Protein AF-A0A375YTA5-F1 (afdb_monomer_lite)

InterPro domains:
  IPR006847 Translation initiation factor IF-2, N-terminal [PF04760] (3-41)

Structure (mmCIF, N/CA/C/O backbone):
data_AF-A0A375YTA5-F1
#
_entry.id   AF-A0A375YTA5-F1
#
loop_
_atom_site.group_PDB
_atom_site.id
_atom_site.type_symbol
_atom_site.label_atom_id
_atom_site.label_alt_id
_atom_site.label_comp_id
_atom_site.label_asym_id
_atom_site.label_entity_id
_atom_site.label_seq_id
_atom_site.pdbx_PDB_ins_code
_atom_site.Cartn_x
_atom_site.Cartn_y
_atom_site.Cartn_z
_atom_site.occupancy
_atom_site.B_iso_or_equiv
_atom_site.auth_seq_id
_atom_site.auth_comp_id
_atom_site.auth_asym_id
_atom_site.auth_atom_id
_atom_site.pdbx_PDB_model_num
ATOM 1 N N . MET A 1 1 ? -21.051 -46.036 -6.158 1.00 34.81 1 MET A N 1
ATOM 2 C CA . MET A 1 1 ? -21.839 -44.782 -6.188 1.00 34.81 1 MET A CA 1
ATOM 3 C C . MET A 1 1 ? -21.633 -44.086 -7.532 1.00 34.81 1 MET A C 1
ATOM 5 O O . MET A 1 1 ? -20.610 -43.448 -7.743 1.00 34.81 1 MET A O 1
ATOM 9 N N . THR A 1 2 ? -22.549 -44.285 -8.482 1.00 43.66 2 THR A N 1
ATOM 10 C CA . THR A 1 2 ? -22.487 -43.739 -9.850 1.00 43.66 2 THR A CA 1
ATOM 11 C C . THR A 1 2 ? -22.675 -42.222 -9.836 1.00 43.66 2 THR A C 1
ATOM 13 O O . THR A 1 2 ? -23.801 -41.725 -9.793 1.00 43.66 2 THR A O 1
ATOM 16 N N . GLY A 1 3 ? -21.563 -41.485 -9.837 1.00 51.25 3 GLY A N 1
ATOM 17 C CA . GLY A 1 3 ? -21.560 -40.029 -9.939 1.00 51.25 3 GLY A CA 1
ATOM 18 C C . GLY A 1 3 ? -22.275 -39.576 -11.211 1.00 51.25 3 GLY A C 1
ATOM 19 O O . GLY A 1 3 ? -21.999 -40.068 -12.304 1.00 51.25 3 GLY A O 1
ATOM 20 N N . LYS A 1 4 ? -23.236 -38.664 -11.060 1.00 69.31 4 LYS A N 1
ATOM 21 C CA . LYS A 1 4 ? -24.007 -38.102 -12.173 1.00 69.31 4 LYS A CA 1
ATOM 22 C C . LYS A 1 4 ? -23.037 -37.432 -13.165 1.00 69.31 4 LYS A C 1
ATOM 24 O O . LYS A 1 4 ? -22.251 -36.574 -12.763 1.00 69.31 4 LYS A O 1
ATOM 29 N N . ALA A 1 5 ? -23.067 -37.839 -14.436 1.00 76.44 5 ALA A N 1
ATOM 30 C CA . ALA A 1 5 ? -22.121 -37.366 -15.448 1.00 76.44 5 ALA A CA 1
ATOM 31 C C . ALA A 1 5 ? -22.365 -35.886 -15.782 1.00 76.44 5 ALA A C 1
ATOM 33 O O . ALA A 1 5 ? -23.505 -35.467 -15.986 1.00 76.44 5 ALA A O 1
ATOM 34 N N . ARG A 1 6 ? -21.296 -35.085 -15.844 1.00 87.81 6 ARG A N 1
ATOM 35 C CA . ARG A 1 6 ? -21.361 -33.675 -16.268 1.00 87.81 6 ARG A CA 1
ATOM 36 C C . ARG A 1 6 ? -21.095 -33.544 -17.767 1.00 87.81 6 ARG A C 1
ATOM 38 O O . ARG A 1 6 ? -20.345 -34.341 -18.328 1.00 87.81 6 ARG A O 1
ATOM 45 N N . VAL A 1 7 ? -21.643 -32.505 -18.399 1.00 85.69 7 VAL A N 1
ATOM 46 C CA . VAL A 1 7 ? -21.541 -32.279 -19.857 1.00 85.69 7 VAL A CA 1
ATOM 47 C C . VAL A 1 7 ? -20.092 -32.307 -20.370 1.00 85.69 7 VAL A C 1
ATOM 49 O O . VAL A 1 7 ? -19.807 -33.003 -21.338 1.00 85.69 7 VAL A O 1
ATOM 52 N N . HIS A 1 8 ? -19.148 -31.633 -19.704 1.00 86.62 8 HIS A N 1
ATOM 53 C CA . HIS A 1 8 ? -17.735 -31.640 -20.120 1.00 86.62 8 HIS A CA 1
ATOM 54 C C . HIS A 1 8 ? -17.051 -33.012 -19.990 1.00 86.62 8 HIS A C 1
ATOM 56 O O . HIS A 1 8 ? -16.143 -33.325 -20.758 1.00 86.62 8 HIS A O 1
ATOM 62 N N . GLN A 1 9 ? -17.470 -33.836 -19.025 1.00 86.62 9 GLN A N 1
ATOM 63 C CA . GLN A 1 9 ? -16.948 -35.197 -18.873 1.00 86.62 9 GLN A CA 1
ATOM 64 C C . GLN A 1 9 ? -17.484 -36.093 -19.990 1.00 86.62 9 GLN A C 1
ATOM 66 O O . GLN A 1 9 ? -16.717 -36.845 -20.583 1.00 86.62 9 GLN A O 1
ATOM 71 N N . LEU A 1 10 ? -18.768 -35.943 -20.327 1.00 84.12 10 LEU A N 1
ATOM 72 C CA . LEU A 1 10 ? -19.407 -36.664 -21.424 1.00 84.12 10 LEU A CA 1
ATOM 73 C C . LEU A 1 10 ? -18.820 -36.262 -22.789 1.00 84.12 10 LEU A C 1
ATOM 75 O O . LEU A 1 10 ? -18.582 -37.118 -23.631 1.00 84.12 10 LEU A O 1
ATOM 79 N N . ALA A 1 11 ? -18.499 -34.981 -22.981 1.00 86.25 11 ALA A N 1
ATOM 80 C CA . ALA A 1 11 ? -17.831 -34.474 -24.182 1.00 86.25 11 ALA A CA 1
ATOM 81 C C . ALA A 1 11 ? -16.452 -35.114 -24.381 1.00 86.25 11 ALA A C 1
ATOM 83 O O . ALA A 1 11 ? -16.137 -35.622 -25.457 1.00 86.25 11 ALA A O 1
ATOM 84 N N . LYS A 1 12 ? -15.666 -35.187 -23.300 1.00 84.62 12 LYS A N 1
ATOM 85 C CA . LYS A 1 12 ? -14.358 -35.847 -23.301 1.00 84.62 12 LYS A CA 1
ATOM 86 C C . LYS A 1 12 ? -14.461 -37.351 -23.573 1.00 84.62 12 LYS A C 1
ATOM 88 O O . LYS A 1 12 ? -13.615 -37.888 -24.278 1.00 84.62 12 LYS A O 1
ATOM 93 N N . GLU A 1 13 ? -15.480 -38.017 -23.030 1.00 83.50 13 GLU A N 1
ATOM 94 C CA . GLU A 1 13 ? -15.738 -39.447 -23.253 1.00 83.50 13 GLU A CA 1
ATOM 95 C C . GLU A 1 13 ? -16.088 -39.747 -24.721 1.00 83.50 13 GLU A C 1
ATOM 97 O O . GLU A 1 13 ? -15.640 -40.747 -25.278 1.00 83.50 13 GLU A O 1
ATOM 102 N N . LEU A 1 14 ? -16.850 -38.857 -25.361 1.00 83.44 14 LEU A N 1
ATOM 103 C CA . LEU A 1 14 ? -17.353 -39.031 -26.725 1.00 83.44 14 LEU A CA 1
ATOM 104 C C . LEU A 1 14 ? -16.447 -38.427 -27.810 1.00 83.44 14 LEU A C 1
ATOM 106 O O . LEU A 1 14 ? -16.711 -38.623 -28.993 1.00 83.44 14 LEU A O 1
ATOM 110 N N . GLY A 1 15 ? -15.368 -37.733 -27.429 1.00 80.06 15 GLY A N 1
ATOM 111 C CA . GLY A 1 15 ? -14.418 -37.124 -28.367 1.00 80.06 15 GLY A CA 1
ATOM 112 C C . GLY A 1 15 ? -14.973 -35.911 -29.121 1.00 80.06 15 GLY A C 1
ATOM 113 O O . GLY A 1 15 ? -14.474 -35.587 -30.195 1.00 80.06 15 GLY A O 1
ATOM 114 N N . VAL A 1 16 ? -15.994 -35.256 -28.567 1.00 85.81 16 VAL A N 1
ATOM 115 C CA . VAL A 1 16 ? -16.668 -34.079 -29.141 1.00 85.81 16 VAL A CA 1
ATOM 116 C C . VAL A 1 16 ? -16.523 -32.876 -28.215 1.00 85.81 16 VAL A C 1
ATOM 118 O O . VAL A 1 16 ? -16.129 -33.002 -27.053 1.00 85.81 16 VAL A O 1
ATOM 121 N N . THR A 1 17 ? -16.817 -31.679 -28.710 1.00 85.62 17 THR A N 1
ATOM 122 C CA . THR A 1 17 ? -16.710 -30.464 -27.899 1.00 85.62 17 THR A CA 1
ATOM 123 C C . THR A 1 17 ? -17.903 -30.318 -26.948 1.00 85.62 17 THR A C 1
ATOM 125 O O . THR A 1 17 ? -19.033 -30.694 -27.258 1.00 85.62 17 THR A O 1
ATOM 128 N N . SER A 1 18 ? -17.691 -29.693 -25.782 1.00 86.50 18 SER A N 1
ATOM 129 C CA . SER A 1 18 ? -18.787 -29.384 -24.845 1.00 86.50 18 SER A CA 1
ATOM 130 C C . SER A 1 18 ? -19.877 -28.511 -25.480 1.00 86.50 18 SER A C 1
ATOM 132 O O . SER A 1 18 ? -21.028 -28.581 -25.063 1.00 86.50 18 SER A O 1
ATOM 134 N N . LYS A 1 19 ? -19.523 -27.699 -26.488 1.00 85.75 19 LYS A N 1
ATOM 135 C CA . LYS A 1 19 ? -20.454 -26.837 -27.229 1.00 85.75 19 LYS A CA 1
ATOM 136 C C . LYS A 1 19 ? -21.427 -27.659 -28.079 1.00 85.75 19 LYS A C 1
ATOM 138 O O . LYS A 1 19 ? -22.616 -27.368 -28.065 1.00 85.75 19 LYS A O 1
ATOM 143 N N . GLU A 1 20 ? -20.942 -28.701 -28.752 1.00 83.88 20 GLU A N 1
ATOM 144 C CA . GLU A 1 20 ? -21.780 -29.603 -29.556 1.00 83.88 20 GLU A CA 1
ATOM 145 C C . GLU A 1 20 ? -22.760 -30.395 -28.686 1.00 83.88 20 GLU A C 1
ATOM 147 O O . GLU A 1 20 ? -23.928 -30.528 -29.041 1.00 83.88 20 GLU A O 1
ATOM 152 N N . ILE A 1 21 ? -22.326 -30.866 -27.510 1.00 85.38 21 ILE A N 1
ATOM 153 C CA . ILE A 1 21 ? -23.229 -31.556 -26.576 1.00 85.38 21 ILE A CA 1
ATOM 154 C C . ILE A 1 21 ? -24.278 -30.602 -25.992 1.00 85.38 21 ILE A C 1
ATOM 156 O O . ILE A 1 21 ? -25.434 -30.994 -25.863 1.00 85.38 21 ILE A O 1
ATOM 160 N N . LEU A 1 22 ? -23.909 -29.361 -25.653 1.00 85.88 22 LEU A N 1
ATOM 161 C CA . LEU A 1 22 ? -24.870 -28.365 -25.163 1.00 85.88 22 LEU A CA 1
ATOM 162 C C . LEU A 1 22 ? -25.914 -28.004 -26.222 1.00 85.88 22 LEU A C 1
ATOM 164 O O . LEU A 1 22 ? -27.091 -27.931 -25.889 1.00 85.88 22 LEU A O 1
ATOM 168 N N . ALA A 1 23 ? -25.496 -27.823 -27.478 1.00 85.50 23 ALA A N 1
ATOM 169 C CA . ALA A 1 23 ? -26.413 -27.563 -28.584 1.00 85.50 23 ALA A CA 1
ATOM 170 C C . ALA A 1 23 ? -27.417 -28.715 -28.751 1.00 85.50 23 ALA A C 1
ATOM 172 O O . ALA A 1 23 ? -28.620 -28.484 -28.741 1.00 85.50 23 ALA A O 1
ATOM 173 N N . ARG A 1 24 ? -26.929 -29.964 -28.765 1.00 83.25 24 ARG A N 1
ATOM 174 C CA . ARG A 1 24 ? -27.769 -31.166 -28.882 1.00 83.25 24 ARG A CA 1
ATOM 175 C C . ARG A 1 24 ? -28.765 -31.317 -27.727 1.00 83.25 24 ARG A C 1
ATOM 177 O O . ARG A 1 24 ? -29.921 -31.645 -27.945 1.00 83.25 24 ARG A O 1
ATOM 184 N N . LEU A 1 25 ? -28.321 -31.074 -26.492 1.00 86.06 25 LEU A N 1
ATOM 185 C CA . LEU A 1 25 ? -29.192 -31.148 -25.315 1.00 86.06 25 LEU A CA 1
ATOM 186 C C . LEU A 1 25 ? -30.245 -30.030 -25.304 1.00 86.06 25 LEU A C 1
ATOM 188 O O . LEU A 1 25 ? -31.363 -30.261 -24.856 1.00 86.06 25 LEU A O 1
ATOM 192 N N . SER A 1 26 ? -29.901 -28.849 -25.825 1.00 83.38 26 SER A N 1
ATOM 193 C CA . SER A 1 26 ? -30.843 -27.741 -25.998 1.00 83.38 26 SER A CA 1
ATOM 194 C C . SER A 1 26 ? -31.881 -28.032 -27.087 1.00 83.38 26 SER A C 1
ATOM 196 O O . SER A 1 26 ? -33.039 -27.672 -26.909 1.00 83.38 26 SER A O 1
ATOM 198 N N . GLU A 1 27 ? -31.490 -28.690 -28.185 1.00 82.94 27 GLU A N 1
ATOM 199 C CA . GLU A 1 27 ? -32.404 -29.168 -29.239 1.00 82.94 27 GLU A CA 1
ATOM 200 C C . GLU A 1 27 ? -33.380 -30.233 -28.712 1.00 82.94 27 GLU A C 1
ATOM 202 O O . GLU A 1 27 ? -34.552 -30.233 -29.074 1.00 82.94 27 GLU A O 1
ATOM 207 N N . GLU A 1 28 ? -32.920 -31.117 -27.821 1.00 79.06 28 GLU A N 1
ATOM 208 C CA . GLU A 1 28 ? -33.742 -32.162 -27.189 1.00 79.06 28 GLU A CA 1
ATOM 209 C C . GLU A 1 28 ? -34.618 -31.640 -26.027 1.00 79.06 28 GLU A C 1
ATOM 211 O O . GLU A 1 28 ? -35.333 -32.421 -25.398 1.00 79.06 28 GLU A O 1
ATOM 216 N N . GLY A 1 29 ? -34.575 -30.335 -25.727 1.00 79.69 29 GLY A N 1
ATOM 217 C CA . GLY A 1 29 ? -35.365 -29.710 -24.660 1.00 79.69 29 GLY A CA 1
ATOM 218 C C . GLY A 1 29 ? -34.901 -30.050 -23.237 1.00 79.69 29 GLY A C 1
ATOM 219 O O . GLY A 1 29 ? -35.645 -29.841 -22.278 1.00 79.69 29 GLY A O 1
ATOM 220 N N . GLU A 1 30 ? -33.681 -30.569 -23.064 1.00 81.69 30 GLU A N 1
ATOM 221 C CA . GLU A 1 30 ? -33.127 -30.876 -21.744 1.00 81.69 30 GLU A CA 1
ATOM 222 C C . GLU A 1 30 ? -32.497 -29.616 -21.110 1.00 81.69 30 GLU A C 1
ATOM 224 O O . GLU A 1 30 ? -31.664 -28.946 -21.728 1.00 81.69 30 GLU A O 1
ATOM 229 N N . PRO A 1 31 ? -32.833 -29.271 -19.851 1.00 73.62 31 PRO A N 1
ATOM 230 C CA . PRO A 1 31 ? -32.406 -28.017 -19.235 1.00 73.62 31 PRO A CA 1
ATOM 231 C C . PRO A 1 31 ? -30.933 -28.068 -18.791 1.00 73.62 31 PRO A C 1
ATOM 233 O O . PRO A 1 31 ? -30.616 -28.449 -17.662 1.00 73.62 31 PRO A O 1
ATOM 236 N N . VAL A 1 32 ? -30.012 -27.639 -19.658 1.00 76.88 32 VAL A N 1
ATOM 237 C CA . VAL A 1 32 ? -28.578 -27.481 -19.345 1.00 76.88 32 VAL A CA 1
ATOM 238 C C . VAL A 1 32 ? -28.073 -26.089 -19.719 1.00 76.88 32 VAL A C 1
ATOM 240 O O . VAL A 1 32 ? -28.201 -25.643 -20.851 1.00 76.88 32 VAL A O 1
ATOM 243 N N . LYS A 1 33 ? -27.460 -25.394 -18.751 1.00 78.19 33 LYS A N 1
ATOM 244 C CA . LYS A 1 33 ? -27.020 -23.992 -18.899 1.00 78.19 33 LYS A CA 1
ATOM 245 C C . LYS A 1 33 ? -25.530 -23.850 -19.220 1.00 78.19 33 LYS A C 1
ATOM 247 O O . LYS A 1 33 ? -25.086 -22.793 -19.654 1.00 78.19 33 LYS A O 1
ATOM 252 N N . SER A 1 34 ? -24.727 -24.882 -18.949 1.00 85.19 34 SER A N 1
ATOM 253 C CA . SER A 1 34 ? -23.265 -24.798 -19.049 1.00 85.19 34 SER A CA 1
ATOM 254 C C . SER A 1 34 ? -22.586 -26.169 -19.090 1.00 85.19 34 SER A C 1
ATOM 256 O O . SER A 1 34 ? -23.161 -27.187 -18.702 1.00 85.19 34 SER A O 1
ATOM 258 N N . ALA A 1 35 ? -21.304 -26.196 -19.465 1.00 78.38 35 ALA A N 1
ATOM 259 C CA . ALA A 1 35 ? -20.498 -27.418 -19.520 1.00 78.38 35 ALA A CA 1
ATOM 260 C C . ALA A 1 35 ? -20.306 -28.109 -18.148 1.00 78.38 35 ALA A C 1
ATOM 262 O O . ALA A 1 35 ? -19.905 -29.275 -18.084 1.00 78.38 35 ALA A O 1
ATOM 263 N N . SER A 1 36 ? -20.593 -27.419 -17.037 1.00 82.88 36 SER A N 1
ATOM 264 C CA . SER A 1 36 ? -20.572 -27.983 -15.682 1.00 82.88 36 SER A CA 1
ATOM 265 C C . SER A 1 36 ? -21.909 -28.596 -15.248 1.00 82.88 36 SER A C 1
ATOM 267 O O . SER A 1 36 ? -21.938 -29.242 -14.197 1.00 82.88 36 SER A O 1
ATOM 269 N N . SER A 1 37 ? -22.973 -28.439 -16.048 1.00 85.12 37 SER A N 1
ATOM 270 C CA . SER A 1 37 ? -24.312 -28.961 -15.756 1.00 85.12 37 SER A CA 1
ATOM 271 C C . SER A 1 37 ? -24.318 -30.491 -15.690 1.00 85.12 37 SER A C 1
ATOM 273 O O . SER A 1 37 ? -23.589 -31.172 -16.421 1.00 85.12 37 SER A O 1
ATOM 275 N N . ILE A 1 38 ? -25.128 -31.028 -14.778 1.00 85.06 38 ILE A N 1
ATOM 276 C CA . ILE A 1 38 ? -25.278 -32.466 -14.555 1.00 85.06 38 ILE A CA 1
ATOM 277 C C . ILE A 1 38 ? -26.336 -33.012 -15.514 1.00 85.06 38 ILE A C 1
ATOM 279 O O . ILE A 1 38 ? -27.447 -32.497 -15.566 1.00 85.06 38 ILE A O 1
ATOM 283 N N . VAL A 1 39 ? -26.005 -34.087 -16.226 1.00 84.31 39 VAL A N 1
ATOM 284 C CA . VAL A 1 39 ? -26.910 -34.758 -17.162 1.00 84.31 39 VAL A CA 1
ATOM 285 C C . VAL A 1 39 ? -27.555 -35.959 -16.473 1.00 84.31 39 VAL A C 1
ATOM 287 O O . VAL A 1 39 ? -26.880 -36.761 -15.818 1.00 84.31 39 VAL A O 1
ATOM 290 N N . LYS A 1 40 ? -28.879 -36.104 -16.615 1.00 82.62 40 LYS A N 1
ATOM 291 C CA . LYS A 1 40 ? -29.614 -37.267 -16.099 1.00 82.62 40 LYS A CA 1
ATOM 292 C C . LYS A 1 40 ? -29.078 -38.550 -16.749 1.00 82.62 40 LYS A C 1
ATOM 294 O O . LYS A 1 40 ? -28.807 -38.591 -17.948 1.00 82.62 40 LYS A O 1
ATOM 299 N N . ALA A 1 41 ? -28.971 -39.628 -15.973 1.00 81.00 41 ALA A N 1
ATOM 300 C CA . ALA A 1 41 ? -28.459 -40.919 -16.441 1.00 81.00 41 ALA A CA 1
ATOM 301 C C . ALA A 1 41 ? -29.089 -41.448 -17.758 1.00 81.00 41 ALA A C 1
ATOM 303 O O . ALA A 1 41 ? -28.319 -41.886 -18.617 1.00 81.00 41 ALA A O 1
ATOM 304 N N . PRO A 1 42 ? -30.423 -41.395 -17.988 1.00 81.19 42 PRO A N 1
ATOM 305 C CA . PRO A 1 42 ? -31.013 -41.854 -19.253 1.00 81.19 42 PRO A CA 1
ATOM 306 C C . PRO A 1 42 ? -30.607 -40.998 -20.461 1.00 81.19 42 PRO A C 1
ATOM 308 O O . PRO A 1 42 ? -30.436 -41.526 -21.556 1.00 81.19 42 PRO A O 1
ATOM 311 N N . VAL A 1 43 ? -30.400 -39.694 -20.271 1.00 82.62 43 VAL A N 1
ATOM 312 C CA . VAL A 1 43 ? -29.967 -38.764 -21.328 1.00 82.62 43 VAL A CA 1
ATOM 313 C C . VAL A 1 43 ? -28.498 -39.007 -21.678 1.00 82.62 43 VAL A C 1
ATOM 315 O O . VAL A 1 43 ? -28.141 -39.139 -22.844 1.00 82.62 43 VAL A O 1
ATOM 318 N N . ALA A 1 44 ? -27.643 -39.186 -20.665 1.00 83.19 44 ALA A N 1
ATOM 319 C CA . ALA A 1 44 ? -26.238 -39.531 -20.876 1.00 83.19 44 ALA A CA 1
ATOM 320 C C . ALA A 1 44 ? -26.073 -40.882 -21.599 1.00 83.19 44 ALA A C 1
ATOM 322 O O . ALA A 1 44 ? -25.198 -41.021 -22.452 1.00 83.19 44 ALA A O 1
ATOM 323 N N . ARG A 1 45 ? -26.925 -41.877 -21.299 1.00 83.69 45 ARG A N 1
ATOM 324 C CA . ARG A 1 45 ? -26.959 -43.161 -22.026 1.00 83.69 45 ARG A CA 1
ATOM 325 C C . ARG A 1 45 ? -27.364 -42.983 -23.493 1.00 83.69 45 ARG A C 1
ATOM 327 O O . ARG A 1 45 ? -26.709 -43.559 -24.356 1.00 83.69 45 ARG A O 1
ATOM 334 N N . ARG A 1 46 ? -28.380 -42.158 -23.778 1.00 82.94 46 ARG A N 1
ATOM 335 C CA . ARG A 1 46 ? -28.808 -41.838 -25.152 1.00 82.94 46 ARG A CA 1
ATOM 336 C C . ARG A 1 46 ? -27.698 -41.160 -25.955 1.00 82.94 46 ARG A C 1
ATOM 338 O O . ARG A 1 46 ? -27.373 -41.627 -27.042 1.00 82.94 46 ARG A O 1
ATOM 345 N N . LEU A 1 47 ? -27.040 -40.147 -25.388 1.00 83.06 47 LEU A N 1
ATOM 346 C CA . LEU A 1 47 ? -25.905 -39.483 -26.037 1.00 83.06 47 LEU A CA 1
ATOM 347 C C . LEU A 1 47 ? -24.759 -40.461 -26.327 1.00 83.06 47 LEU A C 1
ATOM 349 O O . LEU A 1 47 ? -24.232 -40.475 -27.436 1.00 83.06 47 LEU A O 1
ATOM 353 N N . ARG A 1 48 ? -24.413 -41.348 -25.385 1.00 86.56 48 ARG A N 1
ATOM 354 C CA . ARG A 1 48 ? -23.404 -42.390 -25.639 1.00 86.56 48 ARG A CA 1
ATOM 355 C C . ARG A 1 48 ? -23.782 -43.309 -26.797 1.00 86.56 48 ARG A C 1
ATOM 357 O O . ARG A 1 48 ? -22.921 -43.601 -27.617 1.00 86.56 48 ARG A O 1
ATOM 364 N N . ALA A 1 49 ? -25.044 -43.722 -26.899 1.00 79.56 49 ALA A N 1
ATOM 365 C CA . ALA A 1 49 ? -25.512 -44.577 -27.989 1.00 79.56 49 ALA A CA 1
ATOM 366 C C . ALA A 1 49 ? -25.446 -43.872 -29.359 1.00 79.56 49 ALA A C 1
ATOM 368 O O . ALA A 1 49 ? -24.943 -44.443 -30.326 1.00 79.56 49 ALA A O 1
ATOM 369 N N . VAL A 1 50 ? -25.877 -42.608 -29.433 1.00 78.25 50 VAL A N 1
ATOM 370 C CA . VAL A 1 50 ? -25.866 -41.813 -30.676 1.00 78.25 50 VAL A CA 1
ATOM 371 C C . VAL A 1 50 ? -24.442 -41.593 -31.192 1.00 78.25 50 VAL A C 1
ATOM 373 O O . VAL A 1 50 ? -24.183 -41.741 -32.386 1.00 78.25 50 VAL A O 1
ATOM 376 N N . TYR A 1 51 ? -23.502 -41.269 -30.302 1.00 76.88 51 TYR A N 1
ATOM 377 C CA . TYR A 1 51 ? -22.113 -41.007 -30.684 1.00 76.88 51 TYR A CA 1
ATOM 378 C C . TYR A 1 51 ? -21.269 -42.285 -30.832 1.00 76.88 51 TYR A C 1
ATOM 380 O O . TYR A 1 51 ? -20.286 -42.274 -31.573 1.00 76.88 51 TYR A O 1
ATOM 388 N N . ALA A 1 52 ? -21.673 -43.411 -30.231 1.00 66.19 52 ALA A N 1
ATOM 389 C CA . ALA A 1 52 ? -21.065 -44.717 -30.498 1.00 66.19 52 ALA A CA 1
ATOM 390 C C . ALA A 1 52 ? -21.309 -45.184 -31.946 1.00 66.19 52 ALA A C 1
ATOM 392 O O . ALA A 1 52 ? -20.399 -45.736 -32.566 1.00 66.19 52 ALA A O 1
ATOM 393 N N . ASN A 1 53 ? -22.479 -44.875 -32.518 1.00 55.22 53 ASN A N 1
ATOM 394 C CA . ASN A 1 53 ? -22.826 -45.196 -33.910 1.00 55.22 53 ASN A CA 1
ATOM 395 C C . ASN A 1 53 ? -22.196 -44.256 -34.957 1.00 55.22 53 ASN A C 1
ATOM 397 O O . ASN A 1 53 ? -22.358 -44.479 -36.153 1.00 55.22 53 ASN A O 1
ATOM 401 N N . LYS A 1 54 ? -21.449 -43.225 -34.536 1.00 51.31 54 LYS A N 1
ATOM 402 C CA . LYS A 1 54 ? -20.791 -42.247 -35.423 1.00 51.31 54 LYS A CA 1
ATOM 403 C C . LYS A 1 54 ? -19.276 -42.426 -35.566 1.00 51.31 54 LYS A C 1
ATOM 405 O O . LYS A 1 54 ? -18.618 -41.528 -36.078 1.00 51.31 54 LYS A O 1
ATOM 410 N N . ARG A 1 55 ? -18.690 -43.560 -35.160 1.00 37.69 55 ARG A N 1
ATOM 411 C CA . ARG A 1 55 ? -17.275 -43.856 -35.460 1.00 37.69 55 ARG A CA 1
ATOM 412 C C . ARG A 1 55 ? -17.133 -44.421 -36.883 1.00 37.69 55 ARG A C 1
ATOM 414 O O . ARG A 1 55 ? -17.521 -45.571 -37.086 1.00 37.69 55 ARG A O 1
ATOM 421 N N . PRO A 1 56 ? -16.517 -43.716 -37.854 1.00 34.91 56 PRO A N 1
ATOM 422 C CA . PRO A 1 56 ? -16.054 -44.380 -39.059 1.00 34.91 56 PRO A CA 1
ATOM 423 C C . PRO A 1 56 ? -14.842 -45.256 -38.716 1.00 34.91 56 PRO A C 1
ATOM 425 O O . PRO A 1 56 ? -13.863 -44.811 -38.113 1.00 34.91 56 PRO A O 1
ATOM 428 N N . ARG A 1 57 ? -14.924 -46.529 -39.107 1.00 36.53 57 ARG A N 1
ATOM 429 C CA . ARG A 1 57 ? -13.811 -47.482 -39.152 1.00 36.53 57 ARG A CA 1
ATOM 430 C C . ARG A 1 57 ? -12.991 -47.239 -40.429 1.00 36.53 57 ARG A C 1
ATOM 432 O O . ARG A 1 57 ? -13.476 -47.618 -41.483 1.00 36.53 57 ARG A O 1
ATOM 439 N N . HIS A 1 58 ? -11.767 -46.700 -40.353 1.00 30.66 58 HIS A N 1
ATOM 440 C CA . HIS A 1 58 ? -10.632 -47.055 -41.244 1.00 30.66 58 HIS A CA 1
ATOM 441 C C . HIS A 1 58 ? -9.346 -46.314 -40.811 1.00 30.66 58 HIS A C 1
ATOM 443 O O . HIS A 1 58 ? -9.340 -45.094 -40.722 1.00 30.66 58 HIS A O 1
ATOM 449 N N . ARG A 1 59 ? -8.365 -47.021 -40.233 1.00 30.84 59 ARG A N 1
ATOM 450 C CA . ARG A 1 59 ? -7.127 -47.625 -40.794 1.00 30.84 59 ARG A CA 1
ATOM 451 C C . ARG A 1 59 ? -5.910 -46.698 -40.938 1.00 30.84 59 ARG A C 1
ATOM 453 O O . ARG A 1 59 ? -5.886 -45.713 -41.660 1.00 30.84 59 ARG A O 1
ATOM 460 N N . GLN A 1 60 ? -4.869 -47.180 -40.270 1.00 31.47 60 GLN A N 1
ATOM 461 C CA . GLN A 1 60 ? -3.439 -47.015 -40.496 1.00 31.47 60 GLN A CA 1
ATOM 462 C C . GLN A 1 60 ? -2.965 -47.261 -41.952 1.00 31.47 60 GLN A C 1
ATOM 464 O O . GLN A 1 60 ? -3.454 -48.180 -42.603 1.00 31.47 60 GLN A O 1
ATOM 469 N N . ARG A 1 61 ? -1.875 -46.541 -42.297 1.00 30.42 61 ARG A N 1
ATOM 470 C CA . ARG A 1 61 ? -0.772 -46.791 -43.273 1.00 30.42 61 ARG A CA 1
ATOM 471 C C . ARG A 1 61 ? -0.931 -46.393 -44.755 1.00 30.42 61 ARG A C 1
ATOM 473 O O . ARG A 1 61 ? -1.744 -46.970 -45.455 1.00 30.42 61 ARG A O 1
ATOM 480 N N . HIS A 1 62 ? -0.048 -45.475 -45.191 1.00 28.50 62 HIS A N 1
ATOM 481 C CA . HIS A 1 62 ? 0.871 -45.470 -46.367 1.00 28.50 62 HIS A CA 1
ATOM 482 C C . HIS A 1 62 ? 1.501 -44.051 -46.428 1.00 28.50 62 HIS A C 1
ATOM 484 O O . HIS A 1 62 ? 0.767 -43.078 -46.537 1.00 28.50 62 HIS A O 1
ATOM 490 N N . VAL A 1 63 ? 2.739 -43.782 -45.985 1.00 32.25 63 VAL A N 1
ATOM 491 C CA . VAL A 1 63 ? 4.076 -43.952 -46.614 1.00 32.25 63 VAL A CA 1
ATOM 492 C C . VAL A 1 63 ? 4.132 -43.675 -48.123 1.00 32.25 63 VAL A C 1
ATOM 494 O O . VAL A 1 63 ? 3.529 -44.405 -48.897 1.00 32.25 63 VAL A O 1
ATOM 497 N N . ASP A 1 64 ? 4.927 -42.645 -48.446 1.00 34.28 64 ASP A N 1
ATOM 498 C CA . ASP A 1 64 ? 5.561 -42.249 -49.712 1.00 34.28 64 ASP A CA 1
ATOM 499 C C . ASP A 1 64 ? 4.715 -42.131 -50.986 1.00 34.28 64 ASP A C 1
ATOM 501 O O . ASP A 1 64 ? 4.335 -43.123 -51.592 1.00 34.28 64 ASP A O 1
ATOM 505 N N . GLN A 1 65 ? 4.559 -40.887 -51.462 1.00 32.78 65 GLN A N 1
ATOM 506 C CA . GLN A 1 65 ? 5.096 -40.400 -52.748 1.00 32.78 65 GLN A CA 1
ATOM 507 C C . GLN A 1 65 ? 4.501 -39.019 -53.076 1.00 32.78 65 GLN A C 1
ATOM 509 O O . GLN A 1 65 ? 3.407 -38.912 -53.612 1.00 32.78 65 GLN A O 1
ATOM 514 N N . ASN A 1 66 ? 5.220 -37.948 -52.726 1.00 28.77 66 ASN A N 1
ATOM 515 C CA . ASN A 1 66 ? 5.469 -36.811 -53.626 1.00 28.77 66 ASN A CA 1
ATOM 516 C C . ASN A 1 66 ? 6.331 -35.757 -52.924 1.00 28.77 66 ASN A C 1
ATOM 518 O O . ASN A 1 66 ? 5.871 -34.759 -52.375 1.00 28.77 66 ASN A O 1
ATOM 522 N N . ARG A 1 67 ? 7.641 -36.005 -52.967 1.00 30.25 67 ARG A N 1
ATOM 523 C CA . ARG A 1 67 ? 8.664 -34.965 -52.941 1.00 30.25 67 ARG A CA 1
ATOM 524 C C . ARG A 1 67 ? 9.309 -34.958 -54.318 1.00 30.25 67 ARG A C 1
ATOM 526 O O . ARG A 1 67 ? 10.086 -35.862 -54.605 1.00 30.25 67 ARG A O 1
ATOM 533 N N . ARG A 1 68 ? 9.023 -33.933 -55.120 1.00 29.61 68 ARG A N 1
ATOM 534 C CA . ARG A 1 68 ? 9.954 -33.302 -56.072 1.00 29.61 68 ARG A CA 1
ATOM 535 C C . ARG A 1 68 ? 9.321 -32.007 -56.594 1.00 29.61 68 ARG A C 1
ATOM 537 O O . ARG A 1 68 ? 8.137 -32.001 -56.894 1.00 29.61 68 ARG A O 1
ATOM 544 N N . ALA A 1 69 ? 10.160 -30.968 -56.682 1.00 28.92 69 ALA A N 1
ATOM 545 C CA . ALA A 1 69 ? 9.890 -29.564 -57.032 1.00 28.92 69 ALA A CA 1
ATOM 546 C C . ALA A 1 69 ? 9.189 -28.762 -55.908 1.00 28.92 69 ALA A C 1
ATOM 548 O O . ALA A 1 69 ? 8.104 -29.117 -55.482 1.00 28.92 69 ALA A O 1
ATOM 549 N N . LEU A 1 70 ? 9.734 -27.703 -55.302 1.00 31.91 70 LEU A N 1
ATOM 550 C CA . LEU A 1 70 ? 10.875 -26.827 -55.579 1.00 31.91 70 LEU A CA 1
ATOM 551 C C . LEU A 1 70 ? 11.490 -26.373 -54.240 1.00 31.91 70 LEU A C 1
ATOM 553 O O . LEU A 1 70 ? 10.801 -26.272 -53.226 1.00 31.91 70 LEU A O 1
ATOM 557 N N . GLY A 1 71 ? 12.805 -26.160 -54.232 1.00 28.16 71 GLY A N 1
ATOM 558 C CA . GLY A 1 71 ? 13.579 -25.839 -53.036 1.00 28.16 71 GLY A CA 1
ATOM 559 C C . GLY A 1 71 ? 13.503 -24.376 -52.593 1.00 28.16 71 GLY A C 1
ATOM 560 O O . GLY A 1 71 ? 13.198 -23.483 -53.372 1.00 28.16 71 GLY A O 1
ATOM 561 N N . THR A 1 72 ? 13.836 -24.147 -51.325 1.00 30.39 72 THR A N 1
ATOM 562 C CA . THR A 1 72 ? 14.886 -23.218 -50.859 1.00 30.39 72 THR A CA 1
ATOM 563 C C . THR A 1 72 ? 15.019 -23.394 -49.338 1.00 30.39 72 THR A C 1
ATOM 565 O O . THR A 1 72 ? 14.041 -23.615 -48.625 1.00 30.39 72 THR A O 1
ATOM 568 N N . GLY A 1 73 ? 16.259 -23.455 -48.848 1.00 29.80 73 GLY A N 1
ATOM 569 C CA . GLY A 1 73 ? 16.599 -23.972 -47.523 1.00 29.80 73 GLY A CA 1
ATOM 570 C C . GLY A 1 73 ? 16.121 -23.114 -46.350 1.00 29.80 73 GLY A C 1
ATOM 571 O O . GLY A 1 73 ? 16.236 -21.893 -46.348 1.00 29.80 73 GLY A O 1
ATOM 572 N N . HIS A 1 74 ? 15.654 -23.789 -45.302 1.00 28.39 74 HIS A N 1
ATOM 573 C CA . HIS A 1 74 ? 15.733 -23.313 -43.922 1.00 28.39 74 HIS A CA 1
ATOM 574 C C . HIS A 1 74 ? 16.580 -24.328 -43.139 1.00 28.39 74 HIS A C 1
ATOM 576 O O . HIS A 1 74 ? 16.333 -25.535 -43.270 1.00 28.39 74 HIS A O 1
ATOM 582 N N . PRO A 1 75 ? 17.578 -23.896 -42.347 1.00 31.19 75 PRO A N 1
ATOM 583 C CA . PRO A 1 75 ? 18.400 -24.816 -41.576 1.00 31.19 75 PRO A CA 1
ATOM 584 C C . PRO A 1 75 ? 17.559 -25.541 -40.514 1.00 31.19 75 PRO A C 1
ATOM 586 O O . PRO A 1 75 ? 16.606 -25.009 -39.940 1.00 31.19 75 PRO A O 1
ATOM 589 N N . ARG A 1 76 ? 17.902 -26.816 -40.316 1.00 28.44 76 ARG A N 1
ATOM 590 C CA . ARG A 1 76 ? 17.206 -27.807 -39.490 1.00 28.44 76 ARG A CA 1
ATOM 591 C C . ARG A 1 76 ? 17.101 -27.377 -38.020 1.00 28.44 76 ARG A C 1
ATOM 593 O O . ARG A 1 76 ? 18.095 -27.078 -37.374 1.00 28.44 76 ARG A O 1
ATOM 600 N N . ARG A 1 77 ? 15.898 -27.518 -37.451 1.00 34.47 77 ARG A N 1
ATOM 601 C CA . ARG A 1 77 ? 15.625 -27.584 -36.002 1.00 34.47 77 ARG A CA 1
ATOM 602 C C . ARG A 1 77 ? 16.186 -28.878 -35.379 1.00 34.47 77 ARG A C 1
ATOM 604 O O . ARG A 1 77 ? 15.406 -29.762 -35.024 1.00 34.47 77 ARG A O 1
ATOM 611 N N . LYS A 1 78 ? 17.508 -29.021 -35.261 1.00 31.38 78 LYS A N 1
ATOM 612 C CA . LYS A 1 78 ? 18.110 -30.115 -34.471 1.00 31.38 78 LYS A CA 1
ATOM 613 C C . LYS A 1 78 ? 19.073 -29.691 -33.356 1.00 31.38 78 LYS A C 1
ATOM 615 O O . LYS A 1 78 ? 19.376 -30.538 -32.531 1.00 31.38 78 LYS A O 1
ATOM 620 N N . ASP A 1 79 ? 19.382 -28.405 -33.193 1.00 35.34 79 ASP A N 1
ATOM 621 C CA . ASP A 1 79 ? 20.417 -27.985 -32.225 1.00 35.34 79 ASP A CA 1
ATOM 622 C C . ASP A 1 79 ? 19.888 -27.381 -30.904 1.00 35.34 79 ASP A C 1
ATOM 624 O O . ASP A 1 79 ? 20.593 -26.634 -30.233 1.00 35.34 79 ASP A O 1
ATOM 628 N N . VAL A 1 80 ? 18.650 -27.684 -30.483 1.00 38.19 80 VAL A N 1
ATOM 629 C CA . VAL A 1 80 ? 18.112 -27.198 -29.181 1.00 38.19 80 VAL A CA 1
ATOM 630 C C . VAL A 1 80 ? 17.536 -28.322 -28.300 1.00 38.19 80 VAL A C 1
ATOM 632 O O . VAL A 1 80 ? 16.897 -28.055 -27.290 1.00 38.19 80 VAL A O 1
ATOM 635 N N . ALA A 1 81 ? 17.769 -29.596 -28.631 1.00 38.16 81 ALA A N 1
ATOM 636 C CA . ALA A 1 81 ? 17.188 -30.719 -27.881 1.00 38.16 81 ALA A CA 1
ATOM 637 C C . ALA A 1 81 ? 18.046 -31.261 -26.713 1.00 38.16 81 ALA A C 1
ATOM 639 O O . ALA A 1 81 ? 17.559 -32.114 -25.976 1.00 38.16 81 ALA A O 1
ATOM 640 N N . ASP A 1 82 ? 19.258 -30.745 -26.470 1.00 41.50 82 ASP A N 1
ATOM 641 C CA . ASP A 1 82 ? 20.213 -31.418 -25.562 1.00 41.50 82 ASP A CA 1
ATOM 642 C C . ASP A 1 82 ? 20.460 -30.748 -24.195 1.00 41.50 82 ASP A C 1
ATOM 644 O O . ASP A 1 82 ? 21.306 -31.210 -23.437 1.00 41.50 82 ASP A O 1
ATOM 648 N N . LYS A 1 83 ? 19.719 -29.702 -23.797 1.00 49.41 83 LYS A N 1
ATOM 649 C CA . LYS A 1 83 ? 20.010 -28.975 -22.533 1.00 49.41 83 LYS A CA 1
ATOM 650 C C . LYS A 1 83 ? 19.240 -29.425 -21.280 1.00 49.41 83 LYS A C 1
ATOM 652 O O . LYS A 1 83 ? 19.374 -28.796 -20.238 1.00 49.41 83 LYS A O 1
ATOM 657 N N . GLU A 1 84 ? 18.458 -30.507 -21.332 1.00 57.81 84 GLU A N 1
ATOM 658 C CA . GLU A 1 84 ? 17.777 -31.051 -20.134 1.00 57.81 84 GLU A CA 1
ATOM 659 C C . GLU A 1 84 ? 18.409 -32.334 -19.563 1.00 57.81 84 GLU A C 1
ATOM 661 O O . GLU A 1 84 ? 17.991 -32.794 -18.497 1.00 57.81 84 GLU A O 1
ATOM 666 N N . HIS A 1 85 ? 19.421 -32.905 -20.224 1.00 70.31 85 HIS A N 1
ATOM 667 C CA . HIS A 1 85 ? 20.052 -34.153 -19.794 1.00 70.31 85 HIS A CA 1
ATOM 668 C C . HIS A 1 85 ? 21.353 -33.878 -19.029 1.00 70.31 85 HIS A C 1
ATOM 670 O O . HIS A 1 85 ? 22.323 -33.376 -19.587 1.00 70.31 85 HIS A O 1
ATOM 676 N N . LEU A 1 86 ? 21.372 -34.233 -17.741 1.00 81.75 86 LEU A N 1
ATOM 677 C CA . LEU A 1 86 ? 22.589 -34.233 -16.928 1.00 81.75 86 LEU A CA 1
ATOM 678 C C . LEU A 1 86 ? 23.399 -35.500 -17.219 1.00 81.75 86 LEU A C 1
ATOM 680 O O . LEU A 1 86 ? 22.852 -36.605 -17.204 1.00 81.75 86 LEU A O 1
ATOM 684 N N . THR A 1 87 ? 24.703 -35.359 -17.440 1.00 85.81 87 THR A N 1
ATOM 685 C CA . THR A 1 87 ? 25.604 -36.510 -17.584 1.00 85.81 87 THR A CA 1
ATOM 686 C C . THR A 1 87 ? 25.825 -37.201 -16.234 1.00 85.81 87 THR A C 1
ATOM 688 O O . THR A 1 87 ? 25.657 -36.602 -15.169 1.00 85.81 87 THR A O 1
ATOM 691 N N . GLY A 1 88 ? 26.243 -38.472 -16.249 1.00 78.88 88 GLY A N 1
ATOM 692 C CA . GLY A 1 88 ? 26.484 -39.236 -15.018 1.00 78.88 88 GLY A CA 1
ATOM 693 C C . GLY A 1 88 ? 27.492 -38.570 -14.070 1.00 78.88 88 GLY A C 1
ATOM 694 O O . GLY A 1 88 ? 27.277 -38.544 -12.861 1.00 78.88 88 GLY A O 1
ATOM 695 N N . SER A 1 89 ? 28.544 -37.946 -14.607 1.00 81.44 89 SER A N 1
ATOM 696 C CA . SER A 1 89 ? 29.539 -37.215 -13.811 1.00 81.44 89 SER A CA 1
ATOM 697 C C . SER A 1 89 ? 28.982 -35.923 -13.200 1.00 81.44 89 SER A C 1
ATOM 699 O O . SER A 1 89 ? 29.291 -35.605 -12.051 1.00 81.44 89 SER A O 1
ATOM 701 N N . GLN A 1 90 ? 28.114 -35.205 -13.923 1.00 87.81 90 GLN A N 1
ATOM 702 C CA . GLN A 1 90 ? 27.418 -34.021 -13.405 1.00 87.81 90 GLN A CA 1
ATOM 703 C C . GLN A 1 90 ? 26.471 -34.396 -12.263 1.00 87.81 90 GLN A C 1
ATOM 705 O O . GLN A 1 90 ? 26.459 -33.728 -11.231 1.00 87.81 90 GLN A O 1
ATOM 710 N N . VAL A 1 91 ? 25.728 -35.498 -12.411 1.00 88.06 91 VAL A N 1
ATOM 711 C CA . VAL A 1 91 ? 24.845 -36.022 -11.360 1.00 88.06 91 VAL A CA 1
ATOM 712 C C . VAL A 1 91 ? 25.632 -36.350 -10.093 1.00 88.06 91 VAL A C 1
ATOM 714 O O . VAL A 1 91 ? 25.241 -35.910 -9.016 1.00 88.06 91 VAL A O 1
ATOM 717 N N . VAL A 1 92 ? 26.764 -37.052 -10.201 1.00 87.50 92 VAL A N 1
ATOM 718 C CA . VAL A 1 92 ? 27.601 -37.388 -9.034 1.00 87.50 92 VAL A CA 1
ATOM 719 C C . VAL A 1 92 ? 28.067 -36.129 -8.299 1.00 87.50 92 VAL A C 1
ATOM 721 O O . VAL A 1 92 ? 27.991 -36.074 -7.071 1.00 87.50 92 VAL A O 1
ATOM 724 N N . ARG A 1 93 ? 28.486 -35.089 -9.032 1.00 89.38 93 ARG A N 1
ATOM 725 C CA . ARG A 1 93 ? 28.921 -33.820 -8.434 1.00 89.38 93 ARG A CA 1
ATOM 726 C C . ARG A 1 93 ? 27.775 -33.090 -7.722 1.00 89.38 93 ARG A C 1
ATOM 728 O O . ARG A 1 93 ? 27.946 -32.661 -6.587 1.00 89.38 93 ARG A O 1
ATOM 735 N N . ILE A 1 94 ? 26.597 -33.020 -8.348 1.00 91.12 94 ILE A N 1
ATOM 736 C CA . ILE A 1 94 ? 25.391 -32.418 -7.751 1.00 91.12 94 ILE A CA 1
ATOM 737 C C . ILE A 1 94 ? 25.015 -33.131 -6.449 1.00 91.12 94 ILE A C 1
ATOM 739 O O . ILE A 1 94 ? 24.702 -32.481 -5.454 1.00 91.12 94 ILE A O 1
ATOM 743 N N . LEU A 1 95 ? 25.032 -34.466 -6.449 1.00 92.69 95 LEU A N 1
ATOM 744 C CA . LEU A 1 95 ? 24.649 -35.259 -5.283 1.00 92.69 95 LEU A CA 1
ATOM 745 C C . LEU A 1 95 ? 25.654 -35.124 -4.136 1.00 92.69 95 LEU A C 1
ATOM 747 O O . LEU A 1 95 ? 25.232 -35.062 -2.982 1.00 92.69 95 LEU A O 1
ATOM 751 N N . LYS A 1 96 ? 26.954 -35.025 -4.437 1.00 90.62 96 LYS A N 1
ATOM 752 C CA . LYS A 1 96 ? 27.995 -34.773 -3.434 1.00 90.62 96 LYS A CA 1
ATOM 753 C C . LYS A 1 96 ? 27.768 -33.435 -2.724 1.00 90.62 96 LYS A C 1
ATOM 755 O O . LYS A 1 96 ? 27.555 -33.430 -1.514 1.00 90.62 96 LYS A O 1
ATOM 760 N N . ASP A 1 97 ? 27.708 -32.340 -3.481 1.00 89.94 97 ASP A N 1
ATOM 761 C CA . ASP A 1 97 ? 27.495 -30.996 -2.930 1.00 89.94 97 ASP A CA 1
ATOM 762 C C . ASP A 1 97 ? 26.155 -30.902 -2.181 1.00 89.94 97 ASP A C 1
ATOM 764 O O . ASP A 1 97 ? 26.054 -30.255 -1.142 1.00 89.94 97 ASP A O 1
ATOM 768 N N . TYR A 1 98 ? 25.113 -31.585 -2.671 1.00 92.56 98 TYR A N 1
ATOM 769 C CA . TYR A 1 98 ? 23.822 -31.625 -1.988 1.00 92.56 98 TYR A CA 1
ATOM 770 C C . TYR A 1 98 ? 23.893 -32.351 -0.638 1.00 92.56 98 TYR A C 1
ATOM 772 O O . TYR A 1 98 ? 23.260 -31.907 0.317 1.00 92.56 98 TYR A O 1
ATOM 780 N N . ARG A 1 99 ? 24.640 -33.458 -0.526 1.00 88.06 99 ARG A N 1
ATOM 781 C CA . ARG A 1 99 ? 24.830 -34.177 0.748 1.00 88.06 99 ARG A CA 1
ATOM 782 C C . ARG A 1 99 ? 25.614 -33.338 1.757 1.00 88.06 99 ARG A C 1
ATOM 784 O O . ARG A 1 99 ? 25.233 -33.317 2.923 1.00 88.06 99 ARG A O 1
ATOM 791 N N . GLU A 1 100 ? 26.634 -32.615 1.303 1.00 85.06 100 GLU A N 1
ATOM 792 C CA . GLU A 1 100 ? 27.405 -31.674 2.127 1.00 85.06 100 GLU A CA 1
ATOM 793 C C . GLU A 1 100 ? 26.532 -30.506 2.608 1.00 85.06 100 GLU A C 1
ATOM 795 O O . GLU A 1 100 ? 26.470 -30.229 3.803 1.00 85.06 100 GLU A O 1
ATOM 800 N N . ALA A 1 101 ? 25.760 -29.890 1.708 1.00 87.31 101 ALA A N 1
ATOM 801 C CA . ALA A 1 101 ? 24.816 -28.831 2.059 1.00 87.31 101 ALA A CA 1
ATOM 802 C C . ALA A 1 101 ? 23.708 -29.315 3.006 1.00 87.31 101 ALA A C 1
ATOM 804 O O . ALA A 1 101 ? 23.265 -28.569 3.875 1.00 87.31 101 ALA A O 1
ATOM 805 N N . TYR A 1 102 ? 23.266 -30.567 2.869 1.00 84.56 102 TYR A N 1
ATOM 806 C CA . TYR A 1 102 ? 22.287 -31.171 3.773 1.00 84.56 102 TYR A CA 1
ATOM 807 C C . TYR A 1 102 ? 22.858 -31.439 5.175 1.00 84.56 102 TYR A C 1
ATOM 809 O O . TYR A 1 102 ? 22.095 -31.528 6.135 1.00 84.56 102 TYR A O 1
ATOM 817 N N . ALA A 1 103 ? 24.180 -31.574 5.288 1.00 79.56 103 ALA A N 1
ATOM 818 C CA . ALA A 1 103 ? 24.898 -31.790 6.539 1.00 79.56 103 ALA A CA 1
ATOM 819 C C . ALA A 1 103 ? 25.383 -30.484 7.201 1.00 79.56 103 ALA A C 1
ATOM 821 O O . ALA A 1 103 ? 26.115 -30.557 8.183 1.00 79.56 103 ALA A O 1
ATOM 822 N N . SER A 1 104 ? 25.013 -29.307 6.677 1.00 78.94 104 SER A N 1
ATOM 823 C CA . SER A 1 104 ? 25.416 -28.012 7.236 1.00 78.94 104 SER A CA 1
ATOM 824 C C . SER A 1 104 ? 24.430 -27.481 8.287 1.00 78.94 104 SER A C 1
ATOM 826 O O . SER A 1 104 ? 23.236 -27.800 8.275 1.00 78.94 104 SER A O 1
ATOM 828 N N . GLU A 1 105 ? 24.916 -26.612 9.184 1.00 67.00 105 GLU A N 1
ATOM 829 C CA . GLU A 1 105 ? 24.098 -26.026 10.259 1.00 67.00 105 GLU A CA 1
ATOM 830 C C . GLU A 1 105 ? 22.890 -25.231 9.708 1.00 67.00 105 GLU A C 1
ATOM 832 O O . GLU A 1 105 ? 21.782 -25.362 10.234 1.00 67.00 105 GLU A O 1
ATOM 837 N N . ASN A 1 106 ? 23.067 -24.522 8.581 1.00 77.56 106 ASN A N 1
ATOM 838 C CA . ASN A 1 106 ? 22.026 -23.787 7.845 1.00 77.56 106 ASN A CA 1
ATOM 839 C C . ASN A 1 106 ? 21.628 -24.503 6.541 1.00 77.56 106 ASN A C 1
ATOM 841 O O . ASN A 1 106 ? 21.624 -23.918 5.455 1.00 77.56 106 ASN A O 1
ATOM 845 N N . HIS A 1 107 ? 21.275 -25.787 6.646 1.00 76.38 107 HIS A N 1
ATOM 846 C CA . HIS A 1 107 ? 20.971 -26.633 5.487 1.00 76.38 107 HIS A CA 1
ATOM 847 C C . HIS A 1 107 ? 19.936 -26.043 4.513 1.00 76.38 107 HIS A C 1
ATOM 849 O O . HIS A 1 107 ? 20.049 -26.269 3.315 1.00 76.38 107 HIS A O 1
ATOM 855 N N . SER A 1 108 ? 18.944 -25.269 4.969 1.00 73.81 108 SER A N 1
ATOM 856 C CA . SER A 1 108 ? 17.960 -24.627 4.079 1.00 73.81 108 SER A CA 1
ATOM 857 C C . SER A 1 108 ? 18.606 -23.681 3.059 1.00 73.81 108 SER A C 1
ATOM 859 O O . SER A 1 108 ? 18.285 -23.753 1.870 1.00 73.81 108 SER A O 1
ATOM 861 N N . ASP A 1 109 ? 19.537 -22.841 3.511 1.00 77.06 109 ASP A N 1
ATOM 862 C CA . ASP A 1 109 ? 20.198 -21.837 2.676 1.00 77.06 109 ASP A CA 1
ATOM 863 C C . ASP A 1 109 ? 21.293 -22.479 1.827 1.00 77.06 109 ASP A C 1
ATOM 865 O O . ASP A 1 109 ? 21.301 -22.307 0.608 1.00 77.06 109 ASP A O 1
ATOM 869 N N . ALA A 1 110 ? 22.105 -23.359 2.423 1.00 81.88 110 ALA A N 1
ATOM 870 C CA . ALA A 1 110 ? 23.125 -24.118 1.700 1.00 81.88 110 ALA A CA 1
ATOM 871 C C . ALA A 1 110 ? 22.519 -24.981 0.574 1.00 81.88 110 ALA A C 1
ATOM 873 O O . ALA A 1 110 ? 23.061 -25.077 -0.526 1.00 81.88 110 ALA A O 1
ATOM 874 N N . ILE A 1 111 ? 21.349 -25.592 0.801 1.00 88.75 111 ILE A N 1
ATOM 875 C CA . ILE A 1 111 ? 20.633 -26.344 -0.238 1.00 88.75 111 ILE A CA 1
ATOM 876 C C . ILE A 1 111 ? 20.144 -25.410 -1.352 1.00 88.75 111 ILE A C 1
ATOM 878 O O . ILE A 1 111 ? 20.204 -25.780 -2.528 1.00 88.75 111 ILE A O 1
ATOM 882 N N . ASN A 1 112 ? 19.637 -24.221 -1.014 1.00 87.06 112 ASN A N 1
ATOM 883 C CA . ASN A 1 112 ? 19.213 -23.234 -2.008 1.00 87.06 112 ASN A CA 1
ATOM 884 C C . ASN A 1 112 ? 20.388 -22.764 -2.875 1.00 87.06 112 ASN A C 1
ATOM 886 O O . ASN A 1 112 ? 20.226 -22.681 -4.094 1.00 87.06 112 ASN A O 1
ATOM 890 N N . GLU A 1 113 ? 21.562 -22.551 -2.283 1.00 89.25 113 GLU A N 1
ATOM 891 C CA . GLU A 1 113 ? 22.795 -22.225 -3.004 1.00 89.25 113 GLU A CA 1
ATOM 892 C C . GLU A 1 113 ? 23.220 -23.344 -3.960 1.00 89.25 113 GLU A C 1
ATOM 894 O O . GLU A 1 113 ? 23.543 -23.068 -5.114 1.00 89.25 113 GLU A O 1
ATOM 899 N N . VAL A 1 114 ? 23.136 -24.614 -3.543 1.00 89.75 114 VAL A N 1
ATOM 900 C CA . VAL A 1 114 ? 23.414 -25.763 -4.426 1.00 89.75 114 VAL A CA 1
ATOM 901 C C . VAL A 1 114 ? 22.456 -25.798 -5.622 1.00 89.75 114 VAL A C 1
ATOM 903 O O . VAL A 1 114 ? 22.894 -26.044 -6.747 1.00 89.75 114 VAL A O 1
ATOM 906 N N . TYR A 1 115 ? 21.161 -25.519 -5.422 1.00 90.94 115 TYR A N 1
ATOM 907 C CA . TYR A 1 115 ? 20.214 -25.425 -6.541 1.00 90.94 115 TYR A CA 1
ATOM 908 C C . TYR A 1 115 ? 20.592 -24.290 -7.498 1.00 90.94 115 TYR A C 1
ATOM 910 O O . TYR A 1 115 ? 20.766 -24.551 -8.685 1.00 90.94 115 TYR A O 1
ATOM 918 N N . LEU A 1 116 ? 20.798 -23.073 -6.990 1.00 87.62 116 LEU A N 1
ATOM 919 C CA . LEU A 1 116 ? 21.153 -21.910 -7.811 1.00 87.62 116 LEU A CA 1
ATOM 920 C C . LEU A 1 116 ? 22.463 -22.123 -8.584 1.00 87.62 116 LEU A C 1
ATOM 922 O O . LEU A 1 116 ? 22.539 -21.827 -9.777 1.00 87.62 116 LEU A O 1
ATOM 926 N N . LYS A 1 117 ? 23.478 -22.702 -7.930 1.00 89.62 117 LYS A N 1
ATOM 927 C CA . LYS A 1 117 ? 24.773 -23.042 -8.531 1.00 89.62 117 LYS A CA 1
ATOM 928 C C . LYS A 1 117 ? 24.601 -23.939 -9.756 1.00 89.62 117 LYS A C 1
ATOM 930 O O . LYS A 1 117 ? 25.161 -23.638 -10.807 1.00 89.62 117 LYS A O 1
ATOM 935 N N . TYR A 1 118 ? 23.825 -25.018 -9.650 1.00 88.31 118 TYR A N 1
ATOM 936 C CA . TYR A 1 118 ? 23.701 -26.005 -10.728 1.00 88.31 118 TYR A CA 1
ATOM 937 C C . TYR A 1 118 ? 22.631 -25.682 -11.775 1.00 88.31 118 TYR A C 1
ATOM 939 O O . TYR A 1 118 ? 22.766 -26.122 -12.918 1.00 88.31 118 TYR A O 1
ATOM 947 N N . GLU A 1 119 ? 21.627 -24.867 -11.436 1.00 87.56 119 GLU A N 1
ATOM 948 C CA . GLU A 1 119 ? 20.732 -24.256 -12.427 1.00 87.56 119 GLU A CA 1
ATOM 949 C C . GLU A 1 119 ? 21.526 -23.358 -13.384 1.00 87.56 119 GLU A C 1
ATOM 951 O O . GLU A 1 119 ? 21.377 -23.466 -14.601 1.00 87.56 119 GLU A O 1
ATOM 956 N N . ASN A 1 120 ? 22.441 -22.549 -12.842 1.00 83.00 120 ASN A N 1
ATOM 957 C CA . ASN A 1 120 ? 23.283 -21.654 -13.633 1.00 83.00 120 ASN A CA 1
ATOM 958 C C . ASN A 1 120 ? 24.404 -22.399 -14.373 1.00 83.00 120 ASN A C 1
ATOM 960 O O . ASN A 1 120 ? 24.651 -22.125 -15.545 1.00 83.00 120 ASN A O 1
ATOM 964 N N . LEU A 1 121 ? 25.070 -23.354 -13.715 1.00 84.25 121 LEU A N 1
ATOM 965 C CA . LEU A 1 121 ? 26.235 -24.043 -14.281 1.00 84.25 121 LEU A CA 1
ATOM 966 C C . LEU A 1 121 ? 25.874 -25.000 -15.426 1.00 84.25 121 LEU A C 1
ATOM 968 O O . LEU A 1 121 ? 26.643 -25.127 -16.376 1.00 84.25 121 LEU A O 1
ATOM 972 N N . TYR A 1 122 ? 24.729 -25.685 -15.338 1.00 83.62 122 TYR A N 1
ATOM 973 C CA . TYR A 1 122 ? 24.314 -26.679 -16.338 1.00 83.62 122 TYR A CA 1
ATOM 974 C C . TYR A 1 122 ? 23.099 -26.251 -17.167 1.00 83.62 122 TYR A C 1
ATOM 976 O O . TYR A 1 122 ? 22.710 -26.972 -18.081 1.00 83.62 122 TYR A O 1
ATOM 984 N N . GLY A 1 123 ? 22.500 -25.088 -16.885 1.00 78.94 123 GLY A N 1
ATOM 985 C CA . GLY A 1 123 ? 21.342 -24.583 -17.629 1.00 78.94 123 GLY A CA 1
ATOM 986 C C . GLY A 1 123 ? 20.093 -25.460 -17.495 1.00 78.94 123 GLY A C 1
ATOM 987 O O . GLY A 1 123 ? 19.226 -25.428 -18.368 1.00 78.94 123 GLY A O 1
ATOM 988 N N . VAL A 1 124 ? 20.009 -26.260 -16.428 1.00 83.12 124 VAL A N 1
ATOM 989 C CA . VAL A 1 124 ? 18.903 -27.190 -16.167 1.00 83.12 124 VAL A CA 1
ATOM 990 C C . VAL A 1 124 ? 17.892 -26.582 -15.204 1.00 83.12 124 VAL A C 1
ATOM 992 O O . VAL A 1 124 ? 18.236 -25.811 -14.314 1.00 83.12 124 VAL A O 1
ATOM 995 N N . SER A 1 125 ? 16.622 -26.965 -15.336 1.00 83.44 125 SER A N 1
ATOM 996 C CA . SER A 1 125 ? 15.581 -26.483 -14.424 1.00 83.44 125 SER A CA 1
ATOM 997 C C . SER A 1 125 ? 15.741 -27.042 -13.003 1.00 83.44 125 SER A C 1
ATOM 999 O O . SER A 1 125 ? 16.129 -28.204 -12.816 1.00 83.44 125 SER A O 1
ATOM 1001 N N . ARG A 1 126 ? 15.290 -26.288 -11.986 1.00 86.88 126 ARG A N 1
ATOM 1002 C CA . ARG A 1 126 ? 15.142 -26.800 -10.611 1.00 86.88 126 ARG A CA 1
ATOM 1003 C C . ARG A 1 126 ? 14.380 -28.109 -10.528 1.00 86.88 126 ARG A C 1
ATOM 1005 O O . ARG A 1 126 ? 14.635 -28.930 -9.651 1.00 86.88 126 ARG A O 1
ATOM 1012 N N . THR A 1 127 ? 13.410 -28.295 -11.415 1.00 83.44 127 THR A N 1
ATOM 1013 C CA . THR A 1 127 ? 12.588 -29.502 -11.483 1.00 83.44 127 THR A CA 1
ATOM 1014 C C . THR A 1 127 ? 13.431 -30.717 -11.867 1.00 83.44 127 THR A C 1
ATOM 1016 O O . THR A 1 127 ? 13.259 -31.784 -11.279 1.00 83.44 127 THR A O 1
ATOM 1019 N N . THR A 1 128 ? 14.379 -30.556 -12.791 1.00 84.31 128 THR A N 1
ATOM 1020 C CA . THR A 1 128 ? 15.335 -31.599 -13.189 1.00 84.31 128 THR A CA 1
ATOM 1021 C C . THR A 1 128 ? 16.270 -31.956 -12.032 1.00 84.31 128 THR A C 1
ATOM 1023 O O . THR A 1 128 ? 16.383 -33.131 -11.679 1.00 84.31 128 THR A O 1
ATOM 1026 N N . LEU A 1 129 ? 16.840 -30.956 -11.350 1.00 88.31 129 LEU A N 1
ATOM 1027 C CA . LEU A 1 129 ? 17.692 -31.172 -10.170 1.00 88.31 129 LEU A CA 1
ATOM 1028 C C . LEU A 1 129 ? 16.933 -31.865 -9.028 1.00 88.31 129 LEU A C 1
ATOM 1030 O O . LEU A 1 129 ? 17.424 -32.832 -8.448 1.00 88.31 129 LEU A O 1
ATOM 1034 N N . ARG A 1 130 ? 15.692 -31.440 -8.750 1.00 90.75 130 ARG A N 1
ATOM 1035 C CA . ARG A 1 130 ? 14.820 -32.066 -7.740 1.00 90.75 130 ARG A CA 1
ATOM 1036 C C . ARG A 1 130 ? 14.517 -33.528 -8.050 1.00 90.75 130 ARG A C 1
ATOM 1038 O O . ARG A 1 130 ? 14.422 -34.325 -7.120 1.00 90.75 130 ARG A O 1
ATOM 1045 N N . LYS A 1 131 ? 14.356 -33.898 -9.326 1.00 86.00 131 LYS A N 1
ATOM 1046 C CA . LYS A 1 131 ? 14.146 -35.299 -9.725 1.00 86.00 131 LYS A CA 1
ATOM 1047 C C . LYS A 1 131 ? 15.377 -36.147 -9.409 1.00 86.00 131 LYS A C 1
ATOM 1049 O O . LYS A 1 131 ? 15.226 -37.184 -8.768 1.00 86.00 131 LYS A O 1
ATOM 1054 N N . VAL A 1 132 ? 16.568 -35.686 -9.796 1.00 88.06 132 VAL A N 1
ATOM 1055 C CA . VAL A 1 132 ? 17.841 -36.388 -9.554 1.00 88.06 132 VAL A CA 1
ATOM 1056 C C . VAL A 1 132 ? 18.110 -36.545 -8.055 1.00 88.06 132 VAL A C 1
ATOM 1058 O O . VAL A 1 132 ? 18.274 -37.663 -7.568 1.00 88.06 132 VAL A O 1
ATOM 1061 N N . ILE A 1 133 ? 18.038 -35.447 -7.301 1.00 91.44 133 ILE A N 1
ATOM 1062 C CA . ILE A 1 133 ? 18.220 -35.442 -5.842 1.00 91.44 133 ILE A CA 1
ATOM 1063 C C . ILE A 1 133 ? 17.138 -36.282 -5.146 1.00 91.44 133 ILE A C 1
ATOM 1065 O O . ILE A 1 133 ? 17.406 -36.996 -4.184 1.00 91.44 133 ILE A O 1
ATOM 1069 N N . GLY A 1 134 ? 15.898 -36.240 -5.637 1.00 86.94 134 GLY A N 1
ATOM 1070 C CA . GLY A 1 134 ? 14.797 -37.032 -5.095 1.00 86.94 134 GLY A CA 1
ATOM 1071 C C . GLY A 1 134 ? 14.987 -38.540 -5.275 1.00 86.94 134 GLY A C 1
ATOM 1072 O O . GLY A 1 134 ? 14.564 -39.308 -4.413 1.00 86.94 134 GLY A O 1
ATOM 1073 N N . VAL A 1 135 ? 15.622 -38.978 -6.367 1.00 87.12 135 VAL A N 1
ATOM 1074 C CA . VAL A 1 135 ? 16.005 -40.387 -6.561 1.00 87.12 135 VAL A CA 1
ATOM 1075 C C . VAL A 1 135 ? 17.097 -40.785 -5.570 1.00 87.12 135 VAL A C 1
ATOM 1077 O O . VAL A 1 135 ? 16.961 -41.825 -4.927 1.00 87.12 135 VAL A O 1
ATOM 1080 N N . ASP A 1 136 ? 18.117 -39.945 -5.385 1.00 89.88 136 ASP A N 1
ATOM 1081 C CA . ASP A 1 136 ? 19.208 -40.195 -4.436 1.00 89.88 136 ASP A CA 1
ATOM 1082 C C . ASP A 1 136 ? 18.712 -40.300 -2.990 1.00 89.88 136 ASP A C 1
ATOM 1084 O O . ASP A 1 136 ? 18.975 -41.284 -2.306 1.00 89.88 136 ASP A O 1
ATOM 1088 N N . ARG A 1 137 ? 17.870 -39.355 -2.555 1.00 87.94 137 ARG A N 1
ATOM 1089 C CA . ARG A 1 137 ? 17.271 -39.357 -1.211 1.00 87.94 137 ARG A CA 1
ATOM 1090 C C . ARG A 1 137 ? 16.417 -40.586 -0.921 1.00 87.94 137 ARG A C 1
ATOM 1092 O O . ARG A 1 137 ? 16.317 -40.988 0.233 1.00 87.94 137 ARG A O 1
ATOM 1099 N N . ARG A 1 138 ? 15.780 -41.166 -1.944 1.00 86.56 138 ARG A N 1
ATOM 1100 C CA . ARG A 1 138 ? 15.020 -42.417 -1.800 1.00 86.56 138 ARG A CA 1
ATOM 1101 C C . ARG A 1 138 ? 15.941 -43.629 -1.703 1.00 86.56 138 ARG A C 1
ATOM 1103 O O . ARG A 1 138 ? 15.671 -44.508 -0.895 1.00 86.56 138 ARG A O 1
ATOM 1110 N N . ARG A 1 139 ? 17.018 -43.666 -2.494 1.00 84.88 139 ARG A N 1
ATOM 1111 C CA . ARG A 1 139 ? 18.011 -44.754 -2.471 1.00 84.88 139 ARG A CA 1
ATOM 1112 C C . ARG A 1 139 ? 18.849 -44.757 -1.189 1.00 84.88 139 ARG A C 1
ATOM 1114 O O . ARG A 1 139 ? 19.154 -45.824 -0.679 1.00 84.88 139 ARG A O 1
ATOM 1121 N N . HIS A 1 140 ? 19.141 -43.578 -0.645 1.00 85.75 140 HIS A N 1
ATOM 1122 C CA . HIS A 1 140 ? 19.981 -43.365 0.538 1.00 85.75 140 HIS A CA 1
ATOM 1123 C C . HIS A 1 140 ? 19.183 -42.852 1.747 1.00 85.75 140 HIS A C 1
ATOM 1125 O O . HIS A 1 140 ? 19.667 -42.055 2.550 1.00 85.75 140 HIS A O 1
ATOM 1131 N N . ALA A 1 141 ? 17.922 -43.274 1.887 1.00 80.94 141 ALA A N 1
ATOM 1132 C CA . ALA A 1 141 ? 17.023 -42.756 2.920 1.00 80.94 141 ALA A CA 1
ATOM 1133 C C . ALA A 1 141 ? 17.561 -42.952 4.354 1.00 80.94 141 ALA A C 1
ATOM 1135 O O . ALA A 1 141 ? 17.348 -42.091 5.210 1.00 80.94 141 ALA A O 1
ATOM 1136 N N . ALA A 1 142 ? 18.284 -44.051 4.603 1.00 79.69 142 ALA A N 1
ATOM 1137 C CA . ALA A 1 142 ? 18.926 -44.335 5.886 1.00 79.69 142 ALA A CA 1
ATOM 1138 C C . ALA A 1 142 ? 20.046 -43.329 6.215 1.00 79.69 142 ALA A C 1
ATOM 1140 O O . ALA A 1 142 ? 20.084 -42.812 7.333 1.00 79.69 142 ALA A O 1
ATOM 1141 N N . ASP A 1 143 ? 20.877 -42.974 5.232 1.00 79.62 143 ASP A N 1
ATOM 1142 C CA . ASP A 1 143 ? 21.997 -42.035 5.386 1.00 79.62 143 ASP A CA 1
ATOM 1143 C C . ASP A 1 143 ? 21.484 -40.628 5.729 1.00 79.62 143 ASP A C 1
ATOM 1145 O O . ASP A 1 143 ? 21.914 -39.999 6.698 1.00 79.62 143 ASP A O 1
ATOM 1149 N N . TYR A 1 144 ? 20.461 -40.161 5.003 1.00 82.25 144 TYR A N 1
ATOM 1150 C CA . TYR A 1 144 ? 19.811 -38.877 5.281 1.00 82.25 144 TYR A CA 1
ATOM 1151 C C . TYR A 1 144 ? 19.079 -38.860 6.633 1.00 82.25 144 TYR A C 1
ATOM 1153 O O . TYR A 1 144 ? 19.026 -37.823 7.301 1.00 82.25 144 TYR A O 1
ATOM 1161 N N . ALA A 1 145 ? 18.523 -39.994 7.072 1.00 80.56 145 ALA A N 1
ATOM 1162 C CA . ALA A 1 145 ? 17.916 -40.113 8.396 1.00 80.56 145 ALA A CA 1
ATOM 1163 C C . ALA A 1 145 ? 18.967 -40.091 9.521 1.00 80.56 145 ALA A C 1
ATOM 1165 O O . ALA A 1 145 ? 18.718 -39.482 10.566 1.00 80.56 145 ALA A O 1
ATOM 1166 N N . ALA A 1 146 ? 20.137 -40.703 9.312 1.00 81.94 146 ALA A N 1
ATOM 1167 C CA . ALA A 1 146 ? 21.256 -40.682 10.251 1.00 81.94 146 ALA A CA 1
ATOM 1168 C C . ALA A 1 146 ? 21.830 -39.265 10.418 1.00 81.94 146 ALA A C 1
ATOM 1170 O O . ALA A 1 146 ? 21.936 -38.786 11.549 1.00 81.94 146 ALA A O 1
ATOM 1171 N N . LEU A 1 147 ? 22.069 -38.548 9.312 1.00 75.19 147 LEU A N 1
ATOM 1172 C CA . LEU A 1 147 ? 22.510 -37.144 9.317 1.00 75.19 147 LEU A CA 1
ATOM 1173 C C . LEU A 1 147 ? 21.543 -36.236 10.094 1.00 75.19 147 LEU A C 1
ATOM 1175 O O . LEU A 1 147 ? 21.961 -35.403 10.903 1.00 75.19 147 LEU A O 1
ATOM 1179 N N . ARG A 1 148 ? 20.232 -36.455 9.925 1.00 72.75 148 ARG A N 1
ATOM 1180 C CA . ARG A 1 148 ? 19.181 -35.704 10.628 1.00 72.75 148 ARG A CA 1
ATOM 1181 C C . ARG A 1 148 ? 19.121 -36.016 12.128 1.00 72.75 148 ARG A C 1
ATOM 1183 O O . ARG A 1 148 ? 18.778 -35.139 12.921 1.00 72.75 148 ARG A O 1
ATOM 1190 N N . LYS A 1 149 ? 19.436 -37.252 12.535 1.00 77.31 149 LYS A N 1
ATOM 1191 C CA . LYS A 1 149 ? 19.530 -37.646 13.953 1.00 77.31 149 LYS A CA 1
ATOM 1192 C C . LYS A 1 149 ? 20.777 -37.062 14.624 1.00 77.31 149 LYS A C 1
ATOM 1194 O O . LYS A 1 149 ? 20.669 -36.624 15.768 1.00 77.31 149 LYS A O 1
ATOM 1199 N N . LEU A 1 150 ? 21.912 -37.015 13.922 1.00 71.25 150 LEU A N 1
ATOM 1200 C CA . LEU A 1 150 ? 23.164 -36.436 14.422 1.00 71.25 150 LEU A CA 1
ATOM 1201 C C . LEU A 1 150 ? 22.994 -34.943 14.751 1.00 71.25 150 LEU A C 1
ATOM 1203 O O . LEU A 1 150 ? 23.263 -34.527 15.873 1.00 71.25 150 LEU A O 1
ATOM 1207 N N . HIS A 1 151 ? 22.376 -34.181 13.845 1.00 66.75 151 HIS A N 1
ATOM 1208 C CA . HIS A 1 151 ? 22.096 -32.755 14.048 1.00 66.75 151 HIS A CA 1
ATOM 1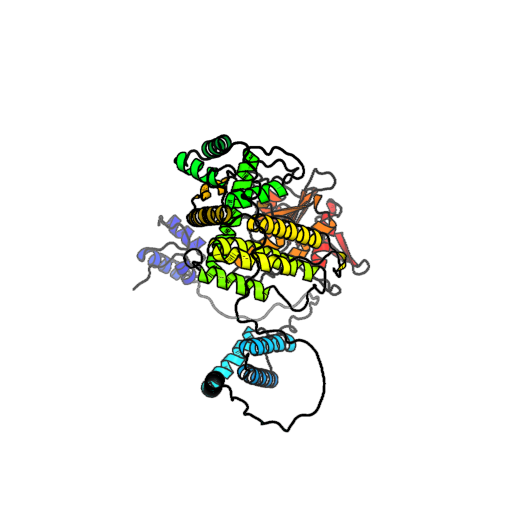209 C C . HIS A 1 151 ? 21.119 -32.484 15.198 1.00 66.75 151 HIS A C 1
ATOM 1211 O O . HIS A 1 151 ? 21.306 -31.548 15.973 1.00 66.75 151 HIS A O 1
ATOM 1217 N N . ARG A 1 152 ? 20.078 -33.316 15.358 1.00 70.94 152 ARG A N 1
ATOM 1218 C CA . ARG A 1 152 ? 19.163 -33.200 16.509 1.00 70.94 152 ARG A CA 1
ATOM 1219 C C . ARG A 1 152 ? 19.894 -33.428 17.834 1.00 70.94 152 ARG A C 1
ATOM 1221 O O . ARG A 1 152 ? 19.613 -32.715 18.794 1.00 70.94 152 ARG A O 1
ATOM 1228 N N . LYS A 1 153 ? 20.844 -34.372 17.872 1.00 72.19 153 LYS A N 1
ATOM 1229 C CA . LYS A 1 153 ? 21.706 -34.604 19.039 1.00 72.19 153 LYS A CA 1
ATOM 1230 C C . LYS A 1 153 ? 22.667 -33.439 19.287 1.00 72.19 153 LYS A C 1
ATOM 1232 O O . LYS A 1 153 ? 22.788 -33.020 20.431 1.00 72.19 153 LYS A O 1
ATOM 1237 N N . GLU A 1 154 ? 23.294 -32.873 18.258 1.00 65.06 154 GLU A N 1
ATOM 1238 C CA . GLU A 1 154 ? 24.204 -31.724 18.400 1.00 65.06 154 GLU A CA 1
ATOM 1239 C C . GLU A 1 154 ? 23.484 -30.446 18.848 1.00 65.06 154 GLU A C 1
ATOM 1241 O O . GLU A 1 154 ? 23.978 -29.727 19.717 1.00 65.06 154 GLU A O 1
ATOM 1246 N N . GLN A 1 155 ? 22.278 -30.187 18.335 1.00 64.25 155 GLN A N 1
ATOM 1247 C CA . GLN A 1 155 ? 21.452 -29.059 18.774 1.00 64.25 155 GLN A CA 1
ATOM 1248 C C . GLN A 1 155 ? 20.948 -29.234 20.214 1.00 64.25 155 GLN A C 1
ATOM 1250 O O . GLN A 1 155 ? 20.897 -28.262 20.969 1.00 64.25 155 GLN A O 1
ATOM 1255 N N . GLN A 1 156 ? 20.618 -30.462 20.630 1.00 66.19 156 GLN A N 1
ATOM 1256 C CA . GLN A 1 156 ? 20.290 -30.757 22.029 1.00 66.19 156 GLN A CA 1
ATOM 1257 C C . GLN A 1 156 ? 21.522 -30.658 22.943 1.00 66.19 156 GLN A C 1
ATOM 1259 O O . GLN A 1 156 ? 21.415 -30.093 24.028 1.00 66.19 156 GLN A O 1
ATOM 1264 N N . ALA A 1 157 ? 22.700 -31.096 22.491 1.00 63.50 157 ALA A N 1
ATOM 1265 C CA . ALA A 1 157 ? 23.952 -30.981 23.237 1.00 63.50 157 ALA A CA 1
ATOM 1266 C C . ALA A 1 157 ? 24.416 -29.520 23.394 1.00 63.50 157 ALA A C 1
ATOM 1268 O O . ALA A 1 157 ? 24.872 -29.141 24.472 1.00 63.50 157 ALA A O 1
ATOM 1269 N N . LYS A 1 158 ? 24.244 -28.665 22.371 1.00 60.09 158 LYS A N 1
ATOM 1270 C CA . LYS A 1 158 ? 24.495 -27.211 22.474 1.00 60.09 158 LYS A CA 1
ATOM 1271 C C . LYS A 1 158 ? 23.531 -26.525 23.454 1.00 60.09 158 LYS A C 1
ATOM 1273 O O . LYS A 1 158 ? 23.933 -25.579 24.119 1.00 60.09 158 LYS A O 1
ATOM 1278 N N . ARG A 1 159 ? 22.294 -27.021 23.594 1.00 58.16 159 ARG A N 1
ATOM 1279 C CA . ARG A 1 159 ? 21.300 -26.512 24.562 1.00 58.16 159 ARG A CA 1
ATOM 1280 C C . ARG A 1 159 ? 21.534 -26.971 26.007 1.00 58.16 159 ARG A C 1
ATOM 1282 O O . ARG A 1 159 ? 21.005 -26.341 26.913 1.00 58.16 159 ARG A O 1
ATOM 1289 N N . GLN A 1 160 ? 22.297 -28.044 26.221 1.00 52.66 160 GLN A N 1
ATO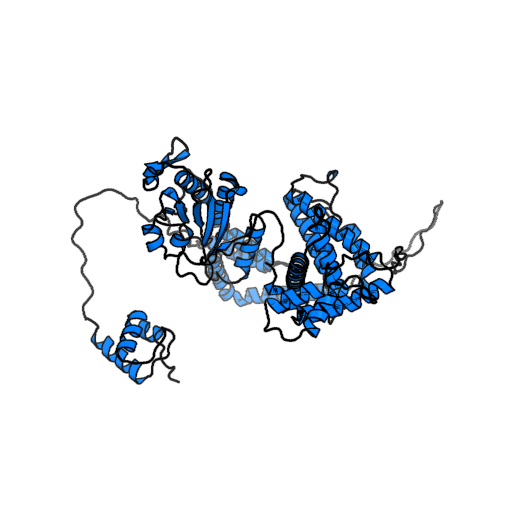M 1290 C CA . GLN A 1 160 ? 22.520 -28.649 27.544 1.00 52.66 160 GLN A CA 1
ATOM 1291 C C . GLN A 1 160 ? 23.930 -28.430 28.116 1.00 52.66 160 GLN A C 1
ATOM 1293 O O . GLN A 1 160 ? 24.217 -28.925 29.201 1.00 52.66 160 GLN A O 1
ATOM 1298 N N . ARG A 1 161 ? 24.827 -27.695 27.440 1.00 39.97 161 ARG A N 1
ATOM 1299 C CA . ARG A 1 161 ? 26.143 -27.351 28.009 1.00 39.97 161 ARG A CA 1
ATOM 1300 C C . ARG A 1 161 ? 25.991 -26.289 29.115 1.00 39.97 161 ARG A C 1
ATOM 1302 O O . ARG A 1 161 ? 25.594 -25.170 28.792 1.00 39.97 161 ARG A O 1
ATOM 1309 N N . PRO A 1 162 ? 26.349 -26.575 30.383 1.00 42.28 162 PRO A N 1
ATOM 1310 C CA . PRO A 1 162 ? 26.409 -25.558 31.429 1.00 42.28 162 PRO A CA 1
ATOM 1311 C C . PRO A 1 162 ? 27.586 -24.610 31.166 1.00 42.28 162 PRO A C 1
ATOM 1313 O O . PRO A 1 162 ? 28.666 -25.056 30.765 1.00 42.28 162 PRO A O 1
ATOM 1316 N N . GLN A 1 163 ? 27.396 -23.311 31.409 1.00 40.56 163 GLN A N 1
ATOM 1317 C CA . GLN A 1 163 ? 28.481 -22.326 31.408 1.00 40.56 163 GLN A CA 1
ATOM 1318 C C . GLN A 1 163 ? 29.546 -22.744 32.431 1.00 40.56 163 GLN A C 1
ATOM 1320 O O . GLN A 1 163 ? 29.315 -22.703 33.639 1.00 40.56 163 GLN A O 1
ATOM 1325 N N . LYS A 1 164 ? 30.725 -23.158 31.953 1.00 36.84 164 LYS A N 1
ATOM 1326 C CA . LYS A 1 164 ? 31.894 -23.359 32.812 1.00 36.84 164 LYS A CA 1
ATOM 1327 C C . LYS A 1 164 ? 32.343 -21.999 33.345 1.00 36.84 164 LYS A C 1
ATOM 1329 O O . LYS A 1 164 ? 32.925 -21.210 32.606 1.00 36.84 164 LYS A O 1
ATOM 1334 N N . GLN A 1 165 ? 32.093 -21.765 34.630 1.00 40.06 165 GLN A N 1
ATOM 1335 C CA . GLN A 1 165 ? 32.766 -20.744 35.425 1.00 40.06 165 GLN A CA 1
ATOM 1336 C C . GLN A 1 165 ? 34.282 -20.964 35.312 1.00 40.06 165 GLN A C 1
ATOM 1338 O O . GLN A 1 165 ? 34.778 -22.054 35.601 1.00 40.06 165 GLN A O 1
ATOM 1343 N N . HIS A 1 166 ? 35.018 -19.963 34.831 1.00 34.50 166 HIS A N 1
ATOM 1344 C CA . HIS A 1 166 ? 36.473 -19.953 34.941 1.00 34.50 166 HIS A CA 1
ATOM 1345 C C . HIS A 1 166 ? 36.851 -19.533 36.359 1.00 34.50 166 HIS A C 1
ATOM 1347 O O . HIS A 1 166 ? 36.416 -18.496 36.854 1.00 34.50 166 HIS A O 1
ATOM 1353 N N . GLY A 1 167 ? 37.594 -20.425 37.012 1.00 32.12 167 GLY A N 1
ATOM 1354 C CA . GLY A 1 167 ? 38.001 -20.335 38.401 1.00 32.12 167 GLY A CA 1
ATOM 1355 C C . GLY A 1 167 ? 39.065 -19.274 38.662 1.00 32.12 167 GLY A C 1
ATOM 1356 O O . GLY A 1 167 ? 39.836 -18.879 37.791 1.00 32.12 167 GLY A O 1
ATOM 1357 N N . ALA A 1 168 ? 39.056 -18.852 39.920 1.00 29.80 168 ALA A N 1
ATOM 1358 C CA . ALA A 1 168 ? 39.923 -17.890 40.568 1.00 29.80 168 ALA A CA 1
ATOM 1359 C C . ALA A 1 168 ? 41.430 -18.149 40.385 1.00 29.80 168 ALA A C 1
ATOM 1361 O O . ALA A 1 168 ? 41.915 -19.251 40.637 1.00 29.80 168 ALA A O 1
ATOM 1362 N N . LEU A 1 169 ? 42.177 -17.076 40.113 1.00 30.41 169 LEU A N 1
ATOM 1363 C CA . LEU A 1 169 ? 43.550 -16.917 40.594 1.00 30.41 169 LEU A CA 1
ATOM 1364 C C . LEU A 1 169 ? 43.572 -15.813 41.662 1.00 30.41 169 LEU A C 1
ATOM 1366 O O . LEU A 1 169 ? 43.060 -14.715 41.445 1.00 30.41 169 LEU A O 1
ATOM 1370 N N . LYS A 1 170 ? 44.139 -16.136 42.831 1.00 30.70 170 LYS A N 1
ATOM 1371 C CA . LYS A 1 170 ? 44.429 -15.204 43.936 1.00 30.70 170 LYS A CA 1
ATOM 1372 C C . LYS A 1 170 ? 45.679 -14.349 43.616 1.00 30.70 170 LYS A C 1
ATOM 1374 O O . LYS A 1 170 ? 46.521 -14.808 42.846 1.00 30.70 170 LYS A O 1
ATOM 1379 N N . PRO A 1 171 ? 45.817 -13.144 44.204 1.00 32.59 171 PRO A N 1
ATOM 1380 C CA . PRO A 1 171 ? 46.789 -12.127 43.783 1.00 32.59 171 PRO A CA 1
ATOM 1381 C C . PRO A 1 171 ? 48.097 -12.152 44.599 1.00 32.59 171 PRO A C 1
ATOM 1383 O O . PRO A 1 171 ? 48.077 -12.636 45.733 1.00 32.59 171 PRO A O 1
ATOM 1386 N N . PRO A 1 172 ? 49.202 -11.557 44.100 1.00 29.39 172 PRO A N 1
ATOM 1387 C CA . PRO A 1 172 ? 50.285 -11.071 44.940 1.00 29.39 172 PRO A CA 1
ATOM 1388 C C . PRO A 1 172 ? 50.222 -9.551 45.157 1.00 29.39 172 PRO A C 1
ATOM 1390 O O . PRO A 1 172 ? 49.622 -8.791 44.395 1.00 29.39 172 PRO A O 1
ATOM 1393 N N . ASP A 1 173 ? 50.855 -9.161 46.256 1.00 28.61 173 ASP A N 1
ATOM 1394 C CA . ASP A 1 173 ? 50.725 -7.914 46.990 1.00 28.61 173 ASP A CA 1
ATOM 1395 C C . ASP A 1 173 ? 51.154 -6.617 46.288 1.00 28.61 173 ASP A C 1
ATOM 1397 O O . ASP A 1 173 ? 52.175 -6.512 45.611 1.00 28.61 173 ASP A O 1
ATOM 1401 N N . ALA A 1 174 ? 50.348 -5.599 46.593 1.00 33.66 174 ALA A N 1
ATOM 1402 C CA . ALA A 1 174 ? 50.682 -4.213 46.900 1.00 33.66 174 ALA A CA 1
ATOM 1403 C C . ALA A 1 174 ? 52.102 -3.706 46.581 1.00 33.66 174 ALA A C 1
ATOM 1405 O O . ALA A 1 174 ? 53.058 -3.994 47.300 1.00 33.66 174 ALA A O 1
ATOM 1406 N N . ARG A 1 175 ? 52.171 -2.714 45.679 1.00 28.41 175 ARG A N 1
ATOM 1407 C CA . ARG A 1 175 ? 52.801 -1.414 45.980 1.00 28.41 175 ARG A CA 1
ATOM 1408 C C . ARG A 1 175 ? 52.421 -0.321 44.969 1.00 28.41 175 ARG A C 1
ATOM 1410 O O . ARG A 1 175 ? 52.731 -0.400 43.792 1.00 28.41 175 ARG A O 1
ATOM 1417 N N . ALA A 1 176 ? 51.872 0.750 45.545 1.00 29.58 176 ALA A N 1
ATOM 1418 C CA . ALA A 1 176 ? 52.088 2.154 45.195 1.00 29.58 176 ALA A CA 1
ATOM 1419 C C . ALA A 1 176 ? 51.324 2.804 44.013 1.00 29.58 176 ALA A C 1
ATOM 1421 O O . ALA A 1 176 ? 51.716 2.685 42.861 1.00 29.58 176 ALA A O 1
ATOM 1422 N N . ARG A 1 177 ? 50.435 3.737 44.423 1.00 29.09 177 ARG A N 1
ATOM 1423 C CA . ARG A 1 177 ? 50.159 5.079 43.841 1.00 29.09 177 ARG A CA 1
ATOM 1424 C C . ARG A 1 177 ? 49.220 5.098 42.621 1.00 29.09 177 ARG A C 1
ATOM 1426 O O . ARG A 1 177 ? 49.392 4.323 41.706 1.00 29.09 177 ARG A O 1
ATOM 1433 N N . LYS A 1 178 ? 48.252 6.004 42.467 1.00 30.44 178 LYS A N 1
ATOM 1434 C CA . LYS A 1 178 ? 47.658 7.104 43.252 1.00 30.44 178 LYS A CA 1
ATOM 1435 C C . LYS A 1 178 ? 46.503 7.626 42.358 1.00 30.44 178 LYS A C 1
ATOM 1437 O O . LYS A 1 178 ? 46.728 7.776 41.169 1.00 30.44 178 LYS A O 1
ATOM 1442 N N . PHE A 1 179 ? 45.340 7.928 42.945 1.00 30.91 179 PHE A N 1
ATOM 1443 C CA . PHE A 1 179 ? 44.246 8.784 42.429 1.00 30.91 179 PHE A CA 1
ATOM 1444 C C . PHE A 1 179 ? 43.619 8.501 41.044 1.00 30.91 179 PHE A C 1
ATOM 1446 O O . PHE A 1 179 ? 44.188 8.852 40.021 1.00 30.91 179 PHE A O 1
ATOM 1453 N N . ALA A 1 180 ? 42.354 8.058 41.027 1.00 30.28 180 ALA A N 1
ATOM 1454 C CA . ALA A 1 180 ? 41.207 8.901 40.641 1.00 30.28 180 ALA A CA 1
ATOM 1455 C C . ALA A 1 180 ? 39.873 8.118 40.708 1.00 30.28 180 ALA A C 1
ATOM 1457 O O . ALA A 1 180 ? 39.802 6.948 40.355 1.00 30.28 180 ALA A O 1
ATOM 1458 N N . ALA A 1 181 ? 38.857 8.806 41.230 1.00 31.50 181 ALA A N 1
ATOM 1459 C CA . ALA A 1 181 ? 37.428 8.507 41.383 1.00 31.50 181 ALA A CA 1
ATOM 1460 C C . ALA A 1 181 ? 36.812 7.222 40.768 1.00 31.50 181 ALA A C 1
ATOM 1462 O O . ALA A 1 181 ? 36.860 6.961 39.570 1.00 31.50 181 ALA A O 1
ATOM 1463 N N . LYS A 1 182 ? 36.087 6.506 41.635 1.00 29.06 182 LYS A N 1
ATOM 1464 C CA . LYS A 1 182 ? 35.173 5.380 41.382 1.00 29.06 182 LYS A CA 1
ATOM 1465 C C . LYS A 1 182 ? 33.875 5.866 40.697 1.00 29.06 182 LYS A C 1
ATOM 1467 O O . LYS A 1 182 ? 33.260 6.778 41.249 1.00 29.06 182 LYS A O 1
ATOM 1472 N N . PRO A 1 183 ? 33.372 5.253 39.607 1.00 29.38 183 PRO A N 1
ATOM 1473 C CA . PRO A 1 183 ? 31.943 5.284 39.317 1.00 29.38 183 PRO A CA 1
ATOM 1474 C C . PRO A 1 183 ? 31.233 4.199 40.153 1.00 29.38 183 PRO A C 1
ATOM 1476 O O . PRO A 1 183 ? 31.750 3.082 40.265 1.00 29.38 183 PRO A O 1
ATOM 1479 N N . PRO A 1 184 ? 30.089 4.505 40.790 1.00 31.53 184 PRO A N 1
ATOM 1480 C CA . PRO A 1 184 ? 29.306 3.517 41.516 1.00 31.53 184 PRO A CA 1
ATOM 1481 C C . PRO A 1 184 ? 28.493 2.642 40.555 1.00 31.53 184 PRO A C 1
ATOM 1483 O O . PRO A 1 184 ? 28.191 3.035 39.428 1.00 31.53 184 PRO A O 1
ATOM 1486 N N . ASP A 1 185 ? 28.143 1.457 41.054 1.00 30.89 185 ASP A N 1
ATOM 1487 C CA . ASP A 1 185 ? 27.136 0.543 40.521 1.00 30.89 185 ASP A CA 1
ATOM 1488 C C . ASP A 1 185 ? 25.927 1.267 39.920 1.00 30.89 185 ASP A C 1
ATOM 1490 O O . ASP A 1 185 ? 25.299 2.094 40.582 1.00 30.89 185 ASP A O 1
ATOM 1494 N N . ILE A 1 186 ? 25.526 0.869 38.710 1.00 30.81 186 ILE A N 1
ATOM 1495 C CA . ILE A 1 186 ? 24.168 1.115 38.220 1.00 30.81 186 ILE A CA 1
ATOM 1496 C C . ILE A 1 186 ? 23.535 -0.229 37.876 1.00 30.81 186 ILE A C 1
ATOM 1498 O O . ILE A 1 186 ? 23.626 -0.758 36.770 1.00 30.81 186 ILE A O 1
ATOM 1502 N N . SER A 1 187 ? 22.905 -0.767 38.917 1.00 28.83 187 SER A N 1
ATOM 1503 C CA . SER A 1 187 ? 21.660 -1.524 38.888 1.00 28.83 187 SER A CA 1
ATOM 1504 C C . SER A 1 187 ? 20.825 -1.299 37.624 1.00 28.83 187 SER A C 1
ATOM 1506 O O . SER A 1 187 ? 20.514 -0.170 37.249 1.00 28.83 187 SER A O 1
ATOM 1508 N N . MET A 1 188 ? 20.359 -2.410 37.055 1.00 39.34 188 MET A N 1
ATOM 1509 C CA . MET A 1 188 ? 19.177 -2.488 36.199 1.00 39.34 188 MET A CA 1
ATOM 1510 C C . MET A 1 188 ? 18.061 -1.570 36.717 1.00 39.34 188 MET A C 1
ATOM 1512 O O . MET A 1 188 ? 17.544 -1.756 37.816 1.00 39.34 188 MET A O 1
ATOM 1516 N N . GLY A 1 189 ? 17.730 -0.562 35.918 1.00 31.16 189 GLY A N 1
ATOM 1517 C CA . GLY A 1 189 ? 16.791 0.496 36.267 1.00 31.16 189 GLY A CA 1
ATOM 1518 C C . GLY A 1 189 ? 17.129 1.749 35.477 1.00 31.16 189 GLY A C 1
ATOM 1519 O O . GLY A 1 189 ? 17.609 2.728 36.039 1.00 31.16 189 GLY A O 1
ATOM 1520 N N . ALA A 1 190 ? 16.923 1.721 34.158 1.00 31.67 190 ALA A N 1
ATOM 1521 C CA . ALA A 1 190 ? 16.951 2.940 33.362 1.00 31.67 190 ALA A CA 1
ATOM 1522 C C . ALA A 1 190 ? 15.721 3.783 33.733 1.00 31.67 190 ALA A C 1
ATOM 1524 O O . ALA A 1 190 ? 14.706 3.768 33.046 1.00 31.67 190 ALA A O 1
ATOM 1525 N N . SER A 1 191 ? 15.816 4.496 34.855 1.00 36.38 191 SER A N 1
ATOM 1526 C CA . SER A 1 191 ? 15.024 5.687 35.115 1.00 36.38 191 SER A CA 1
ATOM 1527 C C . SER A 1 191 ? 15.505 6.748 34.127 1.00 36.38 191 SER A C 1
ATOM 1529 O O . SER A 1 191 ? 16.408 7.540 34.402 1.00 36.38 191 SER A O 1
ATOM 1531 N N . THR A 1 192 ? 14.971 6.707 32.907 1.00 40.03 192 THR A N 1
ATOM 1532 C CA . THR A 1 192 ? 14.931 7.892 32.057 1.00 40.03 192 THR A CA 1
ATOM 1533 C C . THR A 1 192 ? 14.142 8.926 32.837 1.00 40.03 192 THR A C 1
ATOM 1535 O O . THR A 1 192 ? 12.963 8.710 33.111 1.00 40.03 192 THR A O 1
ATOM 1538 N N . ARG A 1 193 ? 14.788 10.031 33.236 1.00 42.50 193 ARG A N 1
ATOM 1539 C CA . ARG A 1 193 ? 14.057 11.210 33.715 1.00 42.50 193 ARG A CA 1
ATOM 1540 C C . ARG A 1 193 ? 12.896 11.450 32.738 1.00 42.50 193 ARG A C 1
ATOM 1542 O O . ARG A 1 193 ? 13.188 11.554 31.542 1.00 42.50 193 ARG A O 1
ATOM 1549 N N . PRO A 1 194 ? 11.637 11.491 33.208 1.00 57.53 194 PRO A N 1
ATOM 1550 C CA . PRO A 1 194 ? 10.501 11.702 32.326 1.00 57.53 194 PRO A CA 1
ATOM 1551 C C . PRO A 1 194 ? 10.736 12.990 31.541 1.00 57.53 194 PRO A C 1
ATOM 1553 O O . PRO A 1 194 ? 11.156 14.008 32.104 1.00 57.53 194 PRO A O 1
ATOM 1556 N N . ARG A 1 195 ? 10.571 12.920 30.218 1.00 70.88 195 ARG A N 1
ATOM 1557 C CA . ARG A 1 195 ? 10.699 14.101 29.361 1.00 70.88 195 ARG A CA 1
ATOM 1558 C C . ARG A 1 195 ? 9.616 15.098 29.763 1.00 70.88 195 ARG A C 1
ATOM 1560 O O . ARG A 1 195 ? 8.514 14.698 30.122 1.00 70.88 195 ARG A O 1
ATOM 1567 N N . ASN A 1 196 ? 9.926 16.394 29.709 1.00 77.50 196 ASN A N 1
ATOM 1568 C CA . ASN A 1 196 ? 8.937 17.424 30.022 1.00 77.50 196 ASN A CA 1
ATOM 1569 C C . ASN A 1 196 ? 7.748 17.297 29.061 1.00 77.50 196 ASN A C 1
ATOM 1571 O O . ASN A 1 196 ? 7.904 17.500 27.855 1.00 77.50 196 ASN A O 1
ATOM 1575 N N . ARG A 1 197 ? 6.580 16.966 29.615 1.00 85.94 197 ARG A N 1
ATOM 1576 C CA . ARG A 1 197 ? 5.311 16.879 28.893 1.00 85.94 197 ARG A CA 1
ATOM 1577 C C . ARG A 1 197 ? 4.601 18.236 28.918 1.00 85.94 197 ARG A C 1
ATOM 1579 O O . ARG A 1 197 ? 4.779 19.038 29.834 1.00 85.94 197 ARG A O 1
ATOM 1586 N N . ARG A 1 198 ? 3.838 18.515 27.870 1.00 89.25 198 ARG A N 1
ATOM 1587 C CA . ARG A 1 198 ? 3.017 19.709 27.663 1.00 89.25 198 ARG A CA 1
ATOM 1588 C C . ARG A 1 198 ? 1.574 19.365 27.993 1.00 89.25 198 ARG A C 1
ATOM 1590 O O . ARG A 1 198 ? 1.138 18.251 27.736 1.00 89.25 198 ARG A O 1
ATOM 1597 N N . THR A 1 199 ? 0.830 20.324 28.517 1.00 86.12 199 THR A N 1
ATOM 1598 C CA . THR A 1 199 ? -0.597 20.145 28.780 1.00 86.12 199 THR A CA 1
ATOM 1599 C C . THR A 1 199 ? -1.395 20.076 27.476 1.00 86.12 199 THR A C 1
ATOM 1601 O O . THR A 1 199 ? -1.235 20.921 26.594 1.00 86.12 199 THR A O 1
ATOM 1604 N N . GLY A 1 200 ? -2.279 19.086 27.373 1.00 85.44 200 GLY A N 1
ATOM 1605 C CA . GLY A 1 200 ? -3.189 18.885 26.248 1.00 85.44 200 GLY A CA 1
ATOM 1606 C C . GLY A 1 200 ? -2.593 18.113 25.067 1.00 85.44 200 GLY A C 1
ATOM 1607 O O . GLY A 1 200 ? -1.377 17.977 24.903 1.00 85.44 200 GLY A O 1
ATOM 1608 N N . LEU A 1 201 ? -3.483 17.617 24.201 1.00 87.56 201 LEU A N 1
ATOM 1609 C CA . LEU A 1 201 ? -3.124 17.042 22.902 1.00 87.56 201 LEU A CA 1
ATOM 1610 C C . LEU A 1 201 ? -2.707 18.137 21.901 1.00 87.56 201 LEU A C 1
ATOM 1612 O O . LEU A 1 201 ? -3.159 19.280 22.015 1.00 87.56 201 LEU A O 1
ATOM 1616 N N . PRO A 1 202 ? -1.889 17.816 20.876 1.00 84.81 202 PRO A N 1
ATOM 1617 C CA . PRO A 1 202 ? -1.583 18.752 19.796 1.00 84.81 202 PRO A CA 1
ATOM 1618 C C . PRO A 1 202 ? -2.855 19.305 19.152 1.00 84.81 202 PRO A C 1
ATOM 1620 O O . PRO A 1 202 ? -3.828 18.566 19.008 1.00 84.81 202 PRO A O 1
ATOM 1623 N N . ALA A 1 203 ? -2.833 20.558 18.692 1.00 78.94 203 ALA A N 1
ATOM 1624 C CA . ALA A 1 203 ? -3.976 21.150 17.999 1.00 78.94 203 ALA A CA 1
ATOM 1625 C C . ALA A 1 203 ? -4.441 20.252 16.836 1.00 78.94 203 ALA A C 1
ATOM 1627 O O . ALA A 1 203 ? -3.659 19.908 15.938 1.00 78.94 203 ALA A O 1
ATOM 1628 N N . GLY A 1 204 ? -5.709 19.842 16.894 1.00 73.12 204 GLY A N 1
ATOM 1629 C CA . GLY A 1 204 ? -6.362 19.104 15.822 1.00 73.12 204 GLY A CA 1
ATOM 1630 C C . GLY A 1 204 ? -6.778 20.026 14.677 1.00 73.12 204 GLY A C 1
ATOM 1631 O O . GLY A 1 204 ? -6.668 21.247 14.768 1.00 73.12 204 GLY A O 1
ATOM 1632 N N . VAL A 1 205 ? -7.265 19.433 13.590 1.00 74.06 205 VAL A N 1
ATOM 1633 C CA . VAL A 1 205 ? -7.876 20.174 12.481 1.00 74.06 205 VAL A CA 1
ATOM 1634 C C . VAL A 1 205 ? -9.362 19.873 12.513 1.00 74.06 205 VAL A C 1
ATOM 1636 O O . VAL A 1 205 ? -9.741 18.705 12.428 1.00 74.06 205 VAL A O 1
ATOM 1639 N N . ALA A 1 206 ? -10.182 20.904 12.720 1.00 71.69 206 ALA A N 1
ATOM 1640 C CA . ALA A 1 206 ? -11.628 20.745 12.754 1.00 71.69 206 ALA A CA 1
ATOM 1641 C C . ALA A 1 206 ? -12.138 20.363 11.366 1.00 71.69 206 ALA A C 1
ATOM 1643 O O . ALA A 1 206 ? -11.636 20.869 10.366 1.00 71.69 206 ALA A O 1
ATOM 1644 N N . VAL A 1 207 ? -13.112 19.461 11.335 1.00 72.31 207 VAL A N 1
ATOM 1645 C CA . VAL A 1 207 ? -13.937 19.199 10.153 1.00 72.31 207 VAL A CA 1
ATOM 1646 C C . VAL A 1 207 ? -14.790 20.441 9.901 1.00 72.31 207 VAL A C 1
ATOM 1648 O O . VAL A 1 207 ? -15.243 21.049 10.871 1.00 72.31 207 VAL A O 1
ATOM 1651 N N . THR A 1 208 ? -14.979 20.820 8.637 1.00 71.56 208 THR A N 1
ATOM 1652 C CA . THR A 1 208 ? -15.682 22.049 8.250 1.00 71.56 208 THR A CA 1
ATOM 1653 C C . THR A 1 208 ? -17.117 22.043 8.785 1.00 71.56 208 THR A C 1
ATOM 1655 O O . THR A 1 208 ? -17.459 22.914 9.582 1.00 71.56 208 THR A O 1
ATOM 1658 N N . ASP A 1 209 ? -17.910 21.022 8.442 1.00 80.00 209 ASP A N 1
ATOM 1659 C CA . ASP A 1 209 ? -19.231 20.771 9.025 1.00 80.00 209 ASP A CA 1
ATOM 1660 C C . ASP A 1 209 ? -19.564 19.263 9.017 1.00 80.00 209 ASP A C 1
ATOM 1662 O O . ASP A 1 209 ? -19.763 18.634 7.978 1.00 80.00 209 ASP A O 1
ATOM 1666 N N . LEU A 1 210 ? -19.619 18.651 10.205 1.00 82.25 210 LEU A N 1
ATOM 1667 C CA . LEU A 1 210 ? -19.923 17.222 10.361 1.00 82.25 210 LEU A CA 1
ATOM 1668 C C . LEU A 1 210 ? -21.379 16.873 10.033 1.00 82.25 210 LEU A C 1
ATOM 1670 O O . LEU A 1 210 ? -21.646 15.741 9.624 1.00 82.25 210 LEU A O 1
ATOM 1674 N N . GLU A 1 211 ? -22.314 17.802 10.239 1.00 81.44 211 GLU A N 1
ATOM 1675 C CA . GLU A 1 211 ? -23.727 17.583 9.928 1.00 81.44 211 GLU A CA 1
ATOM 1676 C C . GLU A 1 211 ? -23.945 17.627 8.416 1.00 81.44 211 GLU A C 1
ATOM 1678 O O . GLU A 1 211 ? -24.572 16.719 7.866 1.00 81.44 211 GLU A O 1
ATOM 1683 N N . ALA A 1 212 ? -23.317 18.586 7.729 1.00 80.62 212 ALA A N 1
ATOM 1684 C CA . ALA A 1 212 ? -23.331 18.651 6.270 1.00 80.62 212 ALA A CA 1
ATOM 1685 C C . ALA A 1 212 ? -22.729 17.385 5.631 1.00 80.62 212 ALA A C 1
ATOM 1687 O O . ALA A 1 212 ? -23.321 16.808 4.715 1.00 80.62 212 ALA A O 1
ATOM 1688 N N . VAL A 1 213 ? -21.604 16.879 6.157 1.00 81.88 213 VAL A N 1
ATOM 1689 C CA . VAL A 1 213 ? -21.011 15.603 5.710 1.00 81.88 213 VAL A CA 1
ATOM 1690 C C . VAL A 1 213 ? -21.983 14.432 5.899 1.00 81.88 213 VAL A C 1
ATOM 1692 O O . VAL A 1 213 ? -22.129 13.595 5.003 1.00 81.88 213 VAL A O 1
ATOM 1695 N N . ALA A 1 214 ? -22.676 14.364 7.040 1.00 83.88 214 ALA A N 1
ATOM 1696 C CA . ALA A 1 214 ? -23.664 13.319 7.301 1.00 83.88 214 ALA A CA 1
ATOM 1697 C C . ALA A 1 214 ? -24.833 13.373 6.304 1.00 83.88 214 ALA A C 1
ATOM 1699 O O . ALA A 1 214 ? -25.286 12.332 5.817 1.00 83.88 214 ALA A O 1
ATOM 1700 N N . ASP A 1 215 ? -25.303 14.572 5.965 1.00 80.69 215 ASP A N 1
ATOM 1701 C CA . ASP A 1 215 ? -26.383 14.760 5.001 1.00 80.69 215 ASP A CA 1
ATOM 1702 C C . ASP A 1 215 ? -25.958 14.410 3.567 1.00 80.69 215 ASP A C 1
ATOM 1704 O O . ASP A 1 215 ? -26.728 13.764 2.847 1.00 80.69 215 ASP A O 1
ATOM 1708 N N . ILE A 1 216 ? -24.713 14.708 3.173 1.00 80.19 216 ILE A N 1
ATOM 1709 C CA . ILE A 1 216 ? -24.147 14.265 1.888 1.00 80.19 216 ILE A CA 1
ATOM 1710 C C . ILE A 1 216 ? -24.168 12.735 1.792 1.00 80.19 216 ILE A C 1
ATOM 1712 O O . ILE A 1 216 ? -24.645 12.192 0.790 1.00 80.19 216 ILE A O 1
ATOM 1716 N N . ILE A 1 217 ? -23.714 12.029 2.833 1.00 80.56 217 ILE A N 1
ATOM 1717 C CA . ILE A 1 217 ? -23.707 10.557 2.865 1.00 80.56 217 ILE A CA 1
ATOM 1718 C C . ILE A 1 217 ? -25.126 10.006 2.700 1.00 80.56 217 ILE A C 1
ATOM 1720 O O . ILE A 1 217 ? -25.366 9.153 1.844 1.00 80.56 217 ILE A O 1
ATOM 1724 N N . ARG A 1 218 ? -26.081 10.541 3.467 1.00 76.94 218 ARG A N 1
ATOM 1725 C CA . ARG A 1 218 ? -27.487 10.112 3.436 1.00 76.94 218 ARG A CA 1
ATOM 1726 C C . ARG A 1 218 ? -28.154 10.363 2.087 1.00 76.94 218 ARG A C 1
ATOM 1728 O O . ARG A 1 218 ? -28.962 9.549 1.650 1.00 76.94 218 ARG A O 1
ATOM 1735 N N . SER A 1 219 ? -27.829 11.475 1.428 1.00 74.06 219 SER A N 1
ATOM 1736 C CA . SER A 1 219 ? -28.386 11.805 0.111 1.00 74.06 219 SER A CA 1
ATOM 1737 C C . SER A 1 219 ? -27.942 10.823 -0.981 1.00 74.06 219 SER A C 1
ATOM 1739 O O . SER A 1 219 ? -28.724 10.503 -1.875 1.00 74.06 219 SER A O 1
ATOM 1741 N N . LYS A 1 220 ? -26.702 10.321 -0.897 1.00 71.69 220 LYS A N 1
ATOM 1742 C CA . LYS A 1 220 ? -26.103 9.418 -1.892 1.00 71.69 220 LYS A CA 1
ATOM 1743 C C . LYS A 1 220 ? -26.371 7.940 -1.602 1.00 71.69 220 LYS A C 1
ATOM 1745 O O . LYS A 1 220 ? -26.405 7.151 -2.543 1.00 71.69 220 LYS A O 1
ATOM 1750 N N . ASP A 1 221 ? -26.581 7.567 -0.341 1.00 66.50 221 ASP A N 1
ATOM 1751 C CA . ASP A 1 221 ? -26.941 6.204 0.063 1.00 66.50 221 ASP A CA 1
ATOM 1752 C C . ASP A 1 221 ? -28.127 6.199 1.050 1.00 66.50 221 ASP A C 1
ATOM 1754 O O . ASP A 1 221 ? -27.955 5.987 2.254 1.00 66.50 221 ASP A O 1
ATOM 1758 N N . PRO A 1 222 ? -29.363 6.406 0.555 1.00 61.19 222 PRO A N 1
ATOM 1759 C CA . PRO A 1 222 ? -30.563 6.434 1.393 1.00 61.19 222 PRO A CA 1
ATOM 1760 C C . PRO A 1 222 ? -30.913 5.070 2.012 1.00 61.19 222 PRO A C 1
ATOM 1762 O O . PRO A 1 222 ? -31.837 4.988 2.820 1.00 61.19 222 PRO A O 1
ATOM 1765 N N . SER A 1 223 ? -30.201 3.995 1.645 1.00 59.25 223 SER A N 1
ATOM 1766 C CA . SER A 1 223 ? -30.384 2.661 2.224 1.00 59.25 223 SER A CA 1
ATOM 1767 C C . SER A 1 223 ? -29.703 2.495 3.589 1.00 59.25 223 SER A C 1
ATOM 1769 O O . SER A 1 223 ? -30.048 1.580 4.337 1.00 59.25 223 SER A O 1
ATOM 1771 N N . GLN A 1 224 ? -28.787 3.400 3.956 1.00 61.75 224 GLN A N 1
ATOM 1772 C CA . GLN A 1 224 ? -28.211 3.454 5.298 1.00 61.75 224 GLN A CA 1
ATOM 1773 C C . GLN A 1 224 ? -29.157 4.170 6.262 1.00 61.75 224 GLN A C 1
ATOM 1775 O O . GLN A 1 224 ? -29.196 5.394 6.364 1.00 61.75 224 GLN A O 1
ATOM 1780 N N . SER A 1 225 ? -29.943 3.379 6.981 1.00 52.62 225 SER A N 1
ATOM 1781 C CA . SER A 1 225 ? -31.060 3.852 7.801 1.00 52.62 225 SER A CA 1
ATOM 1782 C C . SER A 1 225 ? -30.703 4.286 9.232 1.00 52.62 225 SER A C 1
ATOM 1784 O O . SER A 1 225 ? -31.597 4.701 9.962 1.00 52.62 225 SER A O 1
ATOM 1786 N N . ASP A 1 226 ? -29.435 4.231 9.654 1.00 74.12 226 ASP A N 1
ATOM 1787 C CA . ASP A 1 226 ? -29.029 4.573 11.029 1.00 74.12 226 ASP A CA 1
ATOM 1788 C C . ASP A 1 226 ? -28.288 5.923 11.093 1.00 74.12 226 ASP A C 1
ATOM 1790 O O . ASP A 1 226 ? -27.056 5.999 11.088 1.00 74.12 226 ASP A O 1
ATOM 1794 N N . LYS A 1 227 ? -29.069 7.015 11.116 1.00 73.75 227 LYS A N 1
ATOM 1795 C CA . LYS A 1 227 ? -28.558 8.397 11.209 1.00 73.75 227 LYS A CA 1
ATOM 1796 C C . LYS A 1 227 ? -27.677 8.583 12.445 1.00 73.75 227 LYS A C 1
ATOM 1798 O O . LYS A 1 227 ? -26.626 9.212 12.357 1.00 73.75 227 LYS A O 1
ATOM 1803 N N . GLU A 1 228 ? -28.092 8.030 13.580 1.00 80.88 228 GLU A N 1
ATOM 1804 C CA . GLU A 1 228 ? -27.377 8.172 14.847 1.00 80.88 228 GLU A CA 1
ATOM 1805 C C . GLU A 1 228 ? -26.025 7.455 14.802 1.00 80.88 228 GLU A C 1
ATOM 1807 O O . GLU A 1 228 ? -25.019 8.025 15.231 1.00 80.88 228 GLU A O 1
ATOM 1812 N N . ALA A 1 229 ? -25.956 6.260 14.204 1.00 82.31 229 ALA A N 1
ATOM 1813 C CA . ALA A 1 229 ? -24.691 5.551 14.030 1.00 82.31 229 ALA A CA 1
ATOM 1814 C C . ALA A 1 229 ? -23.722 6.271 13.082 1.00 82.31 229 ALA A C 1
ATOM 1816 O O . ALA A 1 229 ? -22.528 6.343 13.390 1.00 82.31 229 ALA A O 1
ATOM 1817 N N . ILE A 1 230 ? -24.207 6.828 11.963 1.00 84.56 230 ILE A N 1
ATOM 1818 C CA . ILE A 1 230 ? -23.370 7.606 11.032 1.00 84.56 230 ILE A CA 1
ATOM 1819 C C . ILE A 1 230 ? -22.809 8.833 11.747 1.00 84.56 230 ILE A C 1
ATOM 1821 O O . ILE A 1 230 ? -21.594 9.033 11.755 1.00 84.56 230 ILE A O 1
ATOM 1825 N N . THR A 1 231 ? -23.662 9.624 12.404 1.00 85.38 231 THR A N 1
ATOM 1826 C CA . THR A 1 231 ? -23.226 10.817 13.138 1.00 85.38 231 THR A CA 1
ATOM 1827 C C . THR A 1 231 ? -22.245 10.455 14.254 1.00 85.38 231 THR A C 1
ATOM 1829 O O . THR A 1 231 ? -21.214 11.110 14.393 1.00 85.38 231 THR A O 1
ATOM 1832 N N . ALA A 1 232 ? -22.490 9.379 15.008 1.00 86.81 232 ALA A N 1
ATOM 1833 C CA . ALA A 1 232 ? -21.572 8.915 16.048 1.00 86.81 232 ALA A CA 1
ATOM 1834 C C . ALA A 1 232 ? -20.189 8.530 15.490 1.00 86.81 232 ALA A C 1
ATOM 1836 O O . ALA A 1 232 ? -19.171 8.852 16.113 1.00 86.81 232 ALA A O 1
ATOM 1837 N N . CYS A 1 233 ? -20.145 7.887 14.316 1.00 88.88 233 CYS A N 1
ATOM 1838 C CA . CYS A 1 233 ? -18.901 7.565 13.617 1.00 88.88 233 CYS A CA 1
ATOM 1839 C C . CYS A 1 233 ? -18.201 8.827 13.106 1.00 88.88 233 CYS A C 1
ATOM 1841 O O . CYS A 1 233 ? -17.013 8.993 13.333 1.00 88.88 233 CYS A O 1
ATOM 1843 N N . LEU A 1 234 ? -18.912 9.758 12.469 1.00 89.31 234 LEU A N 1
ATOM 1844 C CA . LEU A 1 234 ? -18.307 11.000 11.974 1.00 89.31 234 LEU A CA 1
ATOM 1845 C C . LEU A 1 234 ? -17.733 11.851 13.114 1.00 89.31 234 LEU A C 1
ATOM 1847 O O . LEU A 1 234 ? -16.652 12.426 12.986 1.00 89.31 234 LEU A O 1
ATOM 1851 N N . GLN A 1 235 ? -18.387 11.857 14.276 1.00 88.62 235 GLN A N 1
ATOM 1852 C CA . GLN A 1 235 ? -17.884 12.551 15.458 1.00 88.62 235 GLN A CA 1
ATOM 1853 C C . GLN A 1 235 ? -16.519 12.021 15.939 1.00 88.62 235 GLN A C 1
ATOM 1855 O O . GLN A 1 235 ? -15.849 12.741 16.675 1.00 88.62 235 GLN A O 1
ATOM 1860 N N . THR A 1 236 ? -16.052 10.826 15.538 1.00 90.19 236 THR A N 1
ATOM 1861 C CA . THR A 1 236 ? -14.686 10.364 15.874 1.00 90.19 236 THR A CA 1
ATOM 1862 C C . THR A 1 236 ? -13.593 11.183 15.193 1.00 90.19 236 THR A C 1
ATOM 1864 O O . THR A 1 236 ? -12.448 11.135 15.628 1.00 90.19 236 THR A O 1
ATOM 1867 N N . PHE A 1 237 ? -13.923 11.940 14.143 1.00 88.56 237 PHE A N 1
ATOM 1868 C CA . PHE A 1 237 ? -13.000 12.850 13.458 1.00 88.56 237 PHE A CA 1
ATOM 1869 C C . PHE A 1 237 ? -12.979 14.257 14.065 1.00 88.56 237 PHE A C 1
ATOM 1871 O O . PHE A 1 237 ? -12.150 15.076 13.675 1.00 88.56 237 PHE A O 1
ATOM 1878 N N . ASN A 1 238 ? -13.858 14.544 15.030 1.00 83.94 238 ASN A N 1
ATOM 1879 C CA . ASN A 1 238 ? -13.960 15.857 15.648 1.00 83.94 238 ASN A CA 1
ATOM 1880 C C . ASN A 1 238 ? -12.839 16.085 16.685 1.00 83.94 238 ASN A C 1
ATOM 1882 O O . ASN A 1 238 ? -12.805 15.383 17.702 1.00 83.94 238 ASN A O 1
ATOM 1886 N N . PRO A 1 239 ? -11.946 17.076 16.494 1.00 75.06 239 PRO A N 1
ATOM 1887 C CA . PRO A 1 239 ? -10.867 17.339 17.439 1.00 75.06 239 PRO A CA 1
ATOM 1888 C C . PRO A 1 239 ? -11.310 18.047 18.728 1.00 75.06 239 PRO A C 1
ATOM 1890 O O . PRO A 1 239 ? -10.533 18.068 19.678 1.00 75.06 239 PRO A O 1
ATOM 1893 N N . THR A 1 240 ? -12.513 18.638 18.781 1.00 71.06 240 THR A N 1
ATOM 1894 C CA . THR A 1 240 ? -12.992 19.450 19.922 1.00 71.06 240 THR A CA 1
ATOM 1895 C C . THR A 1 240 ? -13.840 18.668 20.927 1.00 71.06 240 THR A C 1
ATOM 1897 O O . THR A 1 240 ? -14.505 19.254 21.781 1.00 71.06 240 THR A O 1
ATOM 1900 N N . ARG A 1 241 ? -13.825 17.332 20.860 1.00 68.12 241 ARG A N 1
ATOM 1901 C CA . ARG A 1 241 ? -14.502 16.482 21.845 1.00 68.12 241 ARG A CA 1
ATOM 1902 C C . ARG A 1 241 ? -13.998 16.777 23.261 1.00 68.12 241 ARG A C 1
ATOM 1904 O O . ARG A 1 241 ? -12.800 16.908 23.484 1.00 68.12 241 ARG A O 1
ATOM 1911 N N . ILE A 1 242 ? -14.921 16.797 24.225 1.00 59.19 242 ILE A N 1
ATOM 1912 C CA . ILE A 1 242 ? -14.635 17.064 25.649 1.00 59.19 242 ILE A CA 1
ATOM 1913 C C . ILE A 1 242 ? -13.585 16.086 26.207 1.00 59.19 242 ILE A C 1
ATOM 1915 O O . ILE A 1 242 ? -12.732 16.477 26.993 1.00 59.19 242 ILE A O 1
ATOM 1919 N N . ALA A 1 243 ? -13.607 14.827 25.758 1.00 61.59 243 ALA A N 1
ATOM 1920 C CA . ALA A 1 243 ? -12.640 13.796 26.141 1.00 61.59 243 ALA A CA 1
ATOM 1921 C C . ALA A 1 243 ? -11.313 13.844 25.344 1.00 61.59 243 ALA A C 1
ATOM 1923 O O . ALA A 1 243 ? -10.471 12.962 25.501 1.00 61.59 243 ALA A O 1
ATOM 1924 N N . GLY A 1 244 ? -11.125 14.840 24.473 1.00 76.38 244 GLY A N 1
ATOM 1925 C CA . GLY A 1 244 ? -10.064 14.867 23.468 1.00 76.38 244 GLY A CA 1
ATOM 1926 C C . GLY A 1 244 ? -10.392 14.020 22.233 1.00 76.38 244 GLY A C 1
ATOM 1927 O O . GLY A 1 244 ? -11.499 13.498 22.079 1.00 76.38 244 GLY A O 1
ATOM 1928 N N . TYR A 1 245 ? -9.423 13.899 21.328 1.00 88.62 245 TYR A N 1
ATOM 1929 C CA . TYR A 1 245 ? -9.567 13.169 20.068 1.00 88.62 245 TYR A CA 1
ATOM 1930 C C . TYR A 1 245 ? -8.776 11.857 20.064 1.00 88.62 245 TYR A C 1
ATOM 1932 O O . TYR A 1 245 ? -7.808 11.712 20.805 1.00 88.62 245 TYR A O 1
ATOM 1940 N N . GLY A 1 246 ? -9.187 10.901 19.227 1.00 92.56 246 GLY A N 1
ATOM 1941 C CA . GLY A 1 246 ? -8.518 9.609 19.062 1.00 92.56 246 GLY A CA 1
ATOM 1942 C C . GLY A 1 246 ? -7.608 9.527 17.836 1.00 92.56 246 GLY A C 1
ATOM 1943 O O . GLY A 1 246 ? -7.311 10.516 17.156 1.00 92.56 246 GLY A O 1
ATOM 1944 N N . TYR A 1 247 ? -7.164 8.311 17.536 1.00 94.75 247 TYR A N 1
ATOM 1945 C CA . TYR A 1 247 ? -6.261 8.008 16.436 1.00 94.75 247 TYR A CA 1
ATOM 1946 C C . TYR A 1 247 ? -6.811 8.456 15.082 1.00 94.75 247 TYR A C 1
ATOM 1948 O O . TYR A 1 247 ? -6.064 9.040 14.297 1.00 94.75 247 TYR A O 1
ATOM 1956 N N . LEU A 1 248 ? -8.099 8.243 14.798 1.00 93.25 248 LEU A N 1
ATOM 1957 C CA . LEU A 1 248 ? -8.664 8.574 13.485 1.00 93.25 248 LEU A CA 1
ATOM 1958 C C . LEU A 1 248 ? -8.689 10.086 13.227 1.00 93.25 248 LEU A C 1
ATOM 1960 O O . LEU A 1 248 ? -8.250 10.525 12.163 1.00 93.25 248 LEU A O 1
ATOM 1964 N N . ALA A 1 249 ? -9.094 10.891 14.213 1.00 91.75 249 ALA A N 1
ATOM 1965 C CA . ALA A 1 249 ? -8.994 12.351 14.150 1.00 91.75 249 ALA A CA 1
ATOM 1966 C C . ALA A 1 249 ? -7.539 12.828 14.012 1.00 91.75 249 ALA A C 1
ATOM 1968 O O . ALA A 1 249 ? -7.248 13.728 13.221 1.00 91.75 249 ALA A O 1
ATOM 1969 N N . TRP A 1 250 ? -6.600 12.198 14.728 1.00 92.25 250 TRP A N 1
ATOM 1970 C CA . TRP A 1 250 ? -5.174 12.515 14.616 1.00 92.25 250 TRP A CA 1
ATOM 1971 C C . TRP A 1 250 ? -4.627 12.233 13.206 1.00 92.25 250 TRP A C 1
ATOM 1973 O O . TRP A 1 250 ? -3.906 13.057 12.633 1.00 92.25 250 TRP A O 1
ATOM 1983 N N . ARG A 1 251 ? -5.014 11.101 12.600 1.00 91.69 251 ARG A N 1
ATOM 1984 C CA . ARG A 1 251 ? -4.657 10.734 11.217 1.00 91.69 251 ARG A CA 1
ATOM 1985 C C . ARG A 1 251 ? -5.315 11.638 10.180 1.00 91.69 251 ARG A C 1
ATOM 1987 O O . ARG A 1 251 ? -4.653 12.034 9.217 1.00 91.69 251 ARG A O 1
ATOM 1994 N N . TYR A 1 252 ? -6.572 12.000 10.390 1.00 89.25 252 TYR A N 1
ATOM 1995 C CA . TYR A 1 252 ? -7.289 12.971 9.572 1.00 89.25 252 TYR A CA 1
ATOM 1996 C C . TYR A 1 252 ? -6.598 14.339 9.589 1.00 89.25 252 TYR A C 1
ATOM 1998 O O . TYR A 1 252 ? -6.237 14.853 8.531 1.00 89.25 252 TYR A O 1
ATOM 2006 N N . ALA A 1 253 ? -6.268 14.868 10.769 1.00 85.94 253 ALA A N 1
ATOM 2007 C CA . ALA A 1 253 ? -5.549 16.132 10.908 1.00 85.94 253 ALA A CA 1
ATOM 2008 C C . ALA A 1 253 ? -4.157 16.103 10.251 1.00 85.94 253 ALA A C 1
ATOM 2010 O O . ALA A 1 253 ? -3.694 17.113 9.718 1.00 85.94 253 ALA A O 1
ATOM 2011 N N . ALA A 1 254 ? -3.460 14.963 10.291 1.00 82.25 254 ALA A N 1
ATOM 2012 C CA . ALA A 1 254 ? -2.182 14.794 9.597 1.00 82.25 254 ALA A CA 1
ATOM 2013 C C . ALA A 1 254 ? -2.349 14.784 8.065 1.00 82.25 254 ALA A C 1
ATOM 2015 O O . ALA A 1 254 ? -1.564 15.411 7.358 1.00 82.25 254 ALA A O 1
ATOM 2016 N N . THR A 1 255 ? -3.385 14.113 7.557 1.00 81.38 255 THR A N 1
ATOM 2017 C CA . THR A 1 255 ? -3.662 13.996 6.114 1.00 81.38 255 THR A CA 1
ATOM 2018 C C . THR A 1 255 ? -4.132 15.330 5.532 1.00 81.38 255 THR A C 1
ATOM 2020 O O . THR A 1 255 ? -3.595 15.781 4.522 1.00 81.38 255 THR A O 1
ATOM 2023 N N . ARG A 1 256 ? -5.035 16.028 6.232 1.00 76.88 256 ARG A N 1
ATOM 2024 C CA . ARG A 1 256 ? -5.539 17.350 5.837 1.00 76.88 256 ARG A CA 1
ATOM 2025 C C . ARG A 1 256 ? -4.431 18.409 5.788 1.00 76.88 256 ARG A C 1
ATOM 2027 O O . ARG A 1 256 ? -4.369 19.181 4.837 1.00 76.88 256 ARG A O 1
ATOM 2034 N N . ARG A 1 257 ? -3.492 18.399 6.747 1.00 74.75 257 ARG A N 1
ATOM 2035 C CA . ARG A 1 257 ? -2.311 19.291 6.734 1.00 74.75 257 ARG A CA 1
ATOM 2036 C C . ARG A 1 257 ? -1.361 19.033 5.561 1.00 74.75 257 ARG A C 1
ATOM 2038 O O . ARG A 1 257 ? -0.751 19.976 5.073 1.00 74.75 257 ARG A O 1
ATOM 2045 N N . GLY A 1 258 ? -1.231 17.781 5.121 1.00 65.00 258 GLY A N 1
ATOM 2046 C CA . GLY A 1 258 ? -0.381 17.418 3.982 1.00 65.00 258 GLY A CA 1
ATOM 2047 C C . GLY A 1 258 ? -0.954 17.827 2.620 1.00 65.00 258 GLY A C 1
ATOM 2048 O O . GLY A 1 258 ? -0.182 18.078 1.700 1.00 65.00 258 GLY A O 1
ATOM 2049 N N . LEU A 1 259 ? -2.284 17.908 2.499 1.00 59.81 259 LEU A N 1
ATOM 2050 C CA . LEU A 1 259 ? -2.993 18.310 1.276 1.00 59.81 259 LEU A CA 1
ATOM 2051 C C . LEU A 1 259 ? -3.112 19.840 1.132 1.00 59.81 259 LEU A C 1
ATOM 2053 O O . LEU A 1 259 ? -2.958 20.362 0.032 1.00 59.81 259 LEU A O 1
ATOM 2057 N N . ASN A 1 260 ? -3.324 20.567 2.236 1.00 53.25 260 ASN A N 1
ATOM 2058 C CA . ASN A 1 260 ? -3.698 21.989 2.219 1.00 53.25 260 ASN A CA 1
ATOM 2059 C C . ASN A 1 260 ? -2.555 22.974 2.527 1.00 53.25 260 ASN A C 1
ATOM 2061 O O . ASN A 1 260 ? -2.774 24.005 3.160 1.00 53.25 260 ASN A O 1
ATOM 2065 N N . SER A 1 261 ? -1.344 22.751 2.009 1.00 47.56 261 SER A N 1
ATOM 2066 C CA . SER A 1 261 ? -0.337 23.828 1.969 1.00 47.56 261 SER A CA 1
ATOM 2067 C C . SER A 1 261 ? -0.714 24.977 1.011 1.00 47.56 261 SER A C 1
ATOM 2069 O O . SER A 1 261 ? 0.023 25.959 0.942 1.00 47.56 261 SER A O 1
ATOM 2071 N N . GLN A 1 262 ? -1.850 24.885 0.294 1.00 40.69 262 GLN A N 1
ATOM 2072 C CA . GLN A 1 262 ? -2.284 25.887 -0.687 1.00 40.69 262 GLN A CA 1
ATOM 2073 C C . GLN A 1 262 ? -3.691 26.502 -0.507 1.00 40.69 262 GLN A C 1
ATOM 2075 O O . GLN A 1 262 ? -3.911 27.532 -1.132 1.00 40.69 262 GLN A O 1
ATOM 2080 N N . LEU A 1 263 ? -4.612 26.015 0.350 1.00 39.25 263 LEU A N 1
ATOM 2081 C CA . LEU A 1 263 ? -5.861 26.750 0.669 1.00 39.25 263 LEU A CA 1
ATOM 2082 C C . LEU A 1 263 ? -6.448 26.430 2.071 1.00 39.25 263 LEU A C 1
ATOM 2084 O O . LEU A 1 263 ? -6.457 25.262 2.461 1.00 39.25 263 LEU A O 1
ATOM 2088 N N . PRO A 1 264 ? -6.976 27.421 2.832 1.00 47.34 264 PRO A N 1
ATOM 2089 C CA . PRO A 1 264 ? -7.325 27.251 4.254 1.00 47.34 264 PRO A CA 1
ATOM 2090 C C . PRO A 1 264 ? -8.675 26.573 4.552 1.00 47.34 264 PRO A C 1
ATOM 2092 O O . PRO A 1 264 ? -8.873 26.115 5.674 1.00 47.34 264 PRO A O 1
ATOM 2095 N N . SER A 1 265 ? -9.606 26.497 3.597 1.00 54.66 265 SER A N 1
ATOM 2096 C CA . SER A 1 265 ? -10.977 26.004 3.819 1.00 54.66 265 SER A CA 1
ATOM 2097 C C . SER A 1 265 ? -11.324 24.887 2.831 1.00 54.66 265 SER A C 1
ATOM 2099 O O . SER A 1 265 ? -11.705 25.162 1.695 1.00 54.66 265 SER A O 1
ATOM 2101 N N . GLY A 1 266 ? -11.154 23.627 3.243 1.00 61.19 266 GLY A N 1
ATOM 2102 C CA . GLY A 1 266 ? -11.660 22.487 2.463 1.00 61.19 266 GLY A CA 1
ATOM 2103 C C . GLY A 1 266 ? -13.187 22.415 2.538 1.00 61.19 266 GLY A C 1
ATOM 2104 O O . GLY A 1 266 ? -13.765 22.799 3.557 1.00 61.19 266 GLY A O 1
ATOM 2105 N N . THR A 1 267 ? -13.827 21.946 1.473 1.00 76.44 267 THR A N 1
ATOM 2106 C CA . THR A 1 267 ? -15.282 21.739 1.418 1.00 76.44 267 THR A CA 1
ATOM 2107 C C . THR A 1 267 ? -15.707 20.519 2.245 1.00 76.44 267 THR A C 1
ATOM 2109 O O . THR A 1 267 ? -14.878 19.679 2.596 1.00 76.44 267 THR A O 1
ATOM 2112 N N . ASP A 1 268 ? -17.004 20.368 2.519 1.00 77.69 268 ASP A N 1
ATOM 2113 C CA . ASP A 1 268 ? -17.532 19.177 3.208 1.00 77.69 268 ASP A CA 1
ATOM 2114 C C . ASP A 1 268 ? -17.266 17.888 2.406 1.00 77.69 268 ASP A C 1
ATOM 2116 O O . ASP A 1 268 ? -17.002 16.825 2.967 1.00 77.69 268 ASP A O 1
ATOM 2120 N N . ASN A 1 269 ? -17.246 17.995 1.074 1.00 73.69 269 ASN A N 1
ATOM 2121 C CA . ASN A 1 269 ? -16.858 16.914 0.166 1.00 73.69 269 ASN A CA 1
ATOM 2122 C C . ASN A 1 269 ? -15.384 16.516 0.328 1.00 73.69 269 ASN A C 1
ATOM 2124 O O . ASN A 1 269 ? -15.078 15.324 0.359 1.00 73.69 269 ASN A O 1
ATOM 2128 N N . ASP A 1 270 ? -14.486 17.493 0.491 1.00 74.75 270 ASP A N 1
ATOM 2129 C CA . ASP A 1 270 ? -13.067 17.229 0.755 1.00 74.75 270 ASP A CA 1
ATOM 2130 C C . ASP A 1 270 ? -12.878 16.497 2.078 1.00 74.75 270 ASP A C 1
ATOM 2132 O O . ASP A 1 270 ? -12.109 15.540 2.171 1.00 74.75 270 ASP A O 1
ATOM 2136 N N . ASP A 1 271 ? -13.609 16.918 3.107 1.00 80.44 271 ASP A N 1
ATOM 2137 C CA . ASP A 1 271 ? -13.547 16.283 4.416 1.00 80.44 271 ASP A CA 1
ATOM 2138 C C . ASP A 1 271 ? -14.060 14.851 4.378 1.00 80.44 271 ASP A C 1
ATOM 2140 O O . ASP A 1 271 ? -13.410 13.955 4.926 1.00 80.44 271 ASP A O 1
ATOM 2144 N N . LEU A 1 272 ? -15.153 14.612 3.657 1.00 83.12 272 LEU A N 1
ATOM 2145 C CA . LEU A 1 272 ? -15.676 13.277 3.413 1.00 83.12 272 LEU A CA 1
ATOM 2146 C C . LEU A 1 272 ? -14.665 12.389 2.665 1.00 83.12 272 LEU A C 1
ATOM 2148 O O . LEU A 1 272 ? -14.430 11.249 3.074 1.00 83.12 272 LEU A O 1
ATOM 2152 N N . ALA A 1 273 ? -14.026 12.908 1.615 1.00 80.19 273 ALA A N 1
ATOM 2153 C CA . ALA A 1 273 ? -13.022 12.177 0.845 1.00 80.19 273 ALA A CA 1
ATOM 2154 C C . ALA A 1 273 ? -11.781 11.837 1.690 1.00 80.19 273 ALA A C 1
ATOM 2156 O O . ALA A 1 273 ? -11.302 10.698 1.674 1.00 80.19 273 ALA A O 1
ATOM 2157 N N . ILE A 1 274 ? -11.289 12.788 2.492 1.00 82.31 274 ILE A N 1
ATOM 2158 C CA . ILE A 1 274 ? -10.155 12.566 3.399 1.00 82.31 274 ILE A CA 1
ATOM 2159 C C . ILE A 1 274 ? -10.526 11.535 4.473 1.00 82.31 274 ILE A C 1
ATOM 2161 O O . ILE A 1 274 ? -9.732 10.632 4.743 1.00 82.31 274 ILE A O 1
ATOM 2165 N N . MET A 1 275 ? -11.719 11.617 5.073 1.00 86.44 275 MET A N 1
ATOM 2166 C CA . MET A 1 275 ? -12.190 10.617 6.042 1.00 86.44 275 MET A CA 1
ATOM 2167 C C . MET A 1 275 ? -12.251 9.221 5.418 1.00 86.44 275 MET A C 1
ATOM 2169 O O . MET A 1 275 ? -11.726 8.269 6.000 1.00 86.44 275 MET A O 1
ATOM 2173 N N . ALA A 1 276 ? -12.824 9.097 4.217 1.00 85.00 276 ALA A N 1
ATOM 2174 C CA . ALA A 1 276 ? -12.896 7.838 3.479 1.00 85.00 276 ALA A CA 1
ATOM 2175 C C . ALA A 1 276 ? -11.505 7.257 3.185 1.00 85.00 276 ALA A C 1
ATOM 2177 O O . ALA A 1 276 ? -11.274 6.057 3.369 1.00 85.00 276 ALA A O 1
ATOM 2178 N N . GLN A 1 277 ? -10.557 8.109 2.784 1.00 83.06 277 GLN A N 1
ATOM 2179 C CA . GLN A 1 277 ? -9.170 7.717 2.549 1.00 83.06 277 GLN A CA 1
ATOM 2180 C C . GLN A 1 277 ? -8.490 7.235 3.836 1.00 83.06 277 GLN A C 1
ATOM 2182 O O . GLN A 1 277 ? -7.832 6.193 3.831 1.00 83.06 277 GLN A O 1
ATOM 2187 N N . VAL A 1 278 ? -8.631 7.978 4.938 1.00 88.12 278 VAL A N 1
ATOM 2188 C CA . VAL A 1 278 ? -8.040 7.618 6.235 1.00 88.12 278 VAL A CA 1
ATOM 2189 C C . VAL A 1 278 ? -8.582 6.272 6.703 1.00 88.12 278 VAL A C 1
ATOM 2191 O O . VAL A 1 278 ? -7.793 5.385 7.018 1.00 88.12 278 VAL A O 1
ATOM 2194 N N . VAL A 1 279 ? -9.902 6.080 6.683 1.00 90.31 279 VAL A N 1
ATOM 2195 C CA . VAL A 1 279 ? -10.543 4.825 7.103 1.00 90.31 279 VAL A CA 1
ATOM 2196 C C . VAL A 1 279 ? -10.026 3.635 6.306 1.00 90.31 279 VAL A C 1
ATOM 2198 O O . VAL A 1 279 ? -9.644 2.629 6.900 1.00 90.31 279 VAL A O 1
ATOM 2201 N N . ASP A 1 280 ? -9.968 3.737 4.979 1.00 85.19 280 ASP A N 1
ATOM 2202 C CA . ASP A 1 280 ? -9.512 2.631 4.136 1.00 85.19 280 ASP A CA 1
ATOM 2203 C C . ASP A 1 280 ? -8.030 2.307 4.363 1.00 85.19 280 ASP A C 1
ATOM 2205 O O . ASP A 1 280 ? -7.656 1.151 4.578 1.00 85.19 280 ASP A O 1
ATOM 2209 N N . VAL A 1 281 ? -7.176 3.333 4.395 1.00 83.31 281 VAL A N 1
ATOM 2210 C CA . VAL A 1 281 ? -5.736 3.154 4.608 1.00 83.31 281 VAL A CA 1
ATOM 2211 C C . VAL A 1 281 ? -5.450 2.554 5.985 1.00 83.31 281 VAL A C 1
ATOM 2213 O O . VAL A 1 281 ? -4.627 1.637 6.085 1.00 83.31 281 VAL A O 1
ATOM 2216 N N . GLU A 1 282 ? -6.089 3.063 7.040 1.00 90.50 282 GLU A N 1
ATOM 2217 C CA . GLU A 1 282 ? -5.856 2.576 8.400 1.00 90.50 282 GLU A CA 1
ATOM 2218 C C . GLU A 1 282 ? -6.494 1.200 8.629 1.00 90.50 282 GLU A C 1
ATOM 2220 O O . GLU A 1 282 ? -5.890 0.368 9.305 1.00 90.50 282 GLU A O 1
ATOM 2225 N N . ARG A 1 283 ? -7.629 0.881 7.989 1.00 88.94 283 ARG A N 1
ATOM 2226 C CA . ARG A 1 283 ? -8.199 -0.474 8.024 1.00 88.94 283 ARG A CA 1
ATOM 2227 C C . ARG A 1 283 ? -7.258 -1.488 7.385 1.00 88.94 283 ARG A C 1
ATOM 2229 O O . ARG A 1 283 ? -6.950 -2.509 7.988 1.00 88.94 283 ARG A O 1
ATOM 2236 N N . GLN A 1 284 ? -6.722 -1.185 6.204 1.00 86.25 284 GLN A N 1
ATOM 2237 C CA . GLN A 1 284 ? -5.751 -2.061 5.544 1.00 86.25 284 GLN A CA 1
ATOM 2238 C C . GLN A 1 284 ? -4.459 -2.222 6.354 1.00 86.25 284 GLN A C 1
ATOM 2240 O O . GLN A 1 284 ? -3.777 -3.244 6.241 1.00 86.25 284 GLN A O 1
ATOM 2245 N N . LEU A 1 285 ? -4.043 -1.194 7.101 1.00 90.12 285 LEU A N 1
ATOM 2246 C CA . LEU A 1 285 ? -2.913 -1.295 8.026 1.00 90.12 285 LEU A CA 1
ATOM 2247 C C . LEU A 1 285 ? -3.253 -2.226 9.193 1.00 90.12 285 LEU A C 1
ATOM 2249 O O . LEU A 1 285 ? -2.453 -3.109 9.504 1.00 90.12 285 LEU A O 1
ATOM 2253 N N . LEU A 1 286 ? -4.432 -2.053 9.791 1.00 92.81 286 LEU A N 1
ATOM 2254 C CA . LEU A 1 286 ? -4.916 -2.861 10.902 1.00 92.81 286 LEU A CA 1
ATOM 2255 C C . LEU A 1 286 ? -5.041 -4.339 10.513 1.00 92.81 286 LEU A C 1
ATOM 2257 O O . LEU A 1 286 ? -4.477 -5.186 11.200 1.00 92.81 286 LEU A O 1
ATOM 2261 N N . ASP A 1 287 ? -5.660 -4.649 9.372 1.00 88.44 287 ASP A N 1
ATOM 2262 C CA . ASP A 1 287 ? -5.810 -6.022 8.869 1.00 88.44 287 ASP A CA 1
ATOM 2263 C C . ASP A 1 287 ? -4.449 -6.710 8.670 1.00 88.44 287 ASP A C 1
ATOM 2265 O O . ASP A 1 287 ? -4.261 -7.877 9.027 1.00 88.44 287 ASP A O 1
ATOM 2269 N N . ARG A 1 288 ? -3.459 -5.974 8.146 1.00 88.81 288 ARG A N 1
ATOM 2270 C CA . ARG A 1 288 ? -2.084 -6.476 8.001 1.00 88.81 288 ARG A CA 1
ATOM 2271 C C . ARG A 1 288 ? -1.419 -6.716 9.352 1.00 88.81 288 ARG A C 1
ATOM 2273 O O . ARG A 1 288 ? -0.797 -7.754 9.529 1.00 88.81 288 ARG A O 1
ATOM 2280 N N . LEU A 1 289 ? -1.563 -5.799 10.307 1.00 92.38 289 LEU A N 1
ATOM 2281 C CA . LEU A 1 289 ? -1.014 -5.976 11.654 1.00 92.38 289 LEU A CA 1
ATOM 2282 C C . LEU A 1 289 ? -1.634 -7.174 12.372 1.00 92.38 289 LEU A C 1
ATOM 2284 O O . LEU A 1 289 ? -0.906 -7.945 12.990 1.00 92.38 289 LEU A O 1
ATOM 2288 N N . VAL A 1 290 ? -2.946 -7.374 12.244 1.00 91.31 290 VAL A N 1
ATOM 2289 C CA . VAL A 1 290 ? -3.628 -8.552 12.795 1.00 91.31 290 VAL A CA 1
ATOM 2290 C C . VAL A 1 290 ? -3.117 -9.835 12.136 1.00 91.31 290 VAL A C 1
ATOM 2292 O O . VAL A 1 290 ? -2.867 -10.818 12.830 1.00 91.31 290 VAL A O 1
ATOM 2295 N N . SER A 1 291 ? -2.892 -9.828 10.818 1.00 91.56 291 SER A N 1
ATOM 2296 C CA . SER A 1 291 ? -2.310 -10.971 10.102 1.00 91.56 291 SER A CA 1
ATOM 2297 C C . SER A 1 291 ? -0.861 -11.268 10.510 1.00 91.56 291 SER A C 1
ATOM 2299 O O . SER A 1 291 ? -0.478 -12.436 10.559 1.00 91.56 291 SER A O 1
ATOM 2301 N N . ASP A 1 292 ? -0.050 -10.239 10.760 1.00 88.56 292 ASP A N 1
ATOM 2302 C CA . ASP A 1 292 ? 1.382 -10.380 11.046 1.00 88.56 292 ASP A CA 1
ATOM 2303 C C . ASP A 1 292 ? 1.658 -10.697 12.528 1.00 88.56 292 ASP A C 1
ATOM 2305 O O . ASP A 1 292 ? 2.522 -11.514 12.845 1.00 88.56 292 ASP A O 1
ATOM 2309 N N . VAL A 1 293 ? 0.945 -10.027 13.440 1.00 92.12 293 VAL A N 1
ATOM 2310 C CA . VAL A 1 293 ? 1.210 -10.022 14.892 1.00 92.12 293 VAL A CA 1
ATOM 2311 C C . VAL A 1 293 ? 0.195 -10.870 15.670 1.00 92.12 293 VAL A C 1
ATOM 2313 O O . VAL A 1 293 ? 0.505 -11.361 16.756 1.00 92.12 293 VAL A O 1
ATOM 2316 N N . GLY A 1 294 ? -1.006 -11.082 15.121 1.00 91.88 294 GLY A N 1
ATOM 2317 C CA . GLY A 1 294 ? -2.129 -11.745 15.788 1.00 91.88 294 GLY A CA 1
ATOM 2318 C C . GLY A 1 294 ? -3.088 -10.759 16.465 1.00 91.88 294 GLY A C 1
ATOM 2319 O O . GLY A 1 294 ? -3.130 -9.579 16.124 1.00 91.88 294 GLY A O 1
ATOM 2320 N N . ALA A 1 295 ? -3.866 -11.233 17.444 1.00 92.56 295 ALA A N 1
ATOM 2321 C CA . ALA A 1 295 ? -4.861 -10.443 18.184 1.00 92.56 295 ALA A CA 1
ATOM 2322 C C . ALA A 1 295 ? -4.216 -9.460 19.189 1.00 92.56 295 ALA A C 1
ATOM 2324 O O . ALA A 1 295 ? -4.423 -9.531 20.398 1.00 92.56 295 ALA A O 1
ATOM 2325 N N . PHE A 1 296 ? -3.380 -8.544 18.697 1.00 94.50 296 PHE A N 1
ATOM 2326 C CA . PHE A 1 296 ? -2.581 -7.641 19.529 1.00 94.50 296 PHE A CA 1
ATOM 2327 C C . PHE A 1 296 ? -3.427 -6.633 20.326 1.00 94.50 296 PHE A C 1
ATOM 2329 O O . PHE A 1 296 ? -2.995 -6.218 21.397 1.00 94.50 296 PHE A O 1
ATOM 2336 N N . LEU A 1 297 ? -4.631 -6.283 19.848 1.00 92.25 297 LEU A N 1
ATOM 2337 C CA . LEU A 1 297 ? -5.577 -5.413 20.562 1.00 92.25 297 LEU A CA 1
ATOM 2338 C C . LEU A 1 297 ? -6.097 -6.044 21.866 1.00 92.25 297 LEU A C 1
ATOM 2340 O O . LEU A 1 297 ? -6.394 -5.316 22.809 1.00 92.25 297 LEU A O 1
ATOM 2344 N N . GLU A 1 298 ? -6.168 -7.376 21.929 1.00 91.56 298 GLU A N 1
ATOM 2345 C CA . GLU A 1 298 ? -6.565 -8.147 23.120 1.00 91.56 298 GLU A CA 1
ATOM 2346 C C . GLU A 1 298 ? -5.354 -8.559 23.972 1.00 91.56 298 GLU A C 1
ATOM 2348 O O . GLU A 1 298 ? -5.474 -8.895 25.154 1.00 91.56 298 GLU A O 1
ATOM 2353 N N . HIS A 1 299 ? -4.161 -8.558 23.373 1.00 91.06 299 HIS A N 1
ATOM 2354 C CA . HIS A 1 299 ? -2.935 -9.064 23.979 1.00 91.06 299 HIS A CA 1
ATOM 2355 C C . HIS A 1 299 ? -1.784 -8.048 23.855 1.00 91.06 299 HIS A C 1
ATOM 2357 O O . HIS A 1 299 ? -0.910 -8.211 22.994 1.00 91.06 299 HIS A O 1
ATOM 2363 N N . PRO A 1 300 ? -1.699 -7.060 24.770 1.00 89.25 300 PRO A N 1
ATOM 2364 C CA . PRO A 1 300 ? -0.691 -5.989 24.748 1.00 89.25 300 PRO A CA 1
ATOM 2365 C C . PRO A 1 300 ? 0.759 -6.486 24.609 1.00 89.25 300 PRO A C 1
ATOM 2367 O O . PRO A 1 300 ? 1.590 -5.911 23.909 1.00 89.25 300 PRO A O 1
ATOM 2370 N N . ASN A 1 301 ? 1.082 -7.633 25.211 1.00 90.69 301 ASN A N 1
ATOM 2371 C CA . ASN A 1 301 ? 2.425 -8.216 25.130 1.00 90.69 301 ASN A CA 1
ATOM 2372 C C . ASN A 1 301 ? 2.857 -8.580 23.697 1.00 90.69 301 ASN A C 1
ATOM 2374 O O . ASN A 1 301 ? 4.056 -8.574 23.411 1.00 90.69 301 ASN A O 1
ATOM 2378 N N . LEU A 1 302 ? 1.915 -8.900 22.801 1.00 93.25 302 LEU A N 1
ATOM 2379 C CA . LEU A 1 302 ? 2.216 -9.146 21.387 1.00 93.25 302 LEU A CA 1
ATOM 2380 C C . LEU A 1 302 ? 2.632 -7.851 20.689 1.00 93.25 302 LEU A C 1
ATOM 2382 O O . LEU A 1 302 ? 3.622 -7.851 19.960 1.00 93.25 302 LEU A O 1
ATOM 2386 N N . ALA A 1 303 ? 1.943 -6.746 20.982 1.00 93.19 303 ALA A N 1
ATOM 2387 C CA . ALA A 1 303 ? 2.262 -5.441 20.423 1.00 93.19 303 ALA A CA 1
ATOM 2388 C C . ALA A 1 303 ? 3.669 -4.976 20.826 1.00 93.19 303 ALA A C 1
ATOM 2390 O O . ALA A 1 303 ? 4.476 -4.642 19.961 1.00 93.19 303 ALA A O 1
ATOM 2391 N N . LYS A 1 304 ? 4.016 -5.066 22.118 1.00 93.19 304 LYS A N 1
ATOM 2392 C CA . LYS A 1 304 ? 5.360 -4.712 22.619 1.00 93.19 304 LYS A CA 1
ATOM 2393 C C . LYS A 1 304 ? 6.468 -5.521 21.944 1.00 93.19 304 LYS A C 1
ATOM 2395 O O . LYS A 1 304 ? 7.485 -4.972 21.526 1.00 93.19 304 LYS A O 1
ATOM 2400 N N . ARG A 1 305 ? 6.269 -6.838 21.813 1.00 93.25 305 ARG A N 1
ATOM 2401 C CA . ARG A 1 305 ? 7.233 -7.735 21.152 1.00 93.25 305 ARG A CA 1
ATOM 2402 C C . ARG A 1 305 ? 7.387 -7.415 19.668 1.00 93.25 305 ARG A C 1
ATOM 2404 O O . ARG A 1 305 ? 8.513 -7.444 19.177 1.00 93.25 305 ARG A O 1
ATOM 2411 N N . ALA A 1 306 ? 6.290 -7.109 18.976 1.00 93.94 306 ALA A N 1
ATOM 2412 C CA . ALA A 1 306 ? 6.322 -6.726 17.570 1.00 93.94 306 ALA A CA 1
ATOM 2413 C C . ALA A 1 306 ? 7.100 -5.420 17.361 1.00 93.94 306 ALA A C 1
ATOM 2415 O O . ALA A 1 306 ? 7.980 -5.388 16.505 1.00 93.94 306 ALA A O 1
ATOM 2416 N N . ILE A 1 307 ? 6.864 -4.394 18.192 1.00 94.50 307 ILE A N 1
ATOM 2417 C CA . ILE A 1 307 ? 7.611 -3.128 18.115 1.00 94.50 307 ILE A CA 1
ATOM 2418 C C . ILE A 1 307 ? 9.116 -3.368 18.314 1.00 94.50 307 ILE A C 1
ATOM 2420 O O . ILE A 1 307 ? 9.908 -2.919 17.491 1.00 94.50 307 ILE A O 1
ATOM 2424 N N . GLU A 1 308 ? 9.530 -4.106 19.353 1.00 94.31 308 GLU A N 1
ATOM 2425 C CA . GLU A 1 308 ? 10.960 -4.392 19.587 1.00 94.31 308 GLU A CA 1
ATOM 2426 C C . GLU A 1 308 ? 11.596 -5.216 18.461 1.00 94.31 308 GLU A C 1
ATOM 2428 O O . GLU A 1 308 ? 12.757 -4.989 18.118 1.00 94.31 308 GLU A O 1
ATOM 2433 N N . SER A 1 309 ? 10.870 -6.189 17.902 1.00 92.38 309 SER A N 1
ATOM 2434 C CA . SER A 1 309 ? 11.383 -7.019 16.808 1.00 92.38 309 SER A CA 1
ATOM 2435 C C . SER A 1 309 ? 11.573 -6.192 15.541 1.00 92.38 309 SER A C 1
ATOM 2437 O O . SER A 1 309 ? 12.666 -6.184 14.987 1.00 92.38 309 SER A O 1
ATOM 2439 N N . GLU A 1 310 ? 10.544 -5.451 15.120 1.00 92.38 310 GLU A N 1
ATOM 2440 C CA . GLU A 1 310 ? 10.621 -4.611 13.921 1.00 92.38 310 GLU A CA 1
ATOM 2441 C C . GLU A 1 310 ? 11.674 -3.509 14.076 1.00 92.38 310 GLU A C 1
ATOM 2443 O O . GLU A 1 310 ? 12.413 -3.231 13.136 1.00 92.38 310 GLU A O 1
ATOM 2448 N N . PHE A 1 311 ? 11.791 -2.911 15.265 1.00 93.00 311 PHE A N 1
ATOM 2449 C CA . PHE A 1 311 ? 12.815 -1.907 15.535 1.00 93.00 311 PHE A CA 1
ATOM 2450 C C . PHE A 1 311 ? 14.229 -2.494 15.460 1.00 93.00 311 PHE A C 1
ATOM 2452 O O . PHE A 1 311 ? 15.130 -1.867 14.908 1.00 93.00 311 PHE A O 1
ATOM 2459 N N . ARG A 1 312 ? 14.441 -3.707 15.982 1.00 90.38 312 ARG A N 1
ATOM 2460 C CA . ARG A 1 312 ? 15.742 -4.385 15.906 1.00 90.38 312 ARG A CA 1
ATOM 2461 C C . ARG A 1 312 ? 16.152 -4.679 14.467 1.00 90.38 312 ARG A C 1
ATOM 2463 O O . ARG A 1 312 ? 17.314 -4.483 14.138 1.00 90.38 312 ARG A O 1
ATOM 2470 N N . ASP A 1 313 ? 15.210 -5.109 13.633 1.00 87.12 313 ASP A N 1
ATOM 2471 C CA . ASP A 1 313 ? 15.460 -5.397 12.216 1.00 87.12 313 ASP A CA 1
ATOM 2472 C C . ASP A 1 313 ? 15.697 -4.116 11.392 1.00 87.12 313 ASP A C 1
ATOM 2474 O O . ASP A 1 313 ? 16.247 -4.165 10.292 1.00 87.12 313 ASP A O 1
ATOM 2478 N N . LEU A 1 314 ? 15.277 -2.961 11.920 1.00 86.25 314 LEU A N 1
ATOM 2479 C CA . LEU A 1 314 ? 15.401 -1.655 11.279 1.00 86.25 314 LEU A CA 1
ATOM 2480 C C . LEU A 1 314 ? 16.756 -0.977 11.528 1.00 86.25 314 LEU A C 1
ATOM 2482 O O . LEU A 1 314 ? 17.218 -0.212 10.678 1.00 86.25 314 LEU A O 1
ATOM 2486 N N . ILE A 1 315 ? 17.363 -1.209 12.695 1.00 80.12 315 ILE A N 1
ATOM 2487 C CA . ILE A 1 315 ? 18.632 -0.589 13.088 1.00 80.12 315 ILE A CA 1
ATOM 2488 C C . ILE A 1 315 ? 19.795 -1.476 12.625 1.00 80.12 315 ILE A C 1
ATOM 2490 O O . ILE A 1 315 ? 20.070 -2.525 13.202 1.00 80.12 315 ILE A O 1
ATOM 2494 N N . ASP A 1 316 ? 20.478 -1.024 11.577 1.00 66.19 316 ASP A N 1
ATOM 2495 C CA . ASP A 1 316 ? 21.696 -1.621 11.018 1.00 66.19 316 ASP A CA 1
ATOM 2496 C C . ASP A 1 316 ? 22.936 -0.945 11.646 1.00 66.19 316 ASP A C 1
ATOM 2498 O O . ASP A 1 316 ? 22.869 0.254 11.919 1.00 66.19 316 ASP A O 1
ATOM 2502 N N . PRO A 1 317 ? 24.058 -1.650 11.898 1.00 54.34 317 PRO A N 1
ATOM 2503 C CA . PRO A 1 317 ? 25.334 -1.025 12.267 1.00 54.34 317 PRO A CA 1
ATOM 2504 C C . PRO A 1 317 ? 25.846 0.039 11.278 1.00 54.34 317 PRO A C 1
ATOM 2506 O O . PRO A 1 317 ? 26.571 0.937 11.705 1.00 54.34 317 PRO A O 1
ATOM 2509 N N . ASP A 1 318 ? 25.481 -0.037 9.993 1.00 56.31 318 ASP A N 1
ATOM 2510 C CA . ASP A 1 318 ? 25.793 1.007 9.008 1.00 56.31 318 ASP A CA 1
ATOM 2511 C C . ASP A 1 318 ? 24.713 2.120 9.054 1.00 56.31 318 ASP A C 1
ATOM 2513 O O . ASP A 1 318 ? 23.589 1.934 8.579 1.00 56.31 318 ASP A O 1
ATOM 2517 N N . ASP A 1 319 ? 25.057 3.292 9.606 1.00 68.25 319 ASP A N 1
ATOM 2518 C CA . ASP A 1 319 ? 24.132 4.422 9.861 1.00 68.25 319 ASP A CA 1
ATOM 2519 C C . ASP A 1 319 ? 23.569 5.091 8.580 1.00 68.25 319 ASP A C 1
ATOM 2521 O O . ASP A 1 319 ? 22.573 5.817 8.639 1.00 68.25 319 ASP A O 1
ATOM 2525 N N . ILE A 1 320 ? 24.194 4.867 7.412 1.00 75.25 320 ILE A N 1
ATOM 2526 C CA . ILE A 1 320 ? 23.867 5.529 6.133 1.00 75.25 320 ILE A CA 1
ATOM 2527 C C . ILE A 1 320 ? 23.894 4.517 4.974 1.00 75.25 320 ILE A C 1
ATOM 2529 O O . ILE A 1 320 ? 24.795 3.682 4.865 1.00 75.25 320 ILE A O 1
ATOM 2533 N N . GLY A 1 321 ? 22.906 4.590 4.077 1.00 79.06 321 GLY A N 1
ATOM 2534 C CA . GLY A 1 321 ? 22.828 3.777 2.867 1.00 79.06 321 GLY A CA 1
ATOM 2535 C C . GLY A 1 321 ? 23.970 4.023 1.873 1.00 79.06 321 GLY A C 1
ATOM 2536 O O . GLY A 1 321 ? 24.471 5.132 1.716 1.00 79.06 321 GLY A O 1
ATOM 2537 N N . ARG A 1 322 ? 24.356 2.971 1.140 1.00 84.69 322 ARG A N 1
ATOM 2538 C CA . ARG A 1 322 ? 25.475 2.997 0.174 1.00 84.69 322 ARG A CA 1
ATOM 2539 C C . ARG A 1 322 ? 25.135 3.686 -1.155 1.00 84.69 322 ARG A C 1
ATOM 2541 O O . ARG A 1 322 ? 26.026 3.923 -1.962 1.00 84.69 322 ARG A O 1
ATOM 2548 N N . SER A 1 323 ? 23.856 3.972 -1.396 1.00 86.44 323 SER A N 1
ATOM 2549 C CA . SER A 1 323 ? 23.331 4.638 -2.594 1.00 86.44 323 SER A CA 1
ATOM 2550 C C . SER A 1 323 ? 22.009 5.350 -2.283 1.00 86.44 323 SER A C 1
ATOM 2552 O O . SER A 1 323 ? 21.349 5.016 -1.292 1.00 86.44 323 SER A O 1
ATOM 2554 N N . ALA A 1 324 ? 21.560 6.267 -3.152 1.00 81.62 324 ALA A N 1
ATOM 2555 C CA . ALA A 1 324 ? 20.252 6.914 -2.994 1.00 81.62 324 ALA A CA 1
ATOM 2556 C C . ALA A 1 324 ? 19.085 5.908 -2.990 1.00 81.62 324 ALA A C 1
ATOM 2558 O O . ALA A 1 324 ? 18.116 6.079 -2.250 1.00 81.62 324 ALA A O 1
ATOM 2559 N N . ALA A 1 325 ? 19.173 4.834 -3.783 1.00 78.81 325 ALA A N 1
ATOM 2560 C CA . ALA A 1 325 ? 18.155 3.785 -3.823 1.00 78.81 325 ALA A CA 1
ATOM 2561 C C . ALA A 1 325 ? 18.129 2.947 -2.533 1.00 78.81 325 ALA A C 1
ATOM 2563 O O . ALA A 1 325 ? 17.053 2.575 -2.055 1.00 78.81 325 ALA A O 1
ATOM 2564 N N . ASP A 1 326 ? 19.297 2.660 -1.952 1.00 83.62 326 ASP A N 1
ATOM 2565 C CA . ASP A 1 326 ? 19.399 1.970 -0.665 1.00 83.62 326 ASP A CA 1
ATOM 2566 C C . ASP A 1 326 ? 18.835 2.821 0.467 1.00 83.62 326 ASP A C 1
ATOM 2568 O O . ASP A 1 326 ? 18.025 2.326 1.254 1.00 83.62 326 ASP A O 1
ATOM 2572 N N . GLU A 1 327 ? 19.197 4.104 0.512 1.00 87.62 327 GLU A N 1
ATOM 2573 C CA . GLU A 1 327 ? 18.692 5.017 1.534 1.00 87.62 327 GLU A CA 1
ATOM 2574 C C . GLU A 1 327 ? 17.182 5.220 1.402 1.00 87.62 327 GLU A C 1
ATOM 2576 O O . GLU A 1 327 ? 16.456 5.155 2.392 1.00 87.62 327 GLU A O 1
ATOM 2581 N N . LEU A 1 328 ? 16.663 5.319 0.175 1.00 85.62 328 LEU A N 1
ATOM 2582 C CA . LEU A 1 328 ? 15.224 5.383 -0.068 1.00 85.62 328 LEU A CA 1
ATOM 2583 C C . LEU A 1 328 ? 14.497 4.156 0.502 1.00 85.62 328 LEU A C 1
ATOM 2585 O O . LEU A 1 328 ? 13.426 4.290 1.101 1.00 85.62 328 LEU A O 1
ATOM 2589 N N . ARG A 1 329 ? 15.067 2.950 0.354 1.00 83.56 329 ARG A N 1
ATOM 2590 C CA . ARG A 1 329 ? 14.508 1.728 0.957 1.00 83.56 329 ARG A CA 1
ATOM 2591 C C . ARG A 1 329 ? 14.529 1.789 2.485 1.00 83.56 329 ARG A C 1
ATOM 2593 O O . ARG A 1 329 ? 13.518 1.436 3.096 1.00 83.56 329 ARG A O 1
ATOM 2600 N N . ARG A 1 330 ? 15.625 2.261 3.089 1.00 88.06 330 ARG A N 1
ATOM 2601 C CA . ARG A 1 330 ? 15.776 2.409 4.550 1.00 88.06 330 ARG A CA 1
ATOM 2602 C C . ARG A 1 330 ? 14.796 3.431 5.126 1.00 88.06 330 ARG A C 1
ATOM 2604 O O . ARG A 1 330 ? 14.054 3.103 6.048 1.00 88.06 330 ARG A O 1
ATOM 2611 N N . VAL A 1 331 ? 14.708 4.626 4.540 1.00 89.00 331 VAL A N 1
ATOM 2612 C CA . VAL A 1 331 ? 13.764 5.686 4.942 1.00 89.00 331 VAL A CA 1
ATOM 2613 C C . VAL A 1 331 ? 12.319 5.188 4.872 1.00 89.00 331 VAL A C 1
ATOM 2615 O O . VAL A 1 331 ? 11.547 5.372 5.809 1.00 89.00 331 VAL A O 1
ATOM 2618 N N . ARG A 1 332 ? 11.950 4.465 3.809 1.00 86.81 332 ARG A N 1
ATOM 2619 C CA . ARG A 1 332 ? 10.606 3.872 3.681 1.00 86.81 332 ARG A CA 1
ATOM 2620 C C . ARG A 1 332 ? 10.333 2.760 4.685 1.00 86.81 332 ARG A C 1
ATOM 2622 O O . ARG A 1 332 ? 9.186 2.584 5.092 1.00 86.81 332 ARG A O 1
ATOM 2629 N N . ALA A 1 333 ? 11.349 1.983 5.052 1.00 87.56 333 ALA A N 1
ATOM 2630 C CA . ALA A 1 333 ? 11.222 0.995 6.114 1.00 87.56 333 ALA A CA 1
ATOM 2631 C C . ALA A 1 333 ? 10.978 1.685 7.466 1.00 87.56 333 ALA A C 1
ATOM 2633 O O . ALA A 1 333 ? 10.065 1.276 8.179 1.00 87.56 333 ALA A O 1
ATOM 2634 N N . LYS A 1 334 ? 11.701 2.778 7.757 1.00 92.81 334 LYS A N 1
ATOM 2635 C CA . LYS A 1 334 ? 11.528 3.606 8.964 1.00 92.81 334 LYS A CA 1
ATOM 2636 C C . LYS A 1 334 ? 10.130 4.242 9.027 1.00 92.81 334 LYS A C 1
ATOM 2638 O O . LYS A 1 334 ? 9.466 4.147 10.055 1.00 92.81 334 LYS A 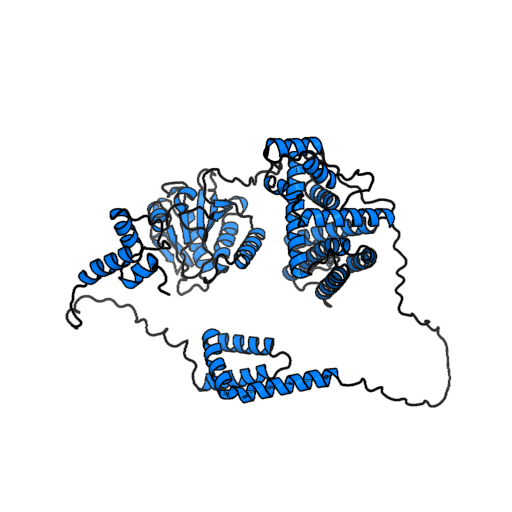O 1
ATOM 2643 N N . ASP A 1 335 ? 9.641 4.797 7.915 1.00 88.56 335 ASP A N 1
ATOM 2644 C CA . ASP A 1 335 ? 8.276 5.345 7.784 1.00 88.56 335 ASP A CA 1
ATOM 2645 C C . ASP A 1 335 ? 7.205 4.279 8.064 1.00 88.56 335 ASP A C 1
ATOM 2647 O O . ASP A 1 335 ? 6.297 4.488 8.876 1.00 88.56 335 ASP A O 1
ATOM 2651 N N . ARG A 1 336 ? 7.355 3.094 7.454 1.00 90.75 336 ARG A N 1
ATOM 2652 C CA . ARG A 1 336 ? 6.442 1.959 7.648 1.00 90.75 336 ARG A CA 1
ATOM 2653 C C . ARG A 1 336 ? 6.451 1.453 9.087 1.00 90.75 336 ARG A C 1
ATOM 2655 O O . ARG A 1 336 ? 5.373 1.224 9.632 1.00 90.75 336 ARG A O 1
ATOM 2662 N N . PHE A 1 337 ? 7.636 1.281 9.674 1.00 94.62 337 PHE A N 1
ATOM 2663 C CA . PHE A 1 337 ? 7.798 0.895 11.073 1.00 94.62 337 PHE A CA 1
ATOM 2664 C C . PHE A 1 337 ? 7.064 1.879 11.977 1.00 94.62 337 PHE A C 1
ATOM 2666 O O . PHE A 1 337 ? 6.220 1.466 12.762 1.00 94.62 337 PHE A O 1
ATOM 2673 N N . LEU A 1 338 ? 7.306 3.182 11.816 1.00 94.88 338 LEU A N 1
ATOM 2674 C CA . LEU A 1 338 ? 6.699 4.186 12.682 1.00 94.88 338 LEU A CA 1
ATOM 2675 C C . LEU A 1 338 ? 5.165 4.183 12.574 1.00 94.88 338 LEU A C 1
ATOM 2677 O O . LEU A 1 338 ? 4.488 4.277 13.595 1.00 94.88 338 LEU A O 1
ATOM 2681 N N . ARG A 1 339 ? 4.596 3.997 11.372 1.00 93.50 339 ARG A N 1
ATOM 2682 C CA . ARG A 1 339 ? 3.132 3.870 11.216 1.00 93.50 339 ARG A CA 1
ATOM 2683 C C . ARG A 1 339 ? 2.577 2.667 11.972 1.00 93.50 339 ARG A C 1
ATOM 2685 O O . ARG A 1 339 ? 1.559 2.792 12.645 1.00 93.50 339 ARG A O 1
ATOM 2692 N N . ARG A 1 340 ? 3.245 1.517 11.863 1.00 94.81 340 ARG A N 1
ATOM 2693 C CA . ARG A 1 340 ? 2.866 0.280 12.563 1.00 94.81 340 ARG A CA 1
ATOM 2694 C C . ARG A 1 340 ? 3.010 0.436 14.075 1.00 94.81 340 ARG A C 1
ATOM 2696 O O . ARG A 1 340 ? 2.091 0.095 14.811 1.00 94.81 340 ARG A O 1
ATOM 2703 N N . ALA A 1 341 ? 4.119 1.012 14.526 1.00 95.56 341 ALA A N 1
ATOM 2704 C CA . ALA A 1 341 ? 4.442 1.184 15.933 1.00 95.56 341 ALA A CA 1
ATOM 2705 C C . ALA A 1 341 ? 3.420 2.057 16.672 1.00 95.56 341 ALA A C 1
ATOM 2707 O O . ALA A 1 341 ? 3.068 1.724 17.796 1.00 95.56 341 ALA A O 1
ATOM 2708 N N . VAL A 1 342 ? 2.883 3.113 16.045 1.00 95.25 342 VAL A N 1
ATOM 2709 C CA . VAL A 1 342 ? 1.819 3.937 16.654 1.00 95.25 342 VAL A CA 1
ATOM 2710 C C . VAL A 1 342 ? 0.541 3.120 16.892 1.00 95.25 342 VAL A C 1
ATOM 2712 O O . VAL A 1 342 ? -0.039 3.203 17.970 1.00 95.25 342 VAL A O 1
ATOM 2715 N N . VAL A 1 343 ? 0.122 2.293 15.926 1.00 95.88 343 VAL A N 1
ATOM 2716 C CA . VAL A 1 343 ? -1.070 1.431 16.069 1.00 95.88 343 VAL A CA 1
ATOM 2717 C C . VAL A 1 343 ? -0.853 0.350 17.128 1.00 95.88 343 VAL A C 1
ATOM 2719 O O . VAL A 1 343 ? -1.725 0.096 17.953 1.00 95.88 343 VAL A O 1
ATOM 2722 N N . LEU A 1 344 ? 0.332 -0.261 17.148 1.00 95.31 344 LEU A N 1
ATOM 2723 C CA . LEU A 1 344 ? 0.701 -1.252 18.158 1.00 95.31 344 LEU A CA 1
ATOM 2724 C C . LEU A 1 344 ? 0.790 -0.627 19.562 1.00 95.31 344 LEU A C 1
ATOM 2726 O O . LEU A 1 344 ? 0.347 -1.234 20.533 1.00 95.31 344 LEU A O 1
ATOM 2730 N N . MET A 1 345 ? 1.299 0.602 19.675 1.00 94.50 345 MET A N 1
ATOM 2731 C CA . MET A 1 345 ? 1.362 1.350 20.933 1.00 94.50 345 MET A CA 1
ATOM 2732 C C . MET A 1 345 ? -0.029 1.652 21.496 1.00 94.50 345 MET A C 1
ATOM 2734 O O . MET A 1 345 ? -0.200 1.608 22.707 1.00 94.50 345 MET A O 1
ATOM 2738 N N . ILE A 1 346 ? -1.047 1.880 20.661 1.00 95.12 346 ILE A N 1
ATOM 2739 C CA . ILE A 1 346 ? -2.429 2.053 21.146 1.00 95.12 346 ILE A CA 1
ATOM 2740 C C . ILE A 1 346 ? -2.911 0.818 21.929 1.00 95.12 346 ILE A C 1
ATOM 2742 O O . ILE A 1 346 ? -3.643 0.954 22.905 1.00 95.12 346 ILE A O 1
ATOM 2746 N N . ALA A 1 347 ? -2.452 -0.385 21.567 1.00 92.00 347 ALA A N 1
ATOM 2747 C CA . ALA A 1 347 ? -2.727 -1.610 22.320 1.00 92.00 347 ALA A CA 1
ATOM 2748 C C . ALA A 1 347 ? -1.839 -1.793 23.566 1.00 92.00 347 ALA A C 1
ATOM 2750 O O . ALA A 1 347 ? -2.013 -2.745 24.322 1.00 92.00 347 ALA A O 1
ATOM 2751 N N . SER A 1 348 ? -0.836 -0.941 23.770 1.00 89.75 348 SER A N 1
ATOM 2752 C CA . SER A 1 348 ? 0.109 -0.977 24.894 1.00 89.75 348 SER A CA 1
ATOM 2753 C C . SER A 1 348 ? 0.483 0.445 25.332 1.00 89.75 348 SER A C 1
ATOM 2755 O O . SER A 1 348 ? 1.597 0.893 25.051 1.00 89.75 348 SER A O 1
ATOM 2757 N N . PRO A 1 349 ? -0.436 1.166 26.003 1.00 83.81 349 PRO A N 1
ATOM 2758 C CA . PRO A 1 349 ? -0.273 2.588 26.326 1.00 83.81 349 PRO A CA 1
ATOM 2759 C C . PRO A 1 349 ? 0.955 2.906 27.188 1.00 83.81 349 PRO A C 1
ATOM 2761 O O . PRO A 1 349 ? 1.491 4.003 27.116 1.00 83.81 349 PRO A O 1
ATOM 2764 N N . ASP A 1 350 ? 1.431 1.937 27.973 1.00 86.50 350 ASP A N 1
ATOM 2765 C CA . ASP A 1 350 ? 2.614 2.039 28.836 1.00 86.50 350 ASP A CA 1
ATOM 2766 C C . ASP A 1 350 ? 3.950 1.943 28.073 1.00 86.50 350 ASP A C 1
ATOM 2768 O O . ASP A 1 350 ? 5.023 1.840 28.667 1.00 86.50 350 ASP A O 1
ATOM 2772 N N . TYR A 1 351 ? 3.886 1.910 26.744 1.00 87.81 351 TYR A N 1
ATOM 2773 C CA . TYR A 1 351 ? 5.030 1.757 25.854 1.00 87.81 351 TYR A CA 1
ATOM 2774 C C . TYR A 1 351 ? 5.408 3.060 25.120 1.00 87.81 351 TYR A C 1
ATOM 2776 O O . TYR A 1 351 ? 6.300 3.073 24.267 1.00 87.81 351 TYR A O 1
ATOM 2784 N N . ASP A 1 352 ? 4.746 4.161 25.471 1.00 87.94 352 ASP A N 1
ATOM 2785 C CA . ASP A 1 352 ? 4.909 5.507 24.921 1.00 87.94 352 ASP A CA 1
ATOM 2786 C C . ASP A 1 352 ? 6.342 6.054 25.073 1.00 87.94 352 ASP A C 1
ATOM 2788 O O . ASP A 1 352 ? 6.971 6.418 24.078 1.00 87.94 352 ASP A O 1
ATOM 2792 N N . GLU A 1 353 ? 6.920 6.023 26.277 1.00 89.69 353 GLU A N 1
ATOM 2793 C CA . GLU A 1 353 ? 8.293 6.480 26.562 1.00 89.69 353 GLU A CA 1
ATOM 2794 C C . GLU A 1 353 ? 9.346 5.686 25.774 1.00 89.69 353 GLU A C 1
ATOM 2796 O O . GLU A 1 353 ? 10.354 6.214 25.275 1.00 89.69 353 GLU A O 1
ATOM 2801 N N . ARG A 1 354 ? 9.100 4.381 25.616 1.00 92.12 354 ARG A N 1
ATOM 2802 C CA . ARG A 1 354 ? 9.982 3.492 24.861 1.00 92.12 354 ARG A CA 1
ATOM 2803 C C . ARG A 1 354 ? 9.944 3.829 23.374 1.00 92.12 354 ARG A C 1
ATOM 2805 O O . ARG A 1 354 ? 11.014 3.970 22.775 1.00 92.12 354 ARG A O 1
ATOM 2812 N N . LEU A 1 355 ? 8.756 4.030 22.799 1.00 91.44 355 LEU A N 1
ATOM 2813 C CA . LEU A 1 355 ? 8.622 4.497 21.418 1.00 91.44 355 LEU A CA 1
ATOM 2814 C C . LEU A 1 355 ? 9.241 5.890 21.243 1.00 91.44 355 LEU A C 1
ATOM 2816 O O . LEU A 1 355 ? 9.975 6.110 20.280 1.00 91.44 355 LEU A O 1
ATOM 2820 N N . TRP A 1 356 ? 9.049 6.802 22.200 1.00 92.00 356 TRP A N 1
ATOM 2821 C CA . TRP A 1 356 ? 9.627 8.146 22.158 1.00 92.00 356 TRP A CA 1
ATOM 2822 C C . TRP A 1 356 ? 11.162 8.120 22.137 1.00 92.00 356 TRP A C 1
ATOM 2824 O O . TRP A 1 356 ? 11.810 8.961 21.507 1.00 92.00 356 TRP A O 1
ATOM 2834 N N . THR A 1 357 ? 11.778 7.137 22.791 1.00 91.12 357 THR A N 1
ATOM 2835 C CA . THR A 1 357 ? 13.230 6.918 22.724 1.00 91.12 357 THR A CA 1
ATOM 2836 C C . THR A 1 357 ? 13.666 6.412 21.343 1.00 91.12 357 THR A C 1
ATOM 2838 O O . THR A 1 357 ? 14.707 6.835 20.836 1.00 91.12 357 THR A O 1
ATOM 2841 N N . MET A 1 358 ? 12.867 5.552 20.702 1.00 93.31 358 MET A N 1
ATOM 2842 C CA . MET A 1 358 ? 13.148 5.031 19.358 1.00 93.31 358 MET A CA 1
ATOM 2843 C C . MET A 1 358 ? 13.106 6.125 18.281 1.00 93.31 358 MET A C 1
ATOM 2845 O O . MET A 1 358 ? 13.888 6.048 17.333 1.00 93.31 358 MET A O 1
ATOM 2849 N N . LEU A 1 359 ? 12.276 7.170 18.440 1.00 92.19 359 LEU A N 1
ATOM 2850 C CA . LEU A 1 359 ? 12.153 8.271 17.465 1.00 92.19 359 LEU A CA 1
ATOM 2851 C C . LEU A 1 359 ? 13.495 8.940 17.144 1.00 92.19 359 LEU A C 1
ATOM 2853 O O . LEU A 1 359 ? 13.786 9.215 15.982 1.00 92.19 359 LEU A O 1
ATOM 2857 N N . GLY A 1 360 ? 14.356 9.119 18.151 1.00 86.75 360 GLY A N 1
ATOM 2858 C CA . GLY A 1 360 ? 15.692 9.686 17.956 1.00 86.75 360 GLY A CA 1
ATOM 2859 C C . GLY A 1 360 ? 16.612 8.815 17.095 1.00 86.75 360 GLY A C 1
ATOM 2860 O O . GLY A 1 360 ? 17.478 9.342 16.407 1.00 86.75 360 GLY A O 1
ATOM 2861 N N . ARG A 1 361 ? 16.410 7.491 17.092 1.00 89.44 361 ARG A N 1
ATOM 2862 C CA . ARG A 1 361 ? 17.243 6.521 16.358 1.00 89.44 361 ARG A CA 1
ATOM 2863 C C . ARG A 1 361 ? 16.757 6.239 14.938 1.00 89.44 361 ARG A C 1
ATOM 2865 O O . ARG A 1 361 ? 17.515 5.719 14.130 1.00 89.44 361 ARG A O 1
ATOM 2872 N N . ILE A 1 362 ? 15.504 6.562 14.625 1.00 91.50 362 ILE A N 1
ATOM 2873 C CA . ILE A 1 362 ? 14.938 6.382 13.278 1.00 91.50 362 ILE A CA 1
ATOM 2874 C C . ILE A 1 362 ? 14.968 7.661 12.444 1.00 91.50 362 ILE A C 1
ATOM 2876 O O . ILE A 1 362 ? 14.425 7.663 11.339 1.00 91.50 362 ILE A O 1
ATOM 2880 N N . ARG A 1 363 ? 15.574 8.747 12.940 1.00 89.94 363 ARG A N 1
ATOM 2881 C CA . ARG A 1 363 ? 15.686 9.977 12.154 1.00 89.94 363 ARG A CA 1
ATOM 2882 C C . ARG A 1 363 ? 16.448 9.705 10.847 1.00 89.94 363 ARG A C 1
ATOM 2884 O O . ARG A 1 363 ? 17.376 8.886 10.831 1.00 89.94 363 ARG A O 1
ATOM 2891 N N . PRO A 1 364 ? 16.018 10.306 9.726 1.00 86.56 364 PRO A N 1
ATOM 2892 C CA . PRO A 1 364 ? 16.763 10.211 8.483 1.00 86.56 364 PRO A CA 1
ATOM 2893 C C . PRO A 1 364 ? 18.099 10.966 8.607 1.00 86.56 364 PRO A C 1
ATOM 2895 O O . PRO A 1 364 ? 18.188 11.922 9.385 1.00 86.56 364 PRO A O 1
ATOM 2898 N N . PRO A 1 365 ? 19.131 10.558 7.851 1.00 83.56 365 PRO A N 1
ATOM 2899 C CA . PRO A 1 365 ? 20.382 11.304 7.766 1.00 83.56 365 PRO A CA 1
ATOM 2900 C C . PRO A 1 365 ? 20.140 12.711 7.200 1.00 83.56 365 PRO A C 1
ATOM 2902 O O . PRO A 1 365 ? 19.222 12.941 6.407 1.00 83.56 365 PRO A O 1
ATOM 2905 N N . THR A 1 366 ? 20.972 13.668 7.610 1.00 84.81 366 THR A N 1
ATOM 2906 C CA . THR A 1 366 ? 20.919 15.034 7.066 1.00 84.81 366 THR A CA 1
ATOM 2907 C C . THR A 1 366 ? 21.377 15.044 5.602 1.00 84.81 366 THR A C 1
ATOM 2909 O O . THR A 1 366 ? 22.199 14.207 5.228 1.00 84.81 366 THR A O 1
ATOM 2912 N N . PRO A 1 367 ? 20.916 15.987 4.755 1.00 81.62 367 PRO A N 1
ATOM 2913 C CA . PRO A 1 367 ? 21.294 16.015 3.339 1.00 81.62 367 PRO A CA 1
ATOM 2914 C C . PRO A 1 367 ? 22.809 16.007 3.086 1.00 81.62 367 PRO A C 1
ATOM 2916 O O . PRO A 1 367 ? 23.258 15.400 2.123 1.00 81.62 367 PRO A O 1
ATOM 2919 N N . GLY A 1 368 ? 23.602 16.614 3.978 1.00 81.25 368 GLY A N 1
ATOM 2920 C CA . GLY A 1 368 ? 25.068 16.617 3.892 1.00 81.25 368 GLY A CA 1
ATOM 2921 C C . GLY A 1 368 ? 25.744 15.279 4.224 1.00 81.25 368 GLY A C 1
ATOM 2922 O O . GLY A 1 368 ? 26.928 15.119 3.954 1.00 81.25 368 GLY A O 1
ATOM 2923 N N . GLN A 1 369 ? 25.014 14.324 4.802 1.00 84.25 369 GLN A N 1
ATOM 2924 C CA . GLN A 1 369 ? 25.491 12.967 5.088 1.00 84.25 369 GLN A CA 1
ATOM 2925 C C . GLN A 1 369 ? 25.133 11.971 3.973 1.00 84.25 369 GLN A C 1
ATOM 2927 O O . GLN A 1 369 ? 25.596 10.833 3.998 1.00 84.25 369 GLN A O 1
ATOM 2932 N N . LEU A 1 370 ? 24.294 12.366 3.011 1.00 85.94 370 LEU A N 1
ATOM 2933 C CA . LEU A 1 370 ? 23.830 11.489 1.941 1.00 85.94 370 LEU A CA 1
ATOM 2934 C C . LEU A 1 370 ? 24.892 11.326 0.851 1.00 85.94 370 LEU A C 1
ATOM 2936 O O . LEU A 1 370 ? 25.479 12.300 0.390 1.00 85.94 370 LEU A O 1
ATOM 2940 N N . VAL A 1 371 ? 25.071 10.087 0.385 1.00 83.56 371 VAL A N 1
ATOM 2941 C CA . VAL A 1 371 ? 25.953 9.763 -0.752 1.00 83.56 371 VAL A CA 1
ATOM 2942 C C . VAL A 1 371 ? 25.447 10.405 -2.049 1.00 83.56 371 VAL A C 1
ATOM 2944 O O . VAL A 1 371 ? 26.232 10.877 -2.864 1.00 83.56 371 VAL A O 1
ATOM 2947 N N . GLU A 1 372 ? 24.128 10.418 -2.241 1.00 84.25 372 GLU A N 1
ATOM 2948 C CA . GLU A 1 372 ? 23.461 10.967 -3.420 1.00 84.25 372 GLU A CA 1
ATOM 2949 C C . GLU A 1 372 ? 22.061 11.464 -3.033 1.00 84.25 372 GLU A C 1
ATOM 2951 O O . GLU A 1 372 ? 21.369 10.840 -2.222 1.00 84.25 372 GLU A O 1
ATOM 2956 N N . ILE A 1 373 ? 21.630 12.578 -3.630 1.00 85.81 373 ILE A N 1
ATOM 2957 C CA . ILE A 1 373 ? 20.316 13.182 -3.397 1.00 85.81 373 ILE A CA 1
ATOM 2958 C C . ILE A 1 373 ? 19.470 13.024 -4.658 1.00 85.81 373 ILE A C 1
ATOM 2960 O O . ILE A 1 373 ? 19.839 13.487 -5.733 1.00 85.81 373 ILE A O 1
ATOM 2964 N N . THR A 1 374 ? 18.299 12.408 -4.509 1.00 82.44 374 THR A N 1
ATOM 2965 C CA . THR A 1 374 ? 17.302 12.293 -5.579 1.00 82.44 374 THR A CA 1
ATOM 2966 C C . THR A 1 374 ? 15.957 12.850 -5.104 1.00 82.44 374 THR A C 1
ATOM 2968 O O . THR A 1 374 ? 15.651 12.746 -3.912 1.00 82.44 374 THR A O 1
ATOM 2971 N N . PRO A 1 375 ? 15.107 13.400 -5.995 1.00 83.31 375 PRO A N 1
ATOM 2972 C CA . PRO A 1 375 ? 13.796 13.920 -5.598 1.00 83.31 375 PRO A CA 1
ATOM 2973 C C . PRO A 1 375 ? 12.909 12.904 -4.845 1.00 83.31 375 PRO A C 1
ATOM 2975 O O . PRO A 1 375 ? 12.319 13.280 -3.831 1.00 83.31 375 PRO A O 1
ATOM 2978 N N . PRO A 1 376 ? 12.846 11.609 -5.235 1.00 76.75 376 PRO A N 1
ATOM 2979 C CA . PRO A 1 376 ? 12.091 10.604 -4.480 1.00 76.75 376 PRO A CA 1
ATOM 2980 C C . PRO A 1 376 ? 12.646 10.342 -3.075 1.00 76.75 376 PRO A C 1
ATOM 2982 O O . PRO A 1 376 ? 11.876 10.045 -2.162 1.00 76.75 376 PRO A O 1
ATOM 2985 N N . LEU A 1 377 ? 13.969 10.438 -2.900 1.00 84.19 377 LEU A N 1
ATOM 2986 C CA . LEU A 1 377 ? 14.621 10.312 -1.598 1.00 84.19 377 LEU A CA 1
ATOM 2987 C C . LEU A 1 377 ? 14.288 11.496 -0.696 1.00 84.19 377 LEU A C 1
ATOM 2989 O O . LEU A 1 377 ? 13.854 11.278 0.432 1.00 84.19 377 LEU A O 1
ATOM 2993 N N . MET A 1 378 ? 14.406 12.722 -1.206 1.00 86.44 378 MET A N 1
ATOM 2994 C CA . MET A 1 378 ? 14.030 13.932 -0.467 1.00 86.44 378 MET A CA 1
ATOM 2995 C C . MET A 1 378 ? 12.567 13.890 -0.019 1.00 86.44 378 MET A C 1
ATOM 2997 O O . MET A 1 378 ? 12.293 14.013 1.169 1.00 86.44 378 MET A O 1
ATOM 3001 N N . ALA A 1 379 ? 11.638 13.574 -0.926 1.00 80.19 379 ALA A N 1
ATOM 3002 C CA . ALA A 1 379 ? 10.220 13.470 -0.581 1.00 80.19 379 ALA A CA 1
ATOM 3003 C C . ALA A 1 379 ? 9.940 12.389 0.484 1.00 80.19 379 ALA A C 1
ATOM 3005 O O . ALA A 1 379 ? 9.068 12.556 1.339 1.00 80.19 379 ALA A O 1
ATOM 3006 N N . ALA A 1 380 ? 10.672 11.269 0.454 1.00 82.56 380 ALA A N 1
ATOM 3007 C CA . ALA A 1 380 ? 10.550 10.225 1.470 1.00 82.56 380 ALA A CA 1
ATOM 3008 C C . ALA A 1 380 ? 11.113 10.667 2.832 1.00 82.56 380 ALA A C 1
ATOM 3010 O O . ALA A 1 380 ? 10.514 10.351 3.861 1.00 82.56 380 ALA A O 1
ATOM 3011 N N . ILE A 1 381 ? 12.233 11.396 2.840 1.00 89.38 381 ILE A N 1
ATOM 3012 C CA . ILE A 1 381 ? 12.840 11.976 4.045 1.00 89.38 381 ILE A CA 1
ATOM 3013 C C . ILE A 1 381 ? 11.894 13.002 4.673 1.00 89.38 381 ILE A C 1
ATOM 3015 O O . ILE A 1 381 ? 11.632 12.925 5.872 1.00 89.38 381 ILE A O 1
ATOM 3019 N N . ASP A 1 382 ? 11.329 13.904 3.871 1.00 86.81 382 ASP A N 1
ATOM 3020 C CA . ASP A 1 382 ? 10.394 14.930 4.337 1.00 86.81 382 ASP A CA 1
ATOM 3021 C C . ASP A 1 382 ? 9.149 14.303 4.961 1.00 86.81 382 ASP A C 1
ATOM 3023 O O . ASP A 1 382 ? 8.751 14.666 6.069 1.00 86.81 382 ASP A O 1
ATOM 3027 N N . ARG A 1 383 ? 8.578 13.290 4.301 1.00 86.62 383 ARG A N 1
ATOM 3028 C CA . ARG A 1 383 ? 7.442 12.529 4.830 1.00 86.62 383 ARG A CA 1
ATOM 3029 C C . ARG A 1 383 ? 7.770 11.854 6.164 1.00 86.62 383 ARG A C 1
ATOM 3031 O O . ARG A 1 383 ? 6.975 11.945 7.100 1.00 86.62 383 ARG A O 1
ATOM 3038 N N . LEU A 1 384 ? 8.923 11.187 6.262 1.00 90.75 384 LEU A N 1
ATOM 3039 C CA . LEU A 1 384 ? 9.350 10.541 7.503 1.00 90.75 384 LEU A CA 1
ATOM 3040 C C . LEU A 1 384 ? 9.534 11.574 8.621 1.00 90.75 384 LEU A C 1
ATOM 3042 O O . LEU A 1 384 ? 9.051 11.356 9.728 1.00 90.75 384 LEU A O 1
ATOM 3046 N N . ASN A 1 385 ? 10.176 12.708 8.333 1.00 91.62 385 ASN A N 1
ATOM 3047 C CA . ASN A 1 385 ? 10.355 13.796 9.293 1.00 91.62 385 ASN A CA 1
ATOM 3048 C C . ASN A 1 385 ? 9.014 14.356 9.775 1.00 91.62 385 ASN A C 1
ATOM 3050 O O . ASN A 1 385 ? 8.815 14.482 10.979 1.00 91.62 385 ASN A O 1
ATOM 3054 N N . GLN A 1 386 ? 8.069 14.615 8.866 1.00 88.75 386 GLN A N 1
ATOM 3055 C CA . GLN A 1 386 ? 6.716 15.052 9.224 1.00 88.75 386 GLN A CA 1
ATOM 3056 C C . GLN A 1 386 ? 6.025 14.044 10.148 1.00 88.75 386 GLN A C 1
ATOM 3058 O O . GLN A 1 386 ? 5.400 14.431 11.136 1.00 88.75 386 GLN A O 1
ATOM 3063 N N . GLN A 1 387 ? 6.162 12.746 9.864 1.00 90.00 387 GLN A N 1
ATOM 3064 C CA . GLN A 1 387 ? 5.577 11.701 10.697 1.00 90.00 387 GLN A CA 1
ATOM 3065 C C . GLN A 1 387 ? 6.257 11.606 12.069 1.00 90.00 387 GLN A C 1
ATOM 3067 O O . GLN A 1 387 ? 5.561 11.490 13.075 1.00 90.00 387 GLN A O 1
ATOM 3072 N N . ILE A 1 388 ? 7.590 11.698 12.131 1.00 93.06 388 ILE A N 1
ATOM 3073 C CA . ILE A 1 388 ? 8.344 11.751 13.390 1.00 93.06 388 ILE A CA 1
ATOM 3074 C C . ILE A 1 388 ? 7.885 12.953 14.213 1.00 93.06 388 ILE A C 1
ATOM 3076 O O . ILE A 1 388 ? 7.515 12.773 15.366 1.00 93.06 388 ILE A O 1
ATOM 3080 N N . SER A 1 389 ? 7.817 14.148 13.624 1.00 91.56 389 SER A N 1
ATOM 3081 C CA . SER A 1 389 ? 7.362 15.355 14.320 1.00 91.56 389 SER A CA 1
ATOM 3082 C C . SER A 1 389 ? 5.921 15.239 14.816 1.00 91.56 389 SER A C 1
ATOM 3084 O O . SER A 1 389 ? 5.626 15.672 15.927 1.00 91.56 389 SER A O 1
ATOM 3086 N N . ALA A 1 390 ? 5.023 14.626 14.040 1.00 90.81 390 ALA A N 1
ATOM 3087 C CA . ALA A 1 390 ? 3.642 14.406 14.464 1.00 90.81 390 ALA A CA 1
ATOM 3088 C C . ALA A 1 390 ? 3.547 13.447 15.663 1.00 90.81 390 ALA A C 1
ATOM 3090 O O . ALA A 1 390 ? 2.764 13.695 16.582 1.00 90.81 390 ALA A O 1
ATOM 3091 N N . VAL A 1 391 ? 4.335 12.366 15.666 1.00 93.88 391 VAL A N 1
ATOM 3092 C CA . VAL A 1 391 ? 4.373 11.408 16.781 1.00 93.88 391 VAL A CA 1
ATOM 3093 C C . VAL A 1 391 ? 5.072 12.017 17.996 1.00 93.88 391 VAL A C 1
ATOM 3095 O O . VAL A 1 391 ? 4.565 11.890 19.102 1.00 93.88 391 VAL A O 1
ATOM 3098 N N . GLU A 1 392 ? 6.180 12.738 17.817 1.00 93.31 392 GLU A N 1
ATOM 3099 C CA . GLU A 1 392 ? 6.853 13.466 18.901 1.00 93.31 392 GLU A CA 1
ATOM 3100 C C . GLU A 1 392 ? 5.922 14.491 19.552 1.00 93.31 392 GLU A C 1
ATOM 3102 O O . GLU A 1 392 ? 5.885 14.577 20.776 1.00 93.31 392 GLU A O 1
ATOM 3107 N N . ALA A 1 393 ? 5.146 15.238 18.762 1.00 91.75 393 ALA A N 1
ATOM 3108 C CA . ALA A 1 393 ? 4.168 16.185 19.285 1.00 91.75 393 ALA A CA 1
ATOM 3109 C C . ALA A 1 393 ? 3.089 15.486 20.124 1.00 91.75 393 ALA A C 1
ATOM 3111 O O . ALA A 1 393 ? 2.758 15.983 21.195 1.00 91.75 393 ALA A O 1
ATOM 3112 N N . LEU A 1 394 ? 2.580 14.335 19.665 1.00 93.19 394 LEU A N 1
ATOM 3113 C CA . LEU A 1 394 ? 1.613 13.524 20.410 1.00 93.19 394 LEU A CA 1
ATOM 3114 C C . LEU A 1 394 ? 2.206 13.010 21.728 1.00 93.19 394 LEU A C 1
ATOM 3116 O O . LEU A 1 394 ? 1.617 13.211 22.779 1.00 93.19 394 LEU A O 1
ATOM 3120 N N . LEU A 1 395 ? 3.386 12.386 21.682 1.00 93.00 395 LEU A N 1
ATOM 3121 C CA . LEU A 1 395 ? 4.046 11.827 22.870 1.00 93.00 395 LEU A CA 1
ATOM 3122 C C . LEU A 1 395 ? 4.518 12.904 23.854 1.00 93.00 395 LEU A C 1
ATOM 3124 O O . LEU A 1 395 ? 4.740 12.609 25.021 1.00 93.00 395 LEU A O 1
ATOM 3128 N N . SER A 1 396 ? 4.634 14.154 23.399 1.00 92.75 396 SER A N 1
ATOM 3129 C CA . SER A 1 396 ? 4.934 15.295 24.262 1.00 92.75 396 SER A CA 1
ATOM 3130 C C . SER A 1 396 ? 3.749 15.752 25.109 1.00 92.75 396 SER A C 1
ATOM 3132 O O . SER A 1 396 ? 3.948 16.655 25.912 1.00 92.75 396 SER A O 1
ATOM 3134 N N . SER A 1 397 ? 2.545 15.209 24.936 1.00 92.06 397 SER A N 1
ATOM 3135 C CA . SER A 1 397 ? 1.376 15.537 25.760 1.00 92.06 397 SER A CA 1
ATOM 3136 C C . SER A 1 397 ? 1.461 14.942 27.166 1.00 92.06 397 SER A C 1
ATOM 3138 O O . SER A 1 397 ? 2.191 13.985 27.404 1.00 92.06 397 SER A O 1
ATOM 3140 N N . ASP A 1 398 ? 0.720 15.514 28.111 1.00 91.38 398 ASP A N 1
ATOM 3141 C CA . ASP A 1 398 ? 0.629 15.030 29.487 1.00 91.38 398 ASP A CA 1
ATOM 3142 C C . ASP A 1 398 ? -0.047 13.650 29.591 1.00 91.38 398 ASP A C 1
ATOM 3144 O O . ASP A 1 398 ? -0.772 13.205 28.696 1.00 91.38 398 ASP A O 1
ATOM 3148 N N . ASP A 1 399 ? 0.190 12.969 30.713 1.00 89.75 399 ASP A N 1
ATOM 3149 C CA . ASP A 1 399 ? -0.258 11.594 30.955 1.00 89.75 399 ASP A CA 1
ATOM 3150 C C . ASP A 1 399 ? -1.782 11.439 30.935 1.00 89.75 399 ASP A C 1
ATOM 3152 O O . ASP A 1 399 ? -2.286 10.362 30.622 1.00 89.75 399 ASP A O 1
ATOM 3156 N N . GLU A 1 400 ? -2.542 12.464 31.322 1.00 90.31 400 GLU A N 1
ATOM 3157 C CA . GLU A 1 400 ? -4.004 12.418 31.293 1.00 90.31 400 GLU A CA 1
ATOM 3158 C C . GLU A 1 400 ? -4.509 12.486 29.851 1.00 90.31 400 GLU A C 1
ATOM 3160 O O . GLU A 1 400 ? -5.248 11.601 29.411 1.00 90.31 400 GLU A O 1
ATOM 3165 N N . SER A 1 401 ? -4.012 13.456 29.086 1.00 91.12 401 SER A N 1
ATOM 3166 C CA . SER A 1 401 ? -4.302 13.608 27.659 1.00 91.12 401 SER A CA 1
ATOM 3167 C C . SER A 1 401 ? -3.943 12.353 26.856 1.00 91.12 401 SER A C 1
ATOM 3169 O O . SER A 1 401 ? -4.746 11.884 26.045 1.00 91.12 401 SER A O 1
ATOM 3171 N N . LEU A 1 402 ? -2.765 11.766 27.098 1.00 92.19 402 LEU A N 1
ATOM 3172 C CA . LEU A 1 402 ? -2.324 10.543 26.420 1.00 92.19 402 LEU A CA 1
ATOM 3173 C C . LEU A 1 402 ? -3.167 9.324 26.796 1.00 92.19 402 LEU A C 1
ATOM 3175 O O . LEU A 1 402 ? -3.543 8.553 25.913 1.00 92.19 402 LEU A O 1
ATOM 3179 N N . ARG A 1 403 ? -3.519 9.152 28.076 1.00 91.38 403 ARG A N 1
ATOM 3180 C CA . ARG A 1 403 ? -4.410 8.059 28.505 1.00 91.38 403 ARG A CA 1
ATOM 3181 C C . ARG A 1 403 ? -5.770 8.141 27.816 1.00 91.38 403 ARG A C 1
ATOM 3183 O O . ARG A 1 403 ? -6.244 7.123 27.307 1.00 91.38 403 ARG A O 1
ATOM 3190 N N . ASN A 1 404 ? -6.355 9.337 27.739 1.00 91.69 404 ASN A N 1
ATOM 3191 C CA . ASN A 1 404 ? -7.624 9.558 27.044 1.00 91.69 404 ASN A CA 1
ATOM 3192 C C . ASN A 1 404 ? -7.499 9.270 25.541 1.00 91.69 404 ASN A C 1
ATOM 3194 O O . ASN A 1 404 ? -8.318 8.533 24.987 1.00 91.69 404 ASN A O 1
ATOM 3198 N N . PHE A 1 405 ? -6.429 9.760 24.903 1.00 93.88 405 PHE A N 1
ATOM 3199 C CA . PHE A 1 405 ? -6.123 9.467 23.502 1.00 93.88 405 PHE A CA 1
ATOM 3200 C C . PHE A 1 405 ? -6.035 7.959 23.245 1.00 93.88 405 PHE A C 1
ATOM 3202 O O . PHE A 1 405 ? -6.672 7.460 22.317 1.00 93.88 405 PHE A O 1
ATOM 3209 N N . PHE A 1 406 ? -5.285 7.211 24.058 1.00 94.38 406 PHE A N 1
ATOM 3210 C CA . PHE A 1 406 ? -5.113 5.769 23.875 1.00 94.38 406 PHE A CA 1
ATOM 3211 C C . PHE A 1 406 ? -6.410 4.992 24.077 1.00 94.38 406 PHE A C 1
ATOM 3213 O O . PHE A 1 406 ? -6.724 4.122 23.267 1.00 94.38 406 PHE A O 1
ATOM 3220 N N . HIS A 1 407 ? -7.187 5.328 25.106 1.00 92.62 407 HIS A N 1
ATOM 3221 C CA . HIS A 1 407 ? -8.473 4.686 25.370 1.00 92.62 407 HIS A CA 1
ATOM 3222 C C . HIS A 1 407 ? -9.463 4.888 24.211 1.00 92.62 407 HIS A C 1
ATOM 3224 O O . HIS A 1 407 ? -10.069 3.933 23.712 1.00 92.62 407 HIS A O 1
ATOM 3230 N N . GLN A 1 408 ? -9.581 6.131 23.735 1.00 92.69 408 GLN A N 1
ATOM 3231 C CA . GLN A 1 408 ? -10.431 6.477 22.599 1.00 92.69 408 GLN A CA 1
ATOM 3232 C C . GLN A 1 408 ? -9.953 5.781 21.316 1.00 92.69 408 GLN A C 1
ATOM 3234 O O . GLN A 1 408 ? -10.746 5.175 20.597 1.00 92.69 408 GLN A O 1
ATOM 3239 N N . SER A 1 409 ? -8.642 5.788 21.073 1.00 95.25 409 SER A N 1
ATOM 3240 C CA . SER A 1 409 ? -8.022 5.143 19.914 1.00 95.25 409 SER A CA 1
ATOM 3241 C C . SER A 1 409 ? -8.216 3.628 19.900 1.00 95.25 409 SER A C 1
ATOM 3243 O O . SER A 1 409 ? -8.463 3.053 18.845 1.00 95.25 409 SER A O 1
ATOM 3245 N N . HIS A 1 410 ? -8.124 2.961 21.052 1.00 95.19 410 HIS A N 1
ATOM 3246 C CA . HIS A 1 410 ? -8.329 1.513 21.147 1.00 95.19 410 HIS A CA 1
ATOM 3247 C C . HIS A 1 410 ? -9.765 1.135 20.764 1.00 95.19 410 HIS A C 1
ATOM 3249 O O . HIS A 1 410 ? -9.974 0.258 19.924 1.00 95.19 410 HIS A O 1
ATOM 3255 N N . SER A 1 411 ? -10.743 1.894 21.270 1.00 93.69 411 SER A N 1
ATOM 3256 C CA . SER A 1 411 ? -12.158 1.742 20.907 1.00 93.69 411 SER A CA 1
ATOM 3257 C C . SER A 1 411 ? -12.407 1.988 19.411 1.00 93.69 411 SER A C 1
ATOM 3259 O O . SER A 1 411 ? -13.159 1.250 18.772 1.00 93.69 411 SER A O 1
ATOM 3261 N N . GLU A 1 412 ? -11.748 2.994 18.828 1.00 94.44 412 GLU A N 1
ATOM 3262 C CA . GLU A 1 412 ? -11.815 3.298 17.392 1.00 94.44 412 GLU A CA 1
ATOM 3263 C C . GLU A 1 412 ? -11.245 2.171 16.526 1.00 94.44 412 GLU A C 1
ATOM 3265 O O . GLU A 1 412 ? -11.861 1.810 15.525 1.00 94.44 412 GLU A O 1
ATOM 3270 N N . LEU A 1 413 ? -10.112 1.576 16.910 1.00 95.19 413 LEU A N 1
ATOM 3271 C CA . LEU A 1 413 ? -9.519 0.454 16.175 1.00 95.19 413 LEU A CA 1
ATOM 3272 C C . LEU A 1 413 ? -10.414 -0.793 16.214 1.00 95.19 413 LEU A C 1
ATOM 3274 O O . LEU A 1 413 ? -10.564 -1.457 15.189 1.00 95.19 413 LEU A O 1
ATOM 3278 N N . ILE A 1 414 ? -11.066 -1.079 17.347 1.00 94.50 414 ILE A N 1
ATOM 3279 C CA . ILE A 1 414 ? -12.063 -2.160 17.441 1.00 94.50 414 ILE A CA 1
ATOM 3280 C C . ILE A 1 414 ? -13.253 -1.875 16.514 1.00 94.50 414 ILE A C 1
ATOM 3282 O O . ILE A 1 414 ? -13.680 -2.752 15.761 1.00 94.50 414 ILE A O 1
ATOM 3286 N N . ALA A 1 415 ? -13.776 -0.646 16.526 1.00 92.06 415 ALA A N 1
ATOM 3287 C CA . ALA A 1 415 ? -14.872 -0.243 15.645 1.00 92.06 415 ALA A CA 1
ATOM 3288 C C . ALA A 1 415 ? -14.486 -0.328 14.156 1.00 92.06 415 ALA A C 1
ATOM 3290 O O . ALA A 1 415 ? -15.296 -0.758 13.330 1.00 92.06 415 ALA A O 1
ATOM 3291 N N . LEU A 1 416 ? -13.244 0.029 13.819 1.00 92.56 416 LEU A N 1
ATOM 3292 C CA . LEU A 1 416 ? -12.688 -0.079 12.473 1.00 92.56 416 LEU A CA 1
ATOM 3293 C C . LEU A 1 416 ? -12.584 -1.540 12.019 1.00 92.56 416 LEU A C 1
ATOM 3295 O O . LEU A 1 416 ? -12.996 -1.862 10.906 1.00 92.56 416 LEU A O 1
ATOM 3299 N N . GLN A 1 417 ? -12.112 -2.437 12.891 1.00 89.19 417 GLN A N 1
ATOM 3300 C CA . GLN A 1 417 ? -12.043 -3.876 12.615 1.00 89.19 417 GLN A CA 1
ATOM 3301 C C . GLN A 1 417 ? -13.435 -4.503 12.445 1.00 89.19 417 GLN A C 1
ATOM 3303 O O . GLN A 1 417 ? -13.629 -5.360 11.584 1.00 89.19 417 GLN A O 1
ATOM 3308 N N . ALA A 1 418 ? -14.416 -4.039 13.222 1.00 88.94 418 ALA A N 1
ATOM 3309 C CA . ALA A 1 418 ? -15.813 -4.459 13.122 1.00 88.94 418 ALA A CA 1
ATOM 3310 C C . ALA A 1 418 ? -16.546 -3.892 11.888 1.00 88.94 418 ALA A C 1
ATOM 3312 O O . ALA A 1 418 ? -17.717 -4.202 11.680 1.00 88.94 418 ALA A O 1
ATOM 3313 N N . GLY A 1 419 ? -15.883 -3.063 11.074 1.00 88.00 419 GLY A N 1
ATOM 3314 C CA . GLY A 1 419 ? -16.450 -2.493 9.853 1.00 88.00 419 GLY A CA 1
ATOM 3315 C C . GLY A 1 419 ? -17.462 -1.370 10.089 1.00 88.00 419 GLY A C 1
ATOM 3316 O O . GLY A 1 419 ? -18.271 -1.077 9.210 1.00 88.00 419 GLY A O 1
ATOM 3317 N N . ARG A 1 420 ? -17.438 -0.708 11.258 1.00 89.31 420 ARG A N 1
ATOM 3318 C CA . ARG A 1 420 ? -18.398 0.372 11.572 1.00 89.31 420 ARG A CA 1
ATOM 3319 C C . ARG A 1 420 ? -18.267 1.591 10.655 1.00 89.31 420 ARG A C 1
ATOM 3321 O O . ARG A 1 420 ? -19.210 2.361 10.568 1.00 89.31 420 ARG A O 1
ATOM 3328 N N . PHE A 1 421 ? -17.140 1.743 9.959 1.00 90.31 421 PHE A N 1
ATOM 3329 C CA . PHE A 1 421 ? -16.866 2.847 9.032 1.00 90.31 421 PHE A CA 1
ATOM 3330 C C . PHE A 1 421 ? -17.004 2.453 7.551 1.00 90.31 421 PHE A C 1
ATOM 3332 O O . PHE A 1 421 ? -16.658 3.239 6.671 1.00 90.31 421 PHE A O 1
ATOM 3339 N N . ASP A 1 422 ? -17.490 1.245 7.244 1.00 85.25 422 ASP A N 1
ATOM 3340 C CA . ASP A 1 422 ? -17.487 0.694 5.878 1.00 85.25 422 ASP A CA 1
ATOM 3341 C C . ASP A 1 422 ? -18.317 1.513 4.895 1.00 85.25 422 ASP A C 1
ATOM 3343 O O . ASP A 1 422 ? -18.006 1.543 3.703 1.00 85.25 422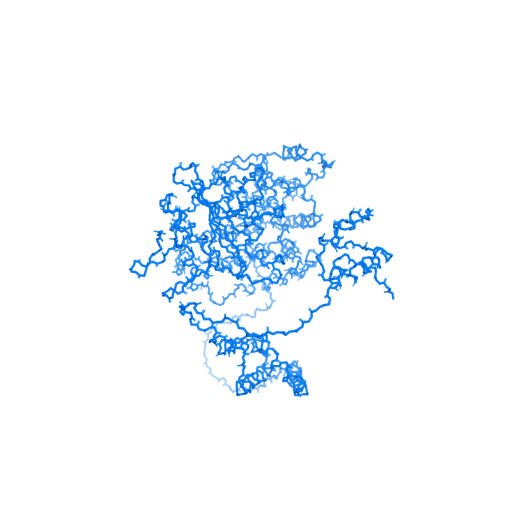 ASP A O 1
ATOM 3347 N N . PHE A 1 423 ? -19.305 2.242 5.411 1.00 84.19 423 PHE A N 1
ATOM 3348 C CA . PHE A 1 423 ? -20.107 3.178 4.641 1.00 84.19 423 PHE A CA 1
ATOM 3349 C C . PHE A 1 423 ? -19.280 4.263 3.943 1.00 84.19 423 PHE A C 1
ATOM 3351 O O . PHE A 1 423 ? -19.638 4.688 2.847 1.00 84.19 423 PHE A O 1
ATOM 3358 N N . LEU A 1 424 ? -18.145 4.675 4.519 1.00 83.75 424 LEU A N 1
ATOM 3359 C CA . LEU A 1 424 ? -17.287 5.714 3.945 1.00 83.75 424 LEU A CA 1
ATOM 3360 C C . LEU A 1 424 ? -16.535 5.246 2.691 1.00 83.75 424 LEU A C 1
ATOM 3362 O O . LEU A 1 424 ? -16.084 6.074 1.903 1.00 83.75 424 LEU A O 1
ATOM 3366 N N . ARG A 1 425 ? -16.425 3.932 2.443 1.00 72.75 425 ARG A N 1
ATOM 3367 C CA . ARG A 1 425 ? -15.672 3.388 1.295 1.00 72.75 425 ARG A CA 1
ATOM 3368 C C . ARG A 1 425 ? -16.231 3.824 -0.057 1.00 72.75 425 ARG A C 1
ATOM 3370 O O . ARG A 1 425 ? -15.475 3.912 -1.019 1.00 72.75 425 ARG A O 1
ATOM 3377 N N . ASN A 1 426 ? -17.525 4.123 -0.122 1.00 71.12 426 ASN A N 1
ATOM 3378 C CA . ASN A 1 426 ? -18.185 4.567 -1.349 1.00 71.12 426 ASN A CA 1
ATOM 3379 C C . ASN A 1 426 ? -17.836 6.016 -1.726 1.00 71.12 426 ASN A C 1
ATOM 3381 O O . ASN A 1 426 ? -18.168 6.456 -2.823 1.00 71.12 426 ASN A O 1
ATOM 3385 N N . PHE A 1 427 ? -17.166 6.756 -0.836 1.00 69.25 427 PHE A N 1
ATOM 3386 C CA . PHE A 1 427 ? -16.927 8.190 -0.983 1.00 69.25 427 PHE A CA 1
ATOM 3387 C C . PHE A 1 427 ? -15.452 8.547 -1.222 1.00 69.25 427 PHE A C 1
ATOM 3389 O O . PHE A 1 427 ? -15.074 9.710 -1.140 1.00 69.25 427 PHE A O 1
ATOM 3396 N N . GLN A 1 428 ? -14.618 7.562 -1.574 1.00 58.59 428 GLN A N 1
ATOM 3397 C CA . GLN A 1 428 ? -13.204 7.783 -1.913 1.00 58.59 428 GLN A CA 1
ATOM 3398 C C . GLN A 1 428 ? -12.992 8.685 -3.143 1.00 58.59 428 GLN A C 1
ATOM 3400 O O . GLN A 1 428 ? -11.899 9.218 -3.312 1.00 58.59 428 GLN A O 1
ATOM 3405 N N . ASP A 1 429 ? -14.020 8.844 -3.984 1.00 50.03 429 ASP A N 1
ATOM 3406 C CA . ASP A 1 429 ? -13.978 9.595 -5.246 1.00 50.03 429 ASP A CA 1
ATOM 3407 C C . ASP A 1 429 ? -14.856 10.868 -5.221 1.00 50.03 429 ASP A C 1
ATOM 3409 O O . ASP A 1 429 ? -15.178 11.414 -6.275 1.00 50.03 429 ASP A O 1
ATOM 3413 N N . VAL A 1 430 ? -15.292 11.342 -4.044 1.00 47.88 430 VAL A N 1
ATOM 3414 C CA . VAL A 1 430 ? -16.093 12.576 -3.945 1.00 47.88 430 VAL A CA 1
ATOM 3415 C C . VAL A 1 430 ? -15.191 13.797 -4.118 1.00 47.88 430 VAL A C 1
ATOM 3417 O O . VAL A 1 430 ? -14.522 14.209 -3.183 1.00 47.88 430 VAL A O 1
ATOM 3420 N N . ASP A 1 431 ? -15.180 14.333 -5.339 1.00 39.00 431 ASP A N 1
ATOM 3421 C CA . ASP A 1 431 ? -14.818 15.702 -5.730 1.00 39.00 431 ASP A CA 1
ATOM 3422 C C . ASP A 1 431 ? -13.820 16.442 -4.818 1.00 39.00 431 ASP A C 1
ATOM 3424 O O . ASP A 1 431 ? -14.180 17.418 -4.164 1.00 39.00 431 ASP A O 1
ATOM 3428 N N . SER A 1 432 ? -12.545 16.038 -4.834 1.00 28.55 432 SER A N 1
ATOM 3429 C CA . SER A 1 432 ? -11.463 16.926 -4.392 1.00 28.55 432 SER A CA 1
ATOM 3430 C C . SER A 1 432 ? -11.045 17.876 -5.524 1.00 28.55 432 SER A C 1
ATOM 3432 O O . SER A 1 432 ? -10.701 17.401 -6.615 1.00 28.55 432 SER A O 1
ATOM 3434 N N . PRO A 1 433 ? -10.992 19.205 -5.299 1.00 30.31 433 PRO A N 1
ATOM 3435 C CA . PRO A 1 433 ? -10.490 20.177 -6.253 1.00 30.31 433 PRO A CA 1
ATOM 3436 C C . PRO A 1 433 ? -8.958 20.137 -6.227 1.00 30.31 433 PRO A C 1
ATOM 3438 O O . PRO A 1 433 ? -8.282 20.931 -5.584 1.00 30.31 433 PRO A O 1
ATOM 3441 N N . SER A 1 434 ? -8.391 19.168 -6.934 1.00 26.80 434 SER A N 1
ATOM 3442 C CA . SER A 1 434 ? -7.001 19.200 -7.389 1.00 26.80 434 SER A CA 1
ATOM 3443 C C . SER A 1 434 ? -7.003 19.259 -8.915 1.00 26.80 434 SER A C 1
ATOM 3445 O O . SER A 1 434 ? -7.868 18.643 -9.543 1.00 26.80 434 SER A O 1
ATOM 3447 N N . PRO A 1 435 ? -6.078 20.004 -9.543 1.00 29.62 435 PRO A N 1
ATOM 3448 C CA . PRO A 1 435 ? -6.123 20.250 -10.974 1.00 29.62 435 PRO A CA 1
ATOM 3449 C C . PRO A 1 435 ? -5.931 18.930 -11.730 1.00 29.62 435 PRO A C 1
ATOM 3451 O O . PRO A 1 435 ? -4.846 18.360 -11.746 1.00 29.62 435 PRO A O 1
ATOM 3454 N N . ASN A 1 436 ? -7.019 18.457 -12.339 1.00 31.92 436 ASN A N 1
ATOM 3455 C CA . ASN A 1 436 ? -7.079 17.480 -13.423 1.00 31.92 436 ASN A CA 1
ATOM 3456 C C . ASN A 1 436 ? -6.101 16.295 -13.341 1.00 31.92 436 ASN A C 1
ATOM 3458 O O . ASN A 1 436 ? -5.205 16.157 -14.169 1.00 31.92 436 ASN A O 1
ATOM 3462 N N . VAL A 1 437 ? -6.386 15.352 -12.445 1.00 28.73 437 VAL A N 1
ATOM 3463 C CA . VAL A 1 437 ? -6.362 13.928 -12.817 1.00 28.73 437 VAL A CA 1
ATOM 3464 C C . VAL A 1 437 ? -7.637 13.316 -12.259 1.00 28.73 437 VAL A C 1
ATOM 3466 O O . VAL A 1 437 ? -7.629 12.575 -11.279 1.00 28.73 437 VAL A O 1
ATOM 3469 N N . SER A 1 438 ? -8.770 13.694 -12.855 1.00 30.16 438 SER A N 1
ATOM 3470 C CA . SER A 1 438 ? -10.018 12.980 -12.645 1.00 30.16 438 SER A CA 1
ATOM 3471 C C . SER A 1 438 ? -9.740 11.504 -12.893 1.00 30.16 438 SER A C 1
ATOM 3473 O O . SER A 1 438 ? -9.313 11.105 -13.980 1.00 30.16 438 SER A O 1
ATOM 3475 N N . ARG A 1 439 ? -10.019 10.687 -11.883 1.00 30.86 439 ARG A N 1
ATOM 3476 C CA . ARG A 1 439 ? -10.308 9.269 -12.038 1.00 30.86 439 ARG A CA 1
ATOM 3477 C C . ARG A 1 439 ? -11.598 9.182 -12.859 1.00 30.86 439 ARG A C 1
ATOM 3479 O O . ARG A 1 439 ? -12.664 8.892 -12.338 1.00 30.86 439 ARG A O 1
ATOM 3486 N N . GLN A 1 440 ? -11.533 9.531 -14.145 1.00 30.41 440 GLN A N 1
ATOM 3487 C CA . GLN A 1 440 ? -12.622 9.296 -15.072 1.00 30.41 440 GLN A CA 1
ATOM 3488 C C . GLN A 1 440 ? -12.736 7.782 -15.208 1.00 30.41 440 GLN A C 1
ATOM 3490 O O . GLN A 1 440 ? -12.075 7.146 -16.027 1.00 30.41 440 GLN A O 1
ATOM 3495 N N . VAL A 1 441 ? -13.621 7.193 -14.411 1.00 34.69 441 VAL A N 1
ATOM 3496 C CA . VAL A 1 441 ? -14.424 6.094 -14.923 1.00 34.69 441 VAL A CA 1
ATOM 3497 C C . VAL A 1 441 ? -15.170 6.692 -16.111 1.00 34.69 441 VAL A C 1
ATOM 3499 O O . VAL A 1 441 ? -16.187 7.362 -15.954 1.00 34.69 441 VAL A O 1
ATOM 3502 N N . ILE A 1 442 ? -14.604 6.543 -17.309 1.00 34.97 442 ILE A N 1
ATOM 3503 C CA . ILE A 1 442 ? -15.305 6.875 -18.543 1.00 34.97 442 ILE A CA 1
ATOM 3504 C C . ILE A 1 442 ? -16.513 5.940 -18.565 1.00 34.97 442 ILE A C 1
ATOM 3506 O O . ILE A 1 442 ? -16.366 4.732 -18.775 1.00 34.97 442 ILE A O 1
ATOM 3510 N N . HIS A 1 443 ? -17.696 6.484 -18.265 1.00 28.11 443 HIS A N 1
ATOM 3511 C CA . HIS A 1 443 ? -18.955 5.755 -18.318 1.00 28.11 443 HIS A CA 1
ATOM 3512 C C . HIS A 1 443 ? -19.040 5.012 -19.660 1.00 28.11 443 HIS A C 1
ATOM 3514 O O . HIS A 1 443 ? -19.119 5.629 -20.719 1.00 28.11 443 HIS A O 1
ATOM 3520 N N . GLY A 1 444 ? -18.979 3.678 -19.606 1.00 39.34 444 GLY A N 1
ATOM 3521 C CA . GLY A 1 444 ? -19.105 2.804 -20.776 1.00 39.34 444 GLY A CA 1
ATOM 3522 C C . GLY A 1 444 ? -17.839 2.073 -21.237 1.00 39.34 444 GLY A C 1
ATOM 3523 O O . GLY A 1 444 ? -17.945 1.282 -22.172 1.00 39.34 444 GLY A O 1
ATOM 3524 N N . LEU A 1 445 ? -16.672 2.256 -20.605 1.00 41.38 445 LEU A N 1
ATOM 3525 C CA . LEU A 1 445 ? -15.450 1.534 -20.997 1.00 41.38 445 LEU A CA 1
ATOM 3526 C C . LEU A 1 445 ? -15.032 0.449 -19.987 1.00 41.38 445 LEU A C 1
ATOM 3528 O O . LEU A 1 445 ? -15.079 0.672 -18.779 1.00 41.38 445 LEU A O 1
ATOM 3532 N N . PRO A 1 446 ? -14.572 -0.730 -20.451 1.00 48.00 446 PRO A N 1
ATOM 3533 C CA . PRO A 1 446 ? -14.181 -1.841 -19.588 1.00 48.00 446 PRO A CA 1
ATOM 3534 C C . PRO A 1 446 ? -12.734 -1.713 -19.078 1.00 48.00 446 PRO A C 1
ATOM 3536 O O . PRO A 1 446 ? -12.062 -2.727 -18.899 1.00 48.00 446 PRO A O 1
ATOM 3539 N N . PHE A 1 447 ? -12.229 -0.494 -18.871 1.00 45.34 447 PHE A N 1
ATOM 3540 C CA . PHE A 1 447 ? -10.853 -0.252 -18.433 1.00 45.34 447 PHE A CA 1
ATOM 3541 C C . PHE A 1 447 ? -10.809 0.696 -17.226 1.00 45.34 447 PHE A C 1
ATOM 3543 O O . PHE A 1 447 ? -11.539 1.682 -17.196 1.00 45.34 447 PHE A O 1
ATOM 3550 N N . ALA A 1 448 ? -9.958 0.406 -16.241 1.00 45.78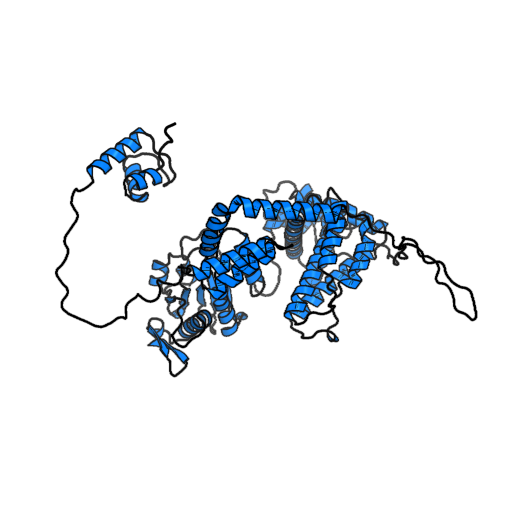 448 ALA A N 1
ATOM 3551 C CA . ALA A 1 448 ? -9.717 1.252 -15.070 1.00 45.78 448 ALA A CA 1
ATOM 3552 C C . ALA A 1 448 ? -8.425 2.057 -15.255 1.00 45.78 448 ALA A C 1
ATOM 3554 O O . ALA A 1 448 ? -7.427 1.495 -15.693 1.00 45.78 448 ALA A O 1
ATOM 3555 N N . ILE A 1 449 ? -8.413 3.350 -14.922 1.00 46.59 449 ILE A N 1
ATOM 3556 C CA . ILE A 1 449 ? -7.192 4.171 -14.986 1.00 46.59 449 ILE A CA 1
ATOM 3557 C C . ILE A 1 449 ? -6.211 3.698 -13.911 1.00 46.59 449 ILE A C 1
ATOM 3559 O O . ILE A 1 449 ? -6.568 3.569 -12.737 1.00 46.59 449 ILE A O 1
ATOM 3563 N N . LEU A 1 450 ? -4.970 3.452 -14.317 1.00 49.38 450 LEU A N 1
ATOM 3564 C CA . LEU A 1 450 ? -3.900 3.017 -13.437 1.00 49.38 450 LEU A CA 1
ATOM 3565 C C . LEU A 1 450 ? -3.025 4.179 -12.979 1.00 49.38 450 LEU A C 1
ATOM 3567 O O . LEU A 1 450 ? -2.804 5.140 -13.718 1.00 49.38 450 LEU A O 1
ATOM 3571 N N . PRO A 1 451 ? -2.478 4.078 -11.762 1.00 44.47 451 PRO A N 1
ATOM 3572 C CA . PRO A 1 451 ? -1.660 5.133 -11.208 1.00 44.47 451 PRO A CA 1
ATOM 3573 C C . PRO A 1 451 ? -0.242 5.122 -11.804 1.00 44.47 451 PRO A C 1
ATOM 3575 O O . PRO A 1 451 ? 0.331 4.063 -12.061 1.00 44.47 451 PRO A O 1
ATOM 3578 N N . ARG A 1 452 ? 0.346 6.308 -12.004 1.00 48.81 452 ARG A N 1
ATOM 3579 C CA . ARG A 1 452 ? 1.639 6.474 -12.693 1.00 48.81 452 ARG A CA 1
ATOM 3580 C C . ARG A 1 452 ? 2.839 6.048 -11.830 1.00 48.81 452 ARG A C 1
ATOM 3582 O O . ARG A 1 452 ? 2.823 6.148 -10.597 1.00 48.81 452 ARG A O 1
ATOM 3589 N N . GLY A 1 453 ? 3.907 5.593 -12.487 1.00 56.69 453 GLY A N 1
ATOM 3590 C CA . GLY A 1 453 ? 5.219 5.361 -11.873 1.00 56.69 453 GLY A CA 1
ATOM 3591 C C . GLY A 1 453 ? 5.238 4.321 -10.742 1.00 56.69 453 GLY A C 1
ATOM 3592 O O . GLY A 1 453 ? 4.920 3.151 -10.922 1.00 56.69 453 GLY A O 1
ATOM 3593 N N . GLU A 1 454 ? 5.653 4.714 -9.538 1.00 47.09 454 GLU A N 1
ATOM 3594 C CA . GLU A 1 454 ? 5.853 3.784 -8.416 1.00 47.09 454 GLU A CA 1
ATOM 3595 C C . GLU A 1 454 ? 4.563 3.085 -7.951 1.00 47.09 454 GLU A C 1
ATOM 3597 O O . GLU A 1 454 ? 4.580 1.956 -7.451 1.00 47.09 454 GLU A O 1
ATOM 3602 N N . GLN A 1 455 ? 3.425 3.742 -8.147 1.00 48.97 455 GLN A N 1
ATOM 3603 C CA . GLN A 1 455 ? 2.122 3.180 -7.829 1.00 48.97 455 GLN A CA 1
ATOM 3604 C C . GLN A 1 455 ? 1.737 2.059 -8.807 1.00 48.97 455 GLN A C 1
ATOM 3606 O O . GLN A 1 455 ? 1.128 1.081 -8.376 1.00 48.97 455 GLN A O 1
ATOM 3611 N N . LEU A 1 456 ? 2.190 2.123 -10.067 1.00 58.59 456 LEU A N 1
ATOM 3612 C CA . LEU A 1 456 ? 2.095 1.012 -11.014 1.00 58.59 456 LEU A CA 1
ATOM 3613 C C . LEU A 1 456 ? 2.883 -0.195 -10.500 1.00 58.59 456 LEU A C 1
ATOM 3615 O O . LEU A 1 456 ? 2.370 -1.307 -10.489 1.00 58.59 456 LEU A O 1
ATOM 3619 N N . ARG A 1 457 ? 4.107 0.002 -9.999 1.00 60.38 457 ARG A N 1
ATOM 3620 C CA . ARG A 1 457 ? 4.925 -1.097 -9.449 1.00 60.38 457 ARG A CA 1
ATOM 3621 C C . ARG A 1 457 ? 4.272 -1.748 -8.230 1.00 60.38 457 ARG A C 1
ATOM 3623 O O . ARG A 1 457 ? 4.239 -2.971 -8.139 1.00 60.38 457 ARG A O 1
ATOM 3630 N N . ARG A 1 458 ? 3.666 -0.947 -7.349 1.00 53.81 458 ARG A N 1
ATOM 3631 C CA . ARG A 1 458 ? 2.859 -1.441 -6.218 1.00 53.81 458 ARG A CA 1
ATOM 3632 C C . ARG A 1 458 ? 1.619 -2.205 -6.668 1.00 53.81 458 ARG A C 1
ATOM 3634 O O . ARG A 1 458 ? 1.308 -3.246 -6.097 1.00 53.81 458 ARG A O 1
ATOM 3641 N N . PHE A 1 459 ? 0.938 -1.713 -7.695 1.00 57.22 459 PHE A N 1
ATOM 3642 C CA . PHE A 1 459 ? -0.182 -2.402 -8.321 1.00 57.22 459 PHE A CA 1
ATOM 3643 C C . PHE A 1 459 ? 0.259 -3.754 -8.919 1.00 57.22 459 PHE A C 1
ATOM 3645 O O . PHE A 1 459 ? -0.371 -4.780 -8.670 1.00 57.22 459 PHE A O 1
ATOM 3652 N N . LEU A 1 460 ? 1.409 -3.801 -9.599 1.00 58.62 460 LEU A N 1
ATOM 3653 C CA . LEU A 1 460 ? 2.001 -5.034 -10.128 1.00 58.62 460 LEU A CA 1
ATOM 3654 C C . LEU A 1 460 ? 2.400 -6.025 -9.028 1.00 58.62 460 LEU A C 1
ATOM 3656 O O . LEU A 1 460 ? 2.221 -7.232 -9.198 1.00 58.62 460 LEU A O 1
ATOM 3660 N N . ASP A 1 461 ? 2.910 -5.543 -7.897 1.00 60.38 461 ASP A N 1
ATOM 3661 C CA . ASP A 1 461 ? 3.179 -6.373 -6.718 1.00 60.38 461 ASP A CA 1
ATOM 3662 C C . ASP A 1 461 ? 1.881 -6.886 -6.067 1.00 60.38 461 ASP A C 1
ATOM 3664 O O . ASP A 1 461 ? 1.812 -8.037 -5.619 1.00 60.38 461 ASP A O 1
ATOM 3668 N N . GLY A 1 462 ? 0.815 -6.082 -6.101 1.00 58.12 462 GLY A N 1
ATOM 3669 C CA . GLY A 1 462 ? -0.544 -6.497 -5.753 1.00 58.12 462 GLY A CA 1
ATOM 3670 C C . GLY A 1 462 ? -1.054 -7.628 -6.651 1.00 58.12 462 GLY A C 1
ATOM 3671 O O . GLY A 1 462 ? -1.528 -8.647 -6.146 1.00 58.12 462 GLY A O 1
ATOM 3672 N N . LEU A 1 463 ? -0.853 -7.528 -7.970 1.00 57.38 463 LEU A N 1
ATOM 3673 C CA . LEU A 1 463 ? -1.205 -8.583 -8.931 1.00 57.38 463 LEU A CA 1
ATOM 3674 C C . LEU A 1 463 ? -0.416 -9.886 -8.718 1.00 57.38 463 LEU A C 1
ATOM 3676 O O . LEU A 1 463 ? -0.937 -10.976 -8.962 1.00 57.38 463 LEU A O 1
ATOM 3680 N N . ARG A 1 464 ? 0.839 -9.813 -8.252 1.00 55.53 464 ARG A N 1
ATOM 3681 C CA . ARG A 1 464 ? 1.615 -11.012 -7.871 1.00 55.53 464 ARG A CA 1
ATOM 3682 C C . ARG A 1 464 ? 1.025 -11.700 -6.639 1.00 55.53 464 ARG A C 1
ATOM 3684 O O . ARG A 1 464 ? 1.091 -12.925 -6.534 1.00 55.53 464 ARG A O 1
ATOM 3691 N N . SER A 1 465 ? 0.437 -10.919 -5.737 1.00 52.03 465 SER A N 1
ATOM 3692 C CA . SER A 1 465 ? -0.116 -11.380 -4.461 1.00 52.03 465 SER A CA 1
ATOM 3693 C C . SER A 1 465 ? -1.553 -11.910 -4.590 1.00 52.03 465 SER A C 1
ATOM 3695 O O . SER A 1 465 ? -1.950 -12.799 -3.838 1.00 52.03 465 SER A O 1
ATOM 3697 N N . SER A 1 466 ? -2.317 -11.442 -5.584 1.00 54.06 466 SER A N 1
ATOM 3698 C CA . SER A 1 466 ? -3.754 -11.722 -5.755 1.00 54.06 466 SER A CA 1
ATOM 3699 C C . SER A 1 466 ? -4.107 -13.143 -6.227 1.00 54.06 466 SER A C 1
ATOM 3701 O O . SER A 1 466 ? -5.281 -13.464 -6.396 1.00 54.06 466 SER A O 1
ATOM 3703 N N . ARG A 1 467 ? -3.122 -14.025 -6.471 1.00 52.59 467 ARG A N 1
ATOM 3704 C CA . ARG A 1 467 ? -3.296 -15.367 -7.086 1.00 52.59 467 ARG A CA 1
ATOM 3705 C C . ARG A 1 467 ? -4.007 -15.366 -8.458 1.00 52.59 467 ARG A C 1
ATOM 3707 O O . ARG A 1 467 ? -4.206 -16.439 -9.024 1.00 52.59 467 ARG A O 1
ATOM 3714 N N . GLN A 1 468 ? -4.318 -14.208 -9.044 1.00 52.66 468 GLN A N 1
ATOM 3715 C CA . GLN A 1 468 ? -5.081 -14.065 -10.297 1.00 52.66 468 GLN A CA 1
ATOM 3716 C C . GLN A 1 468 ? -4.345 -14.649 -11.524 1.00 52.66 468 GLN A C 1
ATOM 3718 O O . GLN A 1 468 ? -4.961 -14.995 -12.533 1.00 52.66 468 GLN A O 1
ATOM 3723 N N . TYR A 1 469 ? -3.025 -14.843 -11.408 1.00 56.16 469 TYR A N 1
ATOM 3724 C CA . TYR A 1 469 ? -2.141 -15.395 -12.443 1.00 56.16 469 TYR A CA 1
ATOM 3725 C C . TYR A 1 469 ? -1.506 -16.746 -12.070 1.00 56.16 469 TYR A C 1
ATOM 3727 O O . TYR A 1 469 ? -0.467 -17.120 -12.622 1.00 56.16 469 TYR A O 1
ATOM 3735 N N . LEU A 1 470 ? -2.116 -17.503 -11.149 1.00 51.19 470 LEU A N 1
ATOM 3736 C CA . LEU A 1 470 ? -1.624 -18.824 -10.745 1.00 51.19 470 LEU A CA 1
ATOM 3737 C C . LEU A 1 470 ? -1.465 -19.748 -11.975 1.00 51.19 470 LEU A C 1
ATOM 3739 O O . LEU A 1 470 ? -2.431 -20.024 -12.685 1.00 51.19 470 LEU A O 1
ATOM 3743 N N . GLY A 1 471 ? -0.239 -20.217 -12.237 1.00 54.91 471 GLY A N 1
ATOM 3744 C CA . GLY A 1 471 ? 0.083 -21.108 -13.364 1.00 54.91 471 GLY A CA 1
ATOM 3745 C C . GLY A 1 471 ? 0.680 -20.439 -14.612 1.00 54.91 471 GLY A C 1
ATOM 3746 O O . GLY A 1 471 ? 0.974 -21.142 -15.578 1.00 54.91 471 GLY A O 1
ATOM 3747 N N . TYR A 1 472 ? 0.909 -19.121 -14.605 1.00 59.91 472 TYR A N 1
ATOM 3748 C CA . TYR A 1 472 ? 1.540 -18.392 -15.714 1.00 59.91 472 TYR A CA 1
ATOM 3749 C C . TYR A 1 472 ? 2.936 -17.868 -15.338 1.00 59.91 472 TYR A C 1
ATOM 3751 O O . TYR A 1 472 ? 3.191 -17.522 -14.185 1.00 59.91 472 TYR A O 1
ATOM 3759 N N . ARG A 1 473 ? 3.853 -17.775 -16.316 1.00 63.66 473 ARG A N 1
ATOM 3760 C CA . ARG A 1 473 ? 5.160 -17.118 -16.133 1.00 63.66 473 ARG A CA 1
ATOM 3761 C C . ARG A 1 473 ? 4.994 -15.611 -16.334 1.00 63.66 473 ARG A C 1
ATOM 3763 O O . ARG A 1 473 ? 4.849 -15.151 -17.467 1.00 63.66 473 ARG A O 1
ATOM 3770 N N . VAL A 1 474 ? 5.002 -14.865 -15.234 1.00 70.38 474 VAL A N 1
ATOM 3771 C CA . VAL A 1 474 ? 5.000 -13.397 -15.243 1.00 70.38 474 VAL A CA 1
ATOM 3772 C C . VAL A 1 474 ? 6.407 -12.903 -15.581 1.00 70.38 474 VAL A C 1
ATOM 3774 O O . VAL A 1 474 ? 7.383 -13.333 -14.970 1.00 70.38 474 VAL A O 1
ATOM 3777 N N . ASP A 1 475 ? 6.505 -12.019 -16.565 1.00 74.88 475 ASP A N 1
ATOM 3778 C CA . ASP A 1 475 ? 7.736 -11.388 -17.028 1.00 74.88 475 ASP A CA 1
ATOM 3779 C C . ASP A 1 475 ? 7.581 -9.871 -16.945 1.00 74.88 475 ASP A C 1
ATOM 3781 O O . ASP A 1 475 ? 6.926 -9.220 -17.760 1.00 74.88 475 ASP A O 1
ATOM 3785 N N . VAL A 1 476 ? 8.162 -9.339 -15.879 1.00 70.31 476 VAL A N 1
ATOM 3786 C CA . VAL A 1 476 ? 8.005 -7.960 -15.414 1.00 70.31 476 VAL A CA 1
ATOM 3787 C C . VAL A 1 476 ? 8.694 -6.982 -16.359 1.00 70.31 476 VAL A C 1
ATOM 3789 O O . VAL A 1 476 ? 8.209 -5.874 -16.560 1.00 70.31 476 VAL A O 1
ATOM 3792 N N . ASN A 1 477 ? 9.764 -7.425 -17.019 1.00 79.94 477 ASN A N 1
ATOM 3793 C CA . ASN A 1 477 ? 10.537 -6.613 -17.954 1.00 79.94 477 ASN A CA 1
ATOM 3794 C C . ASN A 1 477 ? 9.742 -6.284 -19.230 1.00 79.94 477 ASN A C 1
ATOM 3796 O O . ASN A 1 477 ? 10.097 -5.400 -19.994 1.00 79.94 477 ASN A O 1
ATOM 3800 N N . ARG A 1 478 ? 8.605 -6.944 -19.470 1.00 83.00 478 ARG A N 1
ATOM 3801 C CA . ARG A 1 478 ? 7.686 -6.545 -20.547 1.00 83.00 478 ARG A CA 1
ATOM 3802 C C . ARG A 1 478 ? 7.013 -5.208 -20.262 1.00 83.00 478 ARG A C 1
ATOM 3804 O O . ARG A 1 478 ? 6.621 -4.530 -21.204 1.00 83.00 478 ARG A O 1
ATOM 3811 N N . LEU A 1 479 ? 6.869 -4.848 -18.989 1.00 78.44 479 LEU A N 1
ATOM 3812 C CA . LEU A 1 479 ? 6.209 -3.618 -18.562 1.00 78.44 479 LEU A CA 1
ATOM 3813 C C . LEU A 1 479 ? 7.155 -2.426 -18.518 1.00 78.44 479 LEU A C 1
ATOM 3815 O O . LEU A 1 479 ? 6.693 -1.304 -18.692 1.00 78.44 479 LEU A O 1
ATOM 3819 N N . THR A 1 480 ? 8.466 -2.663 -18.411 1.00 81.44 480 THR A N 1
ATOM 3820 C CA . THR A 1 480 ? 9.459 -1.593 -18.574 1.00 81.44 480 THR A CA 1
ATOM 3821 C C . THR A 1 480 ? 9.387 -0.982 -19.972 1.00 81.44 480 THR A C 1
ATOM 3823 O O . THR A 1 480 ? 9.698 0.183 -20.131 1.00 81.44 480 THR A O 1
ATOM 3826 N N . VAL A 1 481 ? 8.878 -1.709 -20.977 1.00 87.44 481 VAL A N 1
ATOM 3827 C CA . VAL A 1 481 ? 8.594 -1.143 -22.307 1.00 87.44 481 VAL A CA 1
ATOM 3828 C C . VAL A 1 481 ? 7.569 -0.012 -22.241 1.00 87.44 481 VAL A C 1
ATOM 3830 O O . VAL A 1 481 ? 7.727 0.977 -22.941 1.00 87.44 481 VAL A O 1
ATOM 3833 N N . LEU A 1 482 ? 6.512 -0.155 -21.436 1.00 86.25 482 LEU A N 1
ATOM 3834 C CA . LEU A 1 482 ? 5.507 0.898 -21.285 1.00 86.25 482 LEU A CA 1
ATOM 3835 C C . LEU A 1 482 ? 6.068 2.077 -20.470 1.00 86.25 482 LEU A C 1
ATOM 3837 O O . LEU A 1 482 ? 5.842 3.218 -20.856 1.00 86.25 482 LEU A O 1
ATOM 3841 N N . GLU A 1 483 ? 6.863 1.810 -19.422 1.00 83.88 483 GLU A N 1
ATOM 3842 C CA . GLU A 1 483 ? 7.600 2.853 -18.680 1.00 83.88 483 GLU A CA 1
ATOM 3843 C C . GLU A 1 483 ? 8.566 3.624 -19.611 1.00 83.88 483 GLU A C 1
ATOM 3845 O O . GLU A 1 483 ? 8.620 4.851 -19.589 1.00 83.88 483 GLU A O 1
ATOM 3850 N N . ASP A 1 484 ? 9.291 2.927 -20.490 1.00 86.62 484 ASP A N 1
ATOM 3851 C CA . ASP A 1 484 ? 10.206 3.545 -21.453 1.00 86.62 484 ASP A CA 1
ATOM 3852 C C . ASP A 1 484 ? 9.474 4.390 -22.506 1.00 86.62 484 ASP A C 1
ATOM 3854 O O . ASP A 1 484 ? 9.997 5.412 -22.949 1.00 86.62 484 ASP A O 1
ATOM 3858 N N . LEU A 1 485 ? 8.277 3.969 -22.927 1.00 88.94 485 LEU A N 1
ATOM 3859 C CA . LEU A 1 485 ? 7.434 4.738 -23.847 1.00 88.94 485 LEU A CA 1
ATOM 3860 C C . LEU A 1 485 ? 6.884 5.997 -23.172 1.00 88.94 485 LEU A C 1
ATOM 3862 O O . LEU A 1 485 ? 6.901 7.058 -23.788 1.00 88.94 485 LEU A O 1
ATOM 3866 N N . GLU A 1 486 ? 6.452 5.902 -21.912 1.00 85.31 486 GLU A N 1
ATOM 3867 C CA . GLU A 1 486 ? 6.041 7.062 -21.111 1.00 85.31 486 GLU A CA 1
ATOM 3868 C C . GLU A 1 486 ? 7.188 8.073 -20.968 1.00 85.31 486 GLU A C 1
ATOM 3870 O O . GLU A 1 486 ? 6.984 9.273 -21.147 1.00 85.31 486 GLU A O 1
ATOM 3875 N N . ASN A 1 487 ? 8.410 7.594 -20.724 1.00 85.31 487 ASN A N 1
ATOM 3876 C CA . ASN A 1 487 ? 9.597 8.448 -20.677 1.00 85.31 487 ASN A CA 1
ATOM 3877 C C . ASN A 1 487 ? 9.904 9.100 -22.034 1.00 85.31 487 ASN A C 1
ATOM 3879 O O . ASN A 1 487 ? 10.327 10.253 -22.074 1.00 85.31 487 ASN A O 1
ATOM 3883 N N . TYR A 1 488 ? 9.698 8.376 -23.136 1.00 88.38 488 TYR A N 1
ATOM 3884 C CA . TYR A 1 488 ? 9.974 8.867 -24.484 1.00 88.38 488 TYR A CA 1
ATOM 3885 C C . TYR A 1 488 ? 8.972 9.937 -24.947 1.00 88.38 488 TYR A C 1
ATOM 3887 O O . TYR A 1 488 ? 9.382 10.995 -25.415 1.00 88.38 488 TYR A O 1
ATOM 3895 N N . PHE A 1 489 ? 7.667 9.681 -24.800 1.00 84.56 489 PHE A N 1
ATOM 3896 C CA . PHE A 1 489 ? 6.605 10.606 -25.224 1.00 84.56 489 PHE A CA 1
ATOM 3897 C C . PHE A 1 489 ? 6.289 11.690 -24.182 1.00 84.56 489 PHE A C 1
ATOM 3899 O O . PHE A 1 489 ? 5.630 12.681 -24.493 1.00 84.56 489 PHE A O 1
ATOM 3906 N N . GLY A 1 490 ? 6.776 11.520 -22.953 1.00 81.19 490 GLY A N 1
ATOM 3907 C CA . GLY A 1 490 ? 6.524 12.405 -21.826 1.00 81.19 490 GLY A CA 1
ATOM 3908 C C . GLY A 1 490 ? 5.309 11.962 -21.012 1.00 81.19 490 GLY A C 1
ATOM 3909 O O . GLY A 1 490 ? 4.213 11.752 -21.535 1.00 81.19 490 GLY A O 1
ATOM 3910 N N . ALA A 1 491 ? 5.485 11.892 -19.690 1.00 75.50 491 ALA A N 1
ATOM 3911 C CA . ALA A 1 491 ? 4.453 11.422 -18.764 1.00 75.50 491 ALA A CA 1
ATOM 3912 C C . ALA A 1 491 ? 3.151 12.241 -18.819 1.00 75.50 491 ALA A C 1
ATOM 3914 O O . ALA A 1 491 ? 2.078 11.720 -18.543 1.00 75.50 491 ALA A O 1
ATOM 3915 N N . TYR A 1 492 ? 3.211 13.522 -19.195 1.00 75.25 492 TYR A N 1
ATOM 3916 C CA . TYR A 1 492 ? 2.027 14.382 -19.313 1.00 75.25 492 TYR A CA 1
ATOM 3917 C C . TYR A 1 492 ? 1.124 14.020 -20.505 1.00 75.25 492 TYR A C 1
ATOM 3919 O O . TYR A 1 492 ? -0.070 14.312 -20.463 1.00 75.25 492 TYR A O 1
ATOM 3927 N N . MET A 1 493 ? 1.671 13.350 -21.525 1.00 76.94 493 MET A N 1
ATOM 3928 C CA . MET A 1 493 ? 0.938 12.890 -22.711 1.00 76.94 493 MET A CA 1
ATOM 3929 C C . MET A 1 493 ? 0.410 11.463 -22.569 1.00 76.94 493 MET A C 1
ATOM 3931 O O . MET A 1 493 ? -0.280 10.989 -23.469 1.00 76.94 493 MET A O 1
ATOM 3935 N N . CYS A 1 494 ? 0.748 10.769 -21.480 1.00 81.19 494 CYS A N 1
ATOM 3936 C CA . CYS A 1 494 ? 0.508 9.341 -21.338 1.00 81.19 494 CYS A CA 1
ATOM 3937 C C . CYS A 1 494 ? -0.436 9.021 -20.174 1.00 81.19 494 CYS A C 1
ATOM 3939 O O . CYS A 1 494 ? -0.223 9.468 -19.048 1.00 81.19 494 CYS A O 1
ATOM 3941 N N . ASP A 1 495 ? -1.428 8.172 -20.427 1.00 78.88 495 ASP A N 1
ATOM 3942 C CA . ASP A 1 495 ? -2.370 7.680 -19.423 1.00 78.88 495 ASP A CA 1
ATOM 3943 C C . ASP A 1 495 ? -2.383 6.149 -19.409 1.00 78.88 495 ASP A C 1
ATOM 3945 O O . ASP A 1 495 ? -2.413 5.494 -20.450 1.00 78.88 495 ASP A O 1
ATOM 3949 N N . TRP A 1 496 ? -2.334 5.559 -18.216 1.00 76.81 496 TRP A N 1
ATOM 3950 C CA . TRP A 1 496 ? -2.299 4.109 -18.043 1.00 76.81 496 TRP A CA 1
ATOM 3951 C C . TRP A 1 496 ? -3.689 3.559 -17.737 1.00 76.81 496 TRP A C 1
ATOM 3953 O O . TRP A 1 496 ? -4.443 4.161 -16.978 1.00 76.81 496 TRP A O 1
ATOM 3963 N N . TYR A 1 497 ? -3.999 2.373 -18.257 1.00 72.94 497 TYR A N 1
ATOM 3964 C CA . TYR A 1 497 ? -5.266 1.683 -18.036 1.00 72.94 497 TYR A CA 1
ATOM 3965 C C . TYR A 1 497 ? -5.081 0.170 -17.815 1.00 72.94 497 TYR A C 1
ATOM 3967 O O . TYR A 1 497 ? -4.230 -0.476 -18.432 1.00 72.94 497 TYR A O 1
ATOM 3975 N N . GLU A 1 498 ? -5.918 -0.416 -16.961 1.00 68.12 498 GLU A N 1
ATOM 3976 C CA . GLU A 1 498 ? -6.070 -1.852 -16.705 1.00 68.12 498 GLU A CA 1
ATOM 3977 C C . GLU A 1 498 ? -7.365 -2.374 -17.332 1.00 68.12 498 GLU A C 1
ATOM 3979 O O . GLU A 1 498 ? -8.392 -1.709 -17.256 1.00 68.12 498 GLU A O 1
ATOM 3984 N N . GLY A 1 499 ? -7.366 -3.579 -17.906 1.00 56.69 499 GLY A N 1
ATOM 3985 C CA . GLY A 1 499 ? -8.616 -4.238 -18.312 1.00 56.69 499 GLY A CA 1
ATOM 3986 C C . GLY A 1 499 ? -9.455 -4.728 -17.122 1.00 56.69 499 GLY A C 1
ATOM 3987 O O . GLY A 1 499 ? -8.953 -5.456 -16.274 1.00 56.69 499 GLY A O 1
ATOM 3988 N N . SER A 1 500 ? -10.745 -4.387 -17.093 1.00 51.91 500 SER A N 1
ATOM 3989 C CA . SER A 1 500 ? -11.721 -4.771 -16.057 1.00 51.91 500 SER A CA 1
ATOM 3990 C C . SER A 1 500 ? -12.286 -6.181 -16.253 1.00 51.91 500 SER A C 1
ATOM 3992 O O . SER A 1 500 ? -12.467 -6.633 -17.385 1.00 51.91 500 SER A O 1
ATOM 3994 N N . GLU A 1 501 ? -12.651 -6.856 -15.151 1.00 44.75 501 GLU A N 1
ATOM 3995 C CA . GLU A 1 501 ? -13.151 -8.241 -15.126 1.00 44.75 501 GLU A CA 1
ATOM 3996 C C . GLU A 1 501 ? -14.344 -8.539 -16.051 1.00 44.75 501 GLU A C 1
ATOM 3998 O O . GLU A 1 501 ? -14.527 -9.684 -16.471 1.00 44.75 501 GLU A O 1
ATOM 4003 N N . SER A 1 502 ? -15.102 -7.514 -16.439 1.00 43.53 502 SER A N 1
ATOM 4004 C CA . SER A 1 502 ? -16.300 -7.608 -17.278 1.00 43.53 502 SER A CA 1
ATOM 4005 C C . SER A 1 502 ? -16.039 -7.689 -18.792 1.00 43.53 502 SER A C 1
ATOM 4007 O O . SER A 1 502 ? -16.985 -7.880 -19.562 1.00 43.53 502 SER A O 1
ATOM 4009 N N . SER A 1 503 ? -14.789 -7.570 -19.256 1.00 44.78 503 SER A N 1
ATOM 4010 C CA . SER A 1 503 ? -14.485 -7.487 -20.691 1.00 44.78 503 SER A CA 1
ATOM 4011 C C . SER A 1 503 ? -14.406 -8.861 -21.389 1.00 44.78 503 SER A C 1
ATOM 4013 O O . SER A 1 503 ? -13.766 -9.803 -20.919 1.00 44.78 503 SER A O 1
ATOM 4015 N N . LYS A 1 504 ? -15.028 -8.989 -22.572 1.00 43.25 504 LYS A N 1
ATOM 4016 C CA . LYS A 1 504 ? -14.890 -10.163 -23.469 1.00 43.25 504 LYS A CA 1
ATOM 4017 C C . LYS A 1 504 ? -13.716 -10.025 -24.470 1.00 43.25 504 LYS A C 1
ATOM 4019 O O . LYS A 1 504 ? -13.576 -10.869 -25.356 1.00 43.25 504 LYS A O 1
ATOM 4024 N N . GLY A 1 505 ? -12.906 -8.965 -24.350 1.00 51.59 505 GLY A N 1
ATOM 4025 C CA . GLY A 1 505 ? -11.976 -8.464 -25.374 1.00 51.59 505 GLY A CA 1
ATOM 4026 C C . GLY A 1 505 ? -10.522 -8.930 -25.274 1.00 51.59 505 GLY A C 1
ATOM 4027 O O . GLY A 1 505 ? -10.247 -10.075 -24.900 1.00 51.59 505 GLY A O 1
ATOM 4028 N N . VAL A 1 506 ? -9.562 -8.054 -25.620 1.00 49.47 506 VAL A N 1
ATOM 4029 C CA . VAL A 1 506 ? -8.154 -8.196 -25.207 1.00 49.47 506 VAL A CA 1
ATOM 4030 C C . VAL A 1 506 ? -8.168 -8.194 -23.681 1.00 49.47 506 VAL A C 1
ATOM 4032 O O . VAL A 1 506 ? -8.225 -7.158 -23.039 1.00 49.47 506 VAL A O 1
ATOM 4035 N N . ASN A 1 507 ? -8.257 -9.408 -23.151 1.00 53.28 507 ASN A N 1
ATOM 4036 C CA . ASN A 1 507 ? -8.566 -9.758 -21.776 1.00 53.28 507 ASN A CA 1
ATOM 4037 C C . ASN A 1 507 ? -7.845 -8.918 -20.710 1.00 53.28 507 ASN A C 1
ATOM 4039 O O . ASN A 1 507 ? -6.778 -8.367 -20.956 1.00 53.28 507 ASN A O 1
ATOM 4043 N N . ASN A 1 508 ? -8.372 -8.976 -19.483 1.00 55.78 508 ASN A N 1
ATOM 4044 C CA . ASN A 1 508 ? -7.979 -8.305 -18.219 1.00 55.78 508 ASN A CA 1
ATOM 4045 C C . ASN A 1 508 ? -6.539 -8.590 -17.743 1.00 55.78 508 ASN A C 1
ATOM 4047 O O . ASN A 1 508 ? -6.183 -8.437 -16.586 1.00 55.78 508 ASN A O 1
ATOM 4051 N N . ARG A 1 509 ? -5.717 -9.130 -18.635 1.00 66.06 509 ARG A N 1
ATOM 4052 C CA . ARG A 1 509 ? -4.323 -9.505 -18.450 1.00 66.06 509 ARG A CA 1
ATOM 4053 C C . ARG A 1 509 ? -3.407 -8.594 -19.263 1.00 66.06 509 ARG A C 1
ATOM 4055 O O . ARG A 1 509 ? -2.261 -8.969 -19.506 1.00 66.06 509 ARG A O 1
ATOM 4062 N N . TYR A 1 510 ? -3.928 -7.473 -19.754 1.00 76.25 510 TYR A N 1
ATOM 4063 C CA . TYR A 1 510 ? -3.230 -6.467 -20.540 1.00 76.25 510 TYR A CA 1
ATOM 4064 C C . TYR A 1 510 ? -3.304 -5.118 -19.837 1.00 76.25 510 TYR A C 1
ATOM 4066 O O . TYR A 1 510 ? -4.351 -4.733 -19.323 1.00 76.25 510 TYR A O 1
ATOM 4074 N N . LEU A 1 511 ? -2.173 -4.425 -19.859 1.00 80.88 511 LEU A N 1
ATOM 4075 C CA . LEU A 1 511 ? -2.031 -3.033 -19.472 1.00 80.88 511 LEU A CA 1
ATOM 4076 C C . LEU A 1 511 ? -1.989 -2.195 -20.736 1.00 80.88 511 LEU A C 1
ATOM 4078 O O . LEU A 1 511 ? -1.324 -2.586 -21.699 1.00 80.88 511 LEU A O 1
ATOM 4082 N N . VAL A 1 512 ? -2.709 -1.083 -20.738 1.00 85.25 512 VAL A N 1
ATOM 4083 C CA . VAL A 1 512 ? -2.804 -0.175 -21.875 1.00 85.25 512 VAL A CA 1
ATOM 4084 C C . VAL A 1 512 ? -2.174 1.158 -21.502 1.00 85.25 512 VAL A C 1
ATOM 4086 O O . VAL A 1 512 ? -2.500 1.721 -20.466 1.00 85.25 512 VAL A O 1
ATOM 4089 N N . LEU A 1 513 ? -1.288 1.661 -22.351 1.00 88.50 513 LEU A N 1
ATOM 4090 C CA . LEU A 1 513 ? -0.787 3.030 -22.296 1.00 88.50 513 LEU A CA 1
ATOM 4091 C C . LEU A 1 513 ? -1.439 3.810 -23.435 1.00 88.50 513 LEU A C 1
ATOM 4093 O O . LEU A 1 513 ? -1.148 3.515 -24.596 1.00 88.50 513 LEU A O 1
ATOM 4097 N N . ALA A 1 514 ? -2.326 4.749 -23.122 1.00 89.31 514 ALA A N 1
ATOM 4098 C CA . ALA A 1 514 ? -2.822 5.728 -24.078 1.00 89.31 514 ALA A CA 1
ATOM 4099 C C . ALA A 1 514 ? -1.822 6.884 -24.175 1.00 89.31 514 ALA A C 1
ATOM 4101 O O . ALA A 1 514 ? -1.290 7.328 -23.162 1.00 89.31 514 ALA A O 1
ATOM 4102 N N . ILE A 1 515 ? -1.544 7.344 -25.390 1.00 89.50 515 ILE A N 1
ATOM 4103 C CA . ILE A 1 515 ? -0.586 8.407 -25.689 1.00 89.50 515 ILE A CA 1
ATOM 4104 C C . ILE A 1 515 ? -1.320 9.436 -26.539 1.00 89.50 515 ILE A C 1
ATOM 4106 O O . ILE A 1 515 ? -1.699 9.152 -27.680 1.00 89.50 515 ILE A O 1
ATOM 4110 N N . ARG A 1 516 ? -1.533 10.627 -25.990 1.00 84.94 516 ARG A N 1
ATOM 4111 C CA . ARG A 1 516 ? -2.185 11.729 -26.698 1.00 84.94 516 ARG A CA 1
ATOM 4112 C C . ARG A 1 516 ? -1.267 12.228 -27.813 1.00 84.94 516 ARG A C 1
ATOM 4114 O O . ARG A 1 516 ? -0.050 12.291 -27.648 1.00 84.94 516 ARG A O 1
ATOM 4121 N N . SER A 1 517 ? -1.837 12.575 -28.963 1.00 74.12 517 SER A N 1
ATOM 4122 C CA . SER A 1 517 ? -1.091 13.270 -30.017 1.00 74.12 517 SER A CA 1
ATOM 4123 C C . SER A 1 517 ? -0.757 14.701 -29.579 1.00 74.12 517 SER A C 1
ATOM 4125 O O . SER A 1 517 ? -1.510 15.304 -28.813 1.00 74.12 517 SER A O 1
ATOM 4127 N N . ALA A 1 518 ? 0.332 15.275 -30.101 1.00 61.25 518 ALA A N 1
ATOM 4128 C CA . ALA A 1 518 ? 0.745 16.660 -29.834 1.00 61.25 518 ALA A CA 1
ATOM 4129 C C . ALA A 1 518 ? -0.355 17.693 -30.157 1.00 61.25 518 ALA A C 1
ATOM 4131 O O . ALA A 1 518 ? -0.400 18.766 -29.564 1.00 61.25 518 ALA A O 1
ATOM 4132 N N . ASN A 1 519 ? -1.280 17.335 -31.051 1.00 57.34 519 ASN A N 1
ATOM 4133 C CA . ASN A 1 519 ? -2.384 18.185 -31.495 1.00 57.34 519 ASN A CA 1
ATOM 4134 C C . ASN A 1 519 ? -3.647 18.007 -30.624 1.00 57.34 519 ASN A C 1
ATOM 4136 O O . ASN A 1 519 ? -4.668 18.635 -30.891 1.00 57.34 519 ASN A O 1
ATOM 4140 N N . GLY A 1 520 ? -3.619 17.102 -29.637 1.00 56.12 520 GLY A N 1
ATOM 4141 C CA . GLY A 1 520 ? -4.700 16.836 -28.680 1.00 56.12 520 GLY A CA 1
ATOM 4142 C C . GLY A 1 520 ? -5.957 16.149 -29.235 1.00 56.12 520 GLY A C 1
ATOM 4143 O O . GLY A 1 520 ? -6.816 15.759 -28.453 1.00 56.12 520 GLY A O 1
ATOM 4144 N N . SER A 1 521 ? -6.086 15.979 -30.554 1.00 58.59 521 SER A N 1
ATOM 4145 C CA . SER A 1 521 ? -7.327 15.515 -31.198 1.00 58.59 521 SER A CA 1
ATOM 4146 C C . SER A 1 521 ? -7.477 13.995 -31.316 1.00 58.59 521 SER A C 1
ATOM 4148 O O . SER A 1 521 ? -8.584 13.507 -31.531 1.00 58.59 521 SER A O 1
ATOM 4150 N N . VAL A 1 522 ? -6.379 13.240 -31.218 1.00 73.06 522 VAL A N 1
ATOM 4151 C CA . VAL A 1 522 ? -6.353 11.794 -31.468 1.00 73.06 522 VAL A CA 1
ATOM 4152 C C . VAL A 1 522 ? -5.418 11.104 -30.478 1.00 73.06 522 VAL A C 1
ATOM 4154 O O . VAL A 1 522 ? -4.305 11.573 -30.231 1.00 73.06 522 VAL A O 1
ATOM 4157 N N . GLU A 1 523 ? -5.856 9.969 -29.934 1.00 83.69 523 GLU A N 1
ATOM 4158 C CA . GLU A 1 523 ? -5.076 9.151 -29.005 1.00 83.69 523 GLU A CA 1
ATOM 4159 C C . GLU A 1 523 ? -4.559 7.874 -29.666 1.00 83.69 523 GLU A C 1
ATOM 4161 O O . GLU A 1 523 ? -5.281 7.144 -30.352 1.00 83.69 523 GLU A O 1
ATOM 4166 N N . ASN A 1 524 ? -3.292 7.578 -29.411 1.00 91.12 524 ASN A N 1
ATOM 4167 C CA . ASN A 1 524 ? -2.675 6.291 -29.691 1.00 91.12 524 ASN A CA 1
ATOM 4168 C C . ASN A 1 524 ? -2.773 5.403 -28.451 1.00 91.12 524 ASN A C 1
ATOM 4170 O O . ASN A 1 524 ? -2.900 5.908 -27.342 1.00 91.12 524 ASN A O 1
ATOM 4174 N N . ALA A 1 525 ? -2.668 4.085 -28.605 1.00 91.38 525 ALA A N 1
ATOM 4175 C CA . ALA A 1 525 ? -2.653 3.187 -27.459 1.00 91.38 525 ALA A CA 1
ATOM 4176 C C . ALA A 1 525 ? -1.797 1.940 -27.665 1.00 91.38 525 ALA A C 1
ATOM 4178 O O . ALA A 1 525 ? -1.757 1.347 -28.745 1.00 91.38 525 ALA A O 1
ATOM 4179 N N . VAL A 1 526 ? -1.147 1.495 -26.592 1.00 91.81 526 VAL A N 1
ATOM 4180 C CA . VAL A 1 526 ? -0.257 0.332 -26.580 1.00 91.81 526 VAL A CA 1
ATOM 4181 C C . VAL A 1 526 ? -0.692 -0.634 -25.485 1.00 91.81 526 VAL A C 1
ATOM 4183 O O . VAL A 1 526 ? -0.592 -0.319 -24.307 1.00 91.81 526 VAL A O 1
ATOM 4186 N N . ALA A 1 527 ? -1.128 -1.836 -25.865 1.00 88.81 527 ALA A N 1
ATOM 4187 C CA . ALA A 1 527 ? -1.529 -2.906 -24.954 1.00 88.81 527 ALA A CA 1
ATOM 4188 C C . ALA A 1 527 ? -0.405 -3.944 -24.782 1.00 88.81 527 ALA A C 1
ATOM 4190 O O . ALA A 1 527 ? -0.079 -4.679 -25.726 1.00 88.81 527 ALA A O 1
ATOM 4191 N N . ILE A 1 528 ? 0.141 -4.083 -23.570 1.00 87.19 528 ILE A N 1
ATOM 4192 C CA . ILE A 1 528 ? 1.143 -5.101 -23.216 1.00 87.19 528 ILE A CA 1
ATOM 4193 C C . ILE A 1 528 ? 0.663 -5.947 -22.041 1.00 87.19 528 ILE A C 1
ATOM 4195 O O . ILE A 1 528 ? 0.248 -5.452 -21.001 1.00 87.19 528 ILE A O 1
ATOM 4199 N N . SER A 1 529 ? 0.762 -7.266 -22.196 1.00 82.25 529 SER A N 1
ATOM 4200 C CA . SER A 1 529 ? 0.544 -8.202 -21.096 1.00 82.25 529 SER A CA 1
ATOM 4201 C C . SER A 1 529 ? 1.855 -8.545 -20.387 1.00 82.25 529 SER A C 1
ATOM 4203 O O . SER A 1 529 ? 2.839 -8.816 -21.089 1.00 82.25 529 SER A O 1
ATOM 4205 N N . PRO A 1 530 ? 1.867 -8.667 -19.045 1.00 74.75 530 PRO A N 1
ATOM 4206 C CA . PRO A 1 530 ? 3.012 -9.175 -18.293 1.00 74.75 530 PRO A CA 1
ATOM 4207 C C . PRO A 1 530 ? 3.228 -10.691 -18.443 1.00 74.75 530 PRO A C 1
ATOM 4209 O O . PRO A 1 530 ? 4.185 -11.229 -17.897 1.00 74.75 530 PRO A O 1
ATOM 4212 N N . LEU A 1 531 ? 2.368 -11.423 -19.162 1.00 73.88 531 LEU A N 1
ATOM 4213 C CA . LEU A 1 531 ? 2.509 -12.874 -19.324 1.00 73.88 531 LEU A CA 1
ATOM 4214 C C . LEU A 1 531 ? 3.450 -13.224 -20.486 1.00 73.88 531 LEU A C 1
ATOM 4216 O O . LEU A 1 531 ? 3.109 -13.049 -21.663 1.00 73.88 531 LEU A O 1
ATOM 4220 N N . ALA A 1 532 ? 4.629 -13.764 -20.164 1.00 66.50 532 ALA A N 1
ATOM 4221 C CA . ALA A 1 532 ? 5.607 -14.184 -21.165 1.00 66.50 532 ALA A CA 1
ATOM 4222 C C . ALA A 1 532 ? 5.148 -15.417 -21.956 1.00 66.50 532 ALA A C 1
ATOM 4224 O O . ALA A 1 532 ? 4.498 -16.326 -21.440 1.00 66.50 532 ALA A O 1
ATOM 4225 N N . GLY A 1 533 ? 5.520 -15.460 -23.238 1.00 64.06 533 GLY A N 1
ATOM 4226 C CA . GLY A 1 533 ? 5.342 -16.627 -24.112 1.00 64.06 533 GLY A CA 1
ATOM 4227 C C . GLY A 1 533 ? 3.912 -16.901 -24.591 1.00 64.06 533 GLY A C 1
ATOM 4228 O O . GLY A 1 533 ? 3.728 -17.732 -25.473 1.00 64.06 533 GLY A O 1
ATOM 4229 N N . GLN A 1 534 ? 2.902 -16.201 -24.068 1.00 61.34 534 GLN A N 1
ATOM 4230 C CA . GLN A 1 534 ? 1.498 -16.421 -24.444 1.00 61.34 534 GLN A CA 1
ATOM 4231 C C . GLN A 1 534 ? 0.845 -15.223 -25.135 1.00 61.34 534 GLN A C 1
ATOM 4233 O O . GLN A 1 534 ? -0.167 -15.373 -25.829 1.00 61.34 534 GLN A O 1
ATOM 4238 N N . HIS A 1 535 ? 1.361 -14.014 -24.915 1.00 72.69 535 HIS A N 1
ATOM 4239 C CA . HIS A 1 535 ? 0.669 -12.776 -25.253 1.00 72.69 535 HIS A CA 1
ATOM 4240 C C . HIS A 1 535 ? 1.559 -11.847 -26.095 1.00 72.69 535 HIS A C 1
ATOM 4242 O O . HIS A 1 535 ? 2.731 -11.619 -25.797 1.00 72.69 535 HIS A O 1
ATOM 4248 N N . ALA A 1 536 ? 0.994 -11.353 -27.199 1.00 78.44 536 ALA A N 1
ATOM 4249 C CA . ALA A 1 536 ? 1.604 -10.376 -28.100 1.00 78.44 536 ALA A CA 1
ATOM 4250 C C . ALA A 1 536 ? 1.271 -8.953 -27.635 1.00 78.44 536 ALA A C 1
ATOM 4252 O O . ALA A 1 536 ? 0.269 -8.790 -26.942 1.00 78.44 536 ALA A O 1
ATOM 4253 N N . THR A 1 537 ? 2.067 -7.965 -28.033 1.00 89.56 537 THR A N 1
ATOM 4254 C CA . THR A 1 537 ? 1.763 -6.536 -27.860 1.00 89.56 537 THR A CA 1
ATOM 4255 C C . THR A 1 537 ? 0.803 -6.084 -28.955 1.00 89.56 537 THR A C 1
ATOM 4257 O O . THR A 1 537 ? 0.915 -6.553 -30.091 1.00 89.56 537 THR A O 1
ATOM 4260 N N . TYR A 1 538 ? -0.129 -5.191 -28.635 1.00 90.50 538 TYR A N 1
ATOM 4261 C CA . TYR A 1 538 ? -1.036 -4.586 -29.610 1.00 90.50 538 TYR A CA 1
ATOM 4262 C C . TYR A 1 538 ? -0.874 -3.071 -29.604 1.00 90.50 538 TYR A C 1
ATOM 4264 O O . TYR A 1 538 ? -0.834 -2.474 -28.538 1.00 90.50 538 TYR A O 1
ATOM 4272 N N . VAL A 1 539 ? -0.773 -2.464 -30.782 1.00 93.25 539 VAL A N 1
ATOM 4273 C CA . VAL A 1 539 ? -0.616 -1.015 -30.949 1.00 93.25 539 VAL A CA 1
ATOM 4274 C C . VAL A 1 539 ? -1.761 -0.498 -31.802 1.00 93.25 539 VAL A C 1
ATOM 4276 O O . VAL A 1 539 ? -2.011 -1.031 -32.881 1.00 93.25 539 VAL A O 1
ATOM 4279 N N . VAL A 1 540 ? -2.447 0.529 -31.324 1.00 91.38 540 VAL A N 1
ATOM 4280 C CA . VAL A 1 540 ? -3.455 1.283 -32.064 1.00 91.38 540 VAL A CA 1
ATOM 4281 C C . VAL A 1 540 ? -2.902 2.682 -32.265 1.00 91.38 540 VAL A C 1
ATOM 4283 O O . VAL A 1 540 ? -2.488 3.330 -31.307 1.00 91.38 540 VAL A O 1
ATOM 4286 N N . ARG A 1 541 ? -2.889 3.139 -33.512 1.00 90.62 541 ARG A N 1
ATOM 4287 C CA . ARG A 1 541 ? -2.617 4.534 -33.837 1.00 90.62 541 ARG A CA 1
ATOM 4288 C C . ARG A 1 541 ? -3.937 5.172 -34.225 1.00 90.62 541 ARG A C 1
ATOM 4290 O O . ARG A 1 541 ? -4.560 4.694 -35.170 1.00 90.62 541 ARG A O 1
ATOM 4297 N N . GLY A 1 542 ? -4.371 6.197 -33.500 1.00 85.06 542 GLY A N 1
ATOM 4298 C CA . GLY A 1 542 ? -5.748 6.677 -33.617 1.00 85.06 542 GLY A CA 1
ATOM 4299 C C . GLY A 1 542 ? -6.100 7.195 -35.017 1.00 85.06 542 GLY A C 1
ATOM 4300 O O . GLY A 1 542 ? -7.210 6.979 -35.478 1.00 85.06 542 GLY A O 1
ATOM 4301 N N . GLU A 1 543 ? -5.136 7.765 -35.748 1.00 83.56 543 GLU A N 1
ATOM 4302 C CA . GLU A 1 543 ? -5.331 8.256 -37.126 1.00 83.56 543 GLU A CA 1
ATOM 4303 C C . GLU A 1 543 ? -5.492 7.136 -38.168 1.00 83.56 543 GLU A C 1
ATOM 4305 O O . GLU A 1 543 ? -5.939 7.385 -39.283 1.00 83.56 543 GLU A O 1
ATOM 4310 N N . CYS A 1 544 ? -5.071 5.914 -37.836 1.00 83.56 544 CYS A N 1
ATOM 4311 C CA . CYS A 1 544 ? -5.077 4.753 -38.735 1.00 83.56 544 CYS A CA 1
ATOM 4312 C C . CYS A 1 544 ? -6.102 3.692 -38.307 1.00 83.56 544 CYS A C 1
ATOM 4314 O O . CYS A 1 544 ? -6.151 2.606 -38.882 1.00 83.56 544 CYS A O 1
ATOM 4316 N N . ALA A 1 545 ? -6.863 3.965 -37.250 1.00 82.69 545 ALA A N 1
ATOM 4317 C CA . ALA A 1 545 ? -7.765 3.019 -36.622 1.00 82.69 545 ALA A CA 1
ATOM 4318 C C . ALA A 1 545 ? -9.222 3.334 -36.977 1.00 82.69 545 ALA A C 1
ATOM 4320 O O . ALA A 1 545 ? -9.607 4.493 -37.084 1.00 82.69 545 ALA A O 1
ATOM 4321 N N . GLU A 1 546 ? -10.051 2.298 -37.120 1.00 74.56 546 GLU A N 1
ATOM 4322 C CA . GLU A 1 546 ? -11.466 2.459 -37.496 1.00 74.56 546 GLU A CA 1
ATOM 4323 C C . GLU A 1 546 ? -12.321 3.077 -36.378 1.00 74.56 546 GLU A C 1
ATOM 4325 O O . GLU A 1 546 ? -13.418 3.574 -36.621 1.00 74.56 546 GLU A O 1
ATOM 4330 N N . ALA A 1 547 ? -11.847 3.003 -35.134 1.00 79.44 547 ALA A N 1
ATOM 4331 C CA . ALA A 1 547 ? -12.540 3.500 -33.957 1.00 79.44 547 ALA A CA 1
ATOM 4332 C C . ALA A 1 547 ? -11.542 3.868 -32.854 1.00 79.44 547 ALA A C 1
ATOM 4334 O O . ALA A 1 547 ? -10.358 3.530 -32.913 1.00 79.44 547 ALA A O 1
ATOM 4335 N N . HIS A 1 548 ? -12.051 4.500 -31.797 1.00 84.00 548 HIS A N 1
ATOM 4336 C CA . HIS A 1 548 ? -11.279 4.770 -30.590 1.00 84.00 548 HIS A CA 1
ATOM 4337 C C . HIS A 1 548 ? -10.639 3.488 -30.030 1.00 84.00 548 HIS A C 1
ATOM 4339 O O . HIS A 1 548 ? -11.276 2.426 -29.994 1.00 84.00 548 HIS A O 1
ATOM 4345 N N . TRP A 1 549 ? -9.394 3.581 -29.553 1.00 86.19 549 TRP A N 1
ATOM 4346 C CA . TRP A 1 549 ? -8.608 2.426 -29.106 1.00 86.19 549 TRP A CA 1
ATOM 4347 C C . TRP A 1 549 ? -9.329 1.590 -28.044 1.00 86.19 549 TRP A C 1
ATOM 4349 O O . TRP A 1 549 ? -9.239 0.361 -28.057 1.00 86.19 549 TRP A O 1
ATOM 4359 N N . ALA A 1 550 ? -10.101 2.238 -27.170 1.00 80.19 550 ALA A N 1
ATOM 4360 C CA . ALA A 1 550 ? -10.844 1.563 -26.114 1.00 80.19 550 ALA A CA 1
ATOM 4361 C C . ALA A 1 550 ? -11.939 0.639 -26.678 1.00 80.19 550 ALA A C 1
ATOM 4363 O O . ALA A 1 550 ? -12.115 -0.485 -26.203 1.00 80.19 550 ALA A O 1
ATOM 4364 N N . ASN A 1 551 ? -12.605 1.047 -27.763 1.00 77.06 551 ASN A N 1
ATOM 4365 C CA . ASN A 1 551 ? -13.573 0.204 -28.466 1.00 77.06 551 ASN A CA 1
ATOM 4366 C C . ASN A 1 551 ? -12.867 -0.953 -29.179 1.00 77.06 551 ASN A C 1
ATOM 4368 O O . ASN A 1 551 ? -13.351 -2.082 -29.161 1.00 77.06 551 ASN A O 1
ATOM 4372 N N . ILE A 1 552 ? -11.691 -0.711 -29.760 1.00 79.56 552 ILE A N 1
ATOM 4373 C CA . ILE A 1 552 ? -10.908 -1.745 -30.448 1.00 79.56 552 ILE A CA 1
ATOM 4374 C C . ILE A 1 552 ? -10.422 -2.816 -29.464 1.00 79.56 552 ILE A C 1
ATOM 4376 O O . ILE A 1 552 ? -10.635 -4.005 -29.706 1.00 79.56 552 ILE A O 1
ATOM 4380 N N . PHE A 1 553 ? -9.822 -2.427 -28.335 1.00 81.44 553 PHE A N 1
ATOM 4381 C CA . PHE A 1 553 ? -9.316 -3.369 -27.329 1.00 81.44 553 PHE A CA 1
ATOM 4382 C C . PHE A 1 553 ? -10.419 -4.095 -26.550 1.00 81.44 553 PHE A C 1
ATOM 4384 O O . PHE A 1 553 ? -10.175 -5.188 -26.034 1.00 81.44 553 PHE A O 1
ATOM 4391 N N . SER A 1 554 ? -11.646 -3.568 -26.550 1.00 73.38 554 SER A N 1
ATOM 4392 C CA . SER A 1 554 ? -12.825 -4.265 -26.018 1.00 73.38 554 SER A CA 1
ATOM 4393 C C . SER A 1 554 ? -13.227 -5.502 -26.836 1.00 73.38 554 SER A C 1
ATOM 4395 O O . SER A 1 554 ? -13.981 -6.343 -26.344 1.00 73.38 554 SER A O 1
ATOM 4397 N N . ASN A 1 555 ? -12.701 -5.663 -28.057 1.00 70.19 555 ASN A N 1
ATOM 4398 C CA . ASN A 1 555 ? -12.967 -6.817 -28.915 1.00 70.19 555 ASN A CA 1
ATOM 4399 C C . ASN A 1 555 ? -11.913 -7.929 -28.750 1.00 70.19 555 ASN A C 1
ATOM 4401 O O . ASN A 1 555 ? -10.765 -7.663 -28.378 1.00 70.19 555 ASN A O 1
ATOM 4405 N N . PRO A 1 556 ? -12.249 -9.202 -29.041 1.00 75.00 556 PRO A N 1
ATOM 4406 C CA . PRO A 1 556 ? -11.278 -10.293 -29.038 1.00 75.00 556 PRO A CA 1
ATOM 4407 C C . PRO A 1 556 ? -10.077 -10.011 -29.952 1.00 75.00 556 PRO A C 1
ATOM 4409 O O . PRO A 1 556 ? -10.199 -9.357 -30.982 1.00 75.00 556 PRO A O 1
ATOM 4412 N N . LYS A 1 557 ? -8.910 -10.590 -29.634 1.00 77.69 557 LYS A N 1
ATOM 4413 C CA . LYS A 1 557 ? -7.622 -10.352 -30.330 1.00 77.69 557 LYS A CA 1
ATOM 4414 C C . LYS A 1 557 ? -7.675 -10.419 -31.861 1.00 77.69 557 LYS A C 1
ATOM 4416 O O . LYS A 1 557 ? -6.885 -9.755 -32.522 1.00 77.69 557 LYS A O 1
ATOM 4421 N N . LEU A 1 558 ? -8.519 -11.283 -32.422 1.00 75.19 558 LEU A N 1
ATOM 4422 C CA . LEU A 1 558 ? -8.678 -11.406 -33.872 1.00 75.19 558 LEU A CA 1
ATOM 4423 C C . LEU A 1 558 ? -9.419 -10.194 -34.450 1.00 75.19 558 LEU A C 1
ATOM 4425 O O . LEU A 1 558 ? -8.959 -9.608 -35.421 1.00 75.19 558 LEU A O 1
ATOM 4429 N N . GLU A 1 559 ? -10.511 -9.794 -33.813 1.00 73.62 559 GLU A N 1
ATOM 4430 C CA . GLU A 1 559 ? -11.359 -8.685 -34.240 1.00 73.62 559 GLU A CA 1
ATOM 4431 C C . GLU A 1 559 ? -10.702 -7.326 -33.987 1.00 73.62 559 GLU A C 1
ATOM 4433 O O . GLU A 1 559 ? -10.708 -6.476 -34.870 1.00 73.62 559 GLU A O 1
ATOM 4438 N N . ALA A 1 560 ? -10.007 -7.157 -32.858 1.00 80.62 560 ALA A N 1
ATOM 4439 C CA . ALA A 1 560 ? -9.203 -5.963 -32.599 1.00 80.62 560 ALA A CA 1
ATOM 4440 C C . ALA A 1 560 ? -8.171 -5.711 -33.718 1.00 80.62 560 ALA A C 1
ATOM 4442 O O . ALA A 1 560 ? -7.935 -4.571 -34.107 1.00 80.62 560 ALA A O 1
ATOM 4443 N N . ARG A 1 561 ? -7.576 -6.777 -34.275 1.00 86.00 561 ARG A N 1
ATOM 4444 C CA . ARG A 1 561 ? -6.618 -6.670 -35.388 1.00 86.00 561 ARG A CA 1
ATOM 4445 C C . ARG A 1 561 ? -7.268 -6.286 -36.707 1.00 86.00 561 ARG A C 1
ATOM 4447 O O . ARG A 1 561 ? -6.645 -5.565 -37.476 1.00 86.00 561 ARG A O 1
ATOM 4454 N N . LEU A 1 562 ? -8.466 -6.802 -36.973 1.00 79.38 562 LEU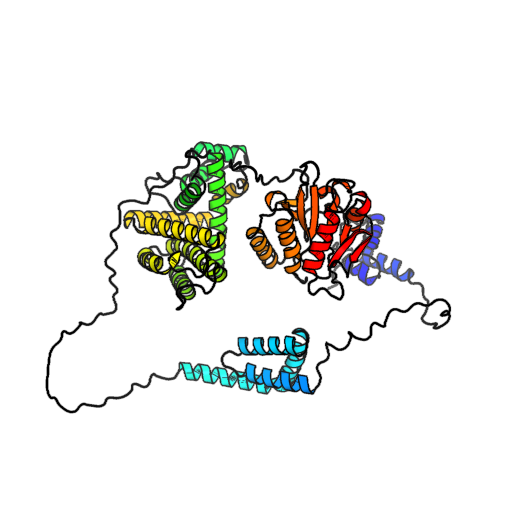 A N 1
ATOM 4455 C CA . LEU A 1 562 ? -9.220 -6.442 -38.173 1.00 79.38 562 LEU A CA 1
ATOM 4456 C C . LEU A 1 562 ? -9.602 -4.960 -38.143 1.00 79.38 562 LEU A C 1
ATOM 4458 O O . LEU A 1 562 ? -9.487 -4.305 -39.164 1.00 79.38 562 LEU A O 1
ATOM 4462 N N . ARG A 1 563 ? -9.912 -4.427 -36.956 1.00 78.12 563 ARG A N 1
ATOM 4463 C CA . ARG A 1 563 ? -10.295 -3.023 -36.737 1.00 78.12 563 ARG A CA 1
ATOM 4464 C C . ARG A 1 563 ? -9.119 -2.040 -36.592 1.00 78.12 563 ARG A C 1
ATOM 4466 O O . ARG A 1 563 ? -9.297 -0.927 -36.104 1.00 78.12 563 ARG A O 1
ATOM 4473 N N . GLY A 1 564 ? -7.900 -2.456 -36.951 1.00 80.31 564 GLY A N 1
ATOM 4474 C CA . GLY A 1 564 ? -6.722 -1.576 -36.992 1.00 80.31 564 GLY A CA 1
ATOM 4475 C C . GLY A 1 564 ? -5.671 -1.767 -35.888 1.00 80.31 564 GLY A C 1
ATOM 4476 O O . GLY A 1 564 ? -4.637 -1.101 -35.926 1.00 80.31 564 GLY A O 1
ATOM 4477 N N . ALA A 1 565 ? -5.840 -2.693 -34.931 1.00 88.12 565 ALA A N 1
ATOM 4478 C CA . ALA A 1 565 ? -4.785 -2.970 -33.947 1.00 88.12 565 ALA A CA 1
ATOM 4479 C C . ALA A 1 565 ? -3.628 -3.786 -34.548 1.00 88.12 565 ALA A C 1
ATOM 4481 O O . ALA A 1 565 ? -3.775 -4.935 -34.982 1.00 88.12 565 ALA A O 1
ATOM 4482 N N . ARG A 1 566 ? -2.413 -3.247 -34.478 1.00 90.81 566 ARG A N 1
ATOM 4483 C CA . ARG A 1 566 ? -1.211 -3.903 -34.983 1.00 90.81 566 ARG A CA 1
ATOM 4484 C C . ARG A 1 566 ? -0.590 -4.823 -33.934 1.00 90.81 566 ARG A C 1
ATOM 4486 O O . ARG A 1 566 ? -0.234 -4.398 -32.840 1.00 90.81 566 ARG A O 1
ATOM 4493 N N . ARG A 1 567 ? -0.423 -6.105 -34.277 1.00 91.56 567 ARG A N 1
ATOM 4494 C CA . ARG A 1 567 ? 0.174 -7.120 -33.391 1.00 91.56 567 ARG A CA 1
ATOM 4495 C C . ARG A 1 567 ? 1.699 -7.152 -33.516 1.00 91.56 567 ARG A C 1
ATOM 4497 O O . ARG A 1 567 ? 2.215 -7.410 -34.602 1.00 91.56 567 ARG A O 1
ATOM 4504 N N . LEU A 1 568 ? 2.400 -7.042 -32.392 1.00 90.75 568 LEU A N 1
ATOM 4505 C CA . LEU A 1 568 ? 3.854 -7.147 -32.278 1.00 90.75 568 LEU A CA 1
ATOM 4506 C C . LEU A 1 568 ? 4.272 -8.278 -31.338 1.00 90.75 568 LEU A C 1
ATOM 4508 O O . LEU A 1 568 ? 3.606 -8.589 -30.352 1.00 90.75 568 LEU A O 1
ATOM 4512 N N . LEU A 1 569 ? 5.411 -8.896 -31.641 1.00 88.12 569 LEU A N 1
ATOM 4513 C CA . LEU A 1 569 ? 6.011 -9.945 -30.821 1.00 88.12 569 LEU A CA 1
ATOM 4514 C C . LEU A 1 569 ? 7.340 -9.464 -30.241 1.00 88.12 569 LEU A C 1
ATOM 4516 O O . LEU A 1 569 ? 8.083 -8.720 -30.890 1.00 88.12 569 LEU A O 1
ATOM 4520 N N . PHE A 1 570 ? 7.630 -9.912 -29.021 1.00 85.81 570 PHE A N 1
ATOM 4521 C CA . PHE A 1 570 ? 8.938 -9.743 -28.397 1.00 85.81 570 PHE A CA 1
ATOM 4522 C C . PHE A 1 570 ? 9.914 -10.651 -29.142 1.00 85.81 570 PHE A C 1
ATOM 4524 O O . PHE A 1 570 ? 9.931 -11.863 -28.952 1.00 85.81 570 PHE A O 1
ATOM 4531 N N . THR A 1 571 ? 10.622 -10.055 -30.096 1.00 82.69 571 THR A N 1
ATOM 4532 C CA . THR A 1 571 ? 11.625 -10.711 -30.933 1.00 82.69 571 THR A CA 1
ATOM 4533 C C . THR A 1 571 ? 12.836 -9.805 -31.032 1.00 82.69 571 THR A C 1
ATOM 4535 O O . THR A 1 571 ? 12.688 -8.598 -31.259 1.00 82.69 571 THR A O 1
ATOM 4538 N N . THR A 1 572 ? 14.015 -10.397 -30.887 1.00 77.31 572 THR A N 1
ATOM 4539 C CA . THR A 1 572 ? 15.296 -9.693 -30.950 1.00 77.31 572 THR A CA 1
ATOM 4540 C C . THR A 1 572 ? 15.970 -9.983 -32.292 1.00 77.31 572 THR A C 1
ATOM 4542 O O . THR A 1 572 ? 16.090 -11.155 -32.656 1.00 77.31 572 THR A O 1
ATOM 4545 N N . PRO A 1 573 ? 16.396 -8.959 -33.051 1.00 74.00 573 PRO A N 1
ATOM 4546 C CA . PRO A 1 573 ? 17.309 -9.142 -34.177 1.00 74.00 573 PRO A CA 1
ATOM 4547 C C . PRO A 1 573 ? 18.634 -9.762 -33.710 1.00 74.00 573 PRO A C 1
ATOM 4549 O O . PRO A 1 573 ? 19.048 -9.525 -32.579 1.00 74.00 573 PRO A O 1
ATOM 4552 N N . ALA A 1 574 ? 19.329 -10.498 -34.582 1.00 64.88 574 ALA A N 1
ATOM 4553 C CA . ALA A 1 574 ? 20.526 -11.275 -34.229 1.00 64.88 574 ALA A CA 1
ATOM 4554 C C . ALA A 1 574 ? 21.666 -10.463 -33.569 1.00 64.88 574 ALA A C 1
ATOM 4556 O O . ALA A 1 574 ? 22.469 -11.038 -32.841 1.00 64.88 574 ALA A O 1
ATOM 4557 N N . ARG A 1 575 ? 21.730 -9.141 -33.798 1.00 64.62 575 ARG A N 1
ATOM 4558 C CA . ARG A 1 575 ? 22.746 -8.228 -33.235 1.00 64.62 575 ARG A CA 1
ATOM 4559 C C . ARG A 1 575 ? 22.276 -7.369 -32.053 1.00 64.62 575 ARG A C 1
ATOM 4561 O O . ARG A 1 575 ? 23.057 -6.563 -31.558 1.00 64.62 575 ARG A O 1
ATOM 4568 N N . ARG A 1 576 ? 21.026 -7.498 -31.588 1.00 66.00 576 ARG A N 1
ATOM 4569 C CA . ARG A 1 576 ? 20.560 -6.813 -30.366 1.00 66.00 576 ARG A CA 1
ATOM 4570 C C . ARG A 1 576 ? 20.611 -7.742 -29.162 1.00 66.00 576 ARG A C 1
ATOM 4572 O O . ARG A 1 576 ? 20.310 -8.925 -29.268 1.00 66.00 576 ARG A O 1
ATOM 4579 N N . THR A 1 577 ? 20.912 -7.163 -28.006 1.00 63.34 577 THR A N 1
ATOM 4580 C CA . THR A 1 577 ? 21.034 -7.900 -26.742 1.00 63.34 577 THR A CA 1
ATOM 4581 C C . THR A 1 577 ? 19.704 -8.012 -25.995 1.00 63.34 577 THR A C 1
ATOM 4583 O O . THR A 1 577 ? 19.502 -8.974 -25.262 1.00 63.34 577 THR A O 1
ATOM 4586 N N . ASP A 1 578 ? 18.774 -7.068 -26.204 1.00 83.19 578 ASP A N 1
ATOM 4587 C CA . ASP A 1 578 ? 17.538 -6.974 -25.420 1.00 83.19 578 ASP A CA 1
ATOM 4588 C C . ASP A 1 578 ? 16.249 -6.887 -26.266 1.00 83.19 578 ASP A C 1
ATOM 4590 O O . ASP A 1 578 ? 16.082 -6.013 -27.125 1.00 83.19 578 ASP A O 1
ATOM 4594 N N . GLN A 1 579 ? 15.307 -7.794 -25.980 1.00 87.19 579 GLN A N 1
ATOM 4595 C CA . GLN A 1 579 ? 13.988 -7.870 -26.612 1.00 87.19 579 GLN A CA 1
ATOM 4596 C C . GLN A 1 579 ? 13.028 -6.756 -26.167 1.00 87.19 579 GLN A C 1
ATOM 4598 O O . GLN A 1 579 ? 12.106 -6.436 -26.920 1.00 87.19 579 GLN A O 1
ATOM 4603 N N . TYR A 1 580 ? 13.211 -6.182 -24.971 1.00 89.50 580 TYR A N 1
ATOM 4604 C CA . TYR A 1 580 ? 12.333 -5.134 -24.435 1.00 89.50 580 TYR A CA 1
ATOM 4605 C C . TYR A 1 580 ? 12.645 -3.798 -25.103 1.00 89.50 580 TYR A C 1
ATOM 4607 O O . TYR A 1 580 ? 11.761 -3.198 -25.712 1.00 89.50 580 TYR A O 1
ATOM 4615 N N . THR A 1 581 ? 13.926 -3.430 -25.160 1.00 87.62 581 THR A N 1
ATOM 4616 C CA . THR A 1 581 ? 14.412 -2.281 -25.938 1.00 87.62 581 THR A CA 1
ATOM 4617 C C . THR A 1 581 ? 14.040 -2.414 -27.421 1.00 87.62 581 THR A C 1
ATOM 4619 O O . THR A 1 581 ? 13.612 -1.459 -28.066 1.00 87.62 581 THR A O 1
ATOM 4622 N N . ALA A 1 582 ? 14.152 -3.623 -27.988 1.00 88.62 582 ALA A N 1
ATOM 4623 C CA . ALA A 1 582 ? 13.699 -3.893 -29.353 1.00 88.62 582 ALA A CA 1
ATOM 4624 C C . ALA A 1 582 ? 12.184 -3.716 -29.531 1.00 88.62 582 ALA A C 1
ATOM 4626 O O . ALA A 1 582 ? 11.761 -3.262 -30.589 1.00 88.62 582 ALA A O 1
ATOM 4627 N N . MET A 1 583 ? 11.363 -4.080 -28.543 1.00 92.44 583 MET A N 1
ATOM 4628 C CA . MET A 1 583 ? 9.918 -3.854 -28.587 1.00 92.44 583 MET A CA 1
ATOM 4629 C C . MET A 1 583 ? 9.578 -2.364 -28.499 1.00 92.44 583 MET A C 1
ATOM 4631 O O . MET A 1 583 ? 8.773 -1.897 -29.300 1.00 92.44 583 MET A O 1
ATOM 4635 N N . ARG A 1 584 ? 10.212 -1.623 -27.583 1.00 92.44 584 ARG A N 1
ATOM 4636 C CA . ARG A 1 584 ? 10.054 -0.169 -27.454 1.00 92.44 584 ARG A CA 1
ATOM 4637 C C . ARG A 1 584 ? 10.290 0.528 -28.791 1.00 92.44 584 ARG A C 1
ATOM 4639 O O . ARG A 1 584 ? 9.413 1.229 -29.278 1.00 92.44 584 ARG A O 1
ATOM 4646 N N . ASP A 1 585 ? 11.423 0.252 -29.431 1.00 91.50 585 ASP A N 1
ATOM 4647 C CA . ASP A 1 585 ? 11.784 0.931 -30.677 1.00 91.50 585 ASP A CA 1
ATOM 4648 C C . ASP A 1 585 ? 10.843 0.565 -31.832 1.00 91.50 585 ASP A C 1
ATOM 4650 O O . ASP A 1 585 ? 10.504 1.425 -32.637 1.00 91.50 585 ASP A O 1
ATOM 4654 N N . LYS A 1 586 ? 10.337 -0.679 -31.887 1.00 93.06 586 LYS A N 1
ATOM 4655 C CA . LYS A 1 586 ? 9.283 -1.056 -32.848 1.00 93.06 586 LYS A CA 1
ATOM 4656 C C . LYS A 1 586 ? 8.016 -0.224 -32.661 1.00 93.06 586 LYS A C 1
ATOM 4658 O O . LYS A 1 586 ? 7.381 0.131 -33.649 1.00 93.06 586 LYS A O 1
ATOM 4663 N N . ILE A 1 587 ? 7.619 0.011 -31.411 1.00 94.12 587 ILE A N 1
ATOM 4664 C CA . ILE A 1 587 ? 6.406 0.762 -31.076 1.00 94.12 587 ILE A CA 1
ATOM 4665 C C . ILE A 1 587 ? 6.593 2.237 -31.428 1.00 94.12 587 ILE A C 1
ATOM 4667 O O . ILE A 1 587 ? 5.735 2.781 -32.112 1.00 94.12 587 ILE A O 1
ATOM 4671 N N . ILE A 1 588 ? 7.725 2.843 -31.053 1.00 93.38 588 ILE A N 1
ATOM 4672 C CA . ILE A 1 588 ? 8.061 4.232 -31.406 1.00 93.38 588 ILE A CA 1
ATOM 4673 C C . ILE A 1 588 ? 8.016 4.412 -32.926 1.00 93.38 588 ILE A C 1
ATOM 4675 O O . ILE A 1 588 ? 7.243 5.224 -33.422 1.00 93.38 588 ILE A O 1
ATOM 4679 N N . THR A 1 589 ? 8.724 3.566 -33.685 1.00 93.38 589 THR A N 1
ATOM 4680 C CA . THR A 1 589 ? 8.710 3.632 -35.156 1.00 93.38 589 THR A CA 1
ATOM 4681 C C . THR A 1 589 ? 7.302 3.506 -35.741 1.00 93.38 589 THR A C 1
ATOM 4683 O O . THR A 1 589 ? 7.003 4.136 -36.749 1.00 93.38 589 THR A O 1
ATOM 4686 N N . LEU A 1 590 ? 6.417 2.710 -35.133 1.00 92.06 590 LEU A N 1
ATOM 4687 C CA . LEU A 1 590 ? 5.036 2.580 -35.602 1.00 92.06 590 LEU A CA 1
ATOM 4688 C C . LEU A 1 590 ? 4.163 3.788 -35.288 1.00 92.06 590 LEU A C 1
ATOM 4690 O O . LEU A 1 590 ? 3.312 4.138 -36.104 1.00 92.06 590 LEU A O 1
ATOM 4694 N N . LEU A 1 591 ? 4.342 4.398 -34.121 1.00 91.12 591 LEU A N 1
ATOM 4695 C CA . LEU A 1 591 ? 3.572 5.575 -33.732 1.00 91.12 591 LEU A CA 1
ATOM 4696 C C . LEU A 1 591 ? 4.028 6.828 -34.491 1.00 91.12 591 LEU A C 1
ATOM 4698 O O . LEU A 1 591 ? 3.192 7.667 -34.804 1.00 91.12 591 LEU A O 1
ATOM 4702 N N . GLU A 1 592 ? 5.309 6.908 -34.860 1.00 90.19 592 GLU A N 1
ATOM 4703 C CA . GLU A 1 592 ? 5.906 8.078 -35.523 1.00 90.19 592 GLU A CA 1
ATOM 4704 C C . GLU A 1 592 ? 6.017 7.973 -37.053 1.00 90.19 592 GLU A C 1
ATOM 4706 O O . GLU A 1 592 ? 6.381 8.946 -37.711 1.00 90.19 592 GLU A O 1
ATOM 4711 N N . CYS A 1 593 ? 5.731 6.813 -37.656 1.00 89.25 593 CYS A N 1
ATOM 4712 C CA . CYS A 1 593 ? 5.793 6.669 -39.116 1.00 89.25 593 CYS A CA 1
ATOM 4713 C C . CYS A 1 593 ? 4.769 7.556 -39.850 1.00 89.25 593 CYS A C 1
ATOM 4715 O O . CYS A 1 593 ? 3.833 8.092 -39.254 1.00 89.25 593 CYS A O 1
ATOM 4717 N N . HIS A 1 594 ? 4.880 7.680 -41.175 1.00 88.12 594 HIS A N 1
ATOM 4718 C CA . HIS A 1 594 ? 3.807 8.295 -41.956 1.00 88.12 594 HIS A CA 1
ATOM 4719 C C . HIS A 1 594 ? 2.523 7.453 -41.853 1.00 88.12 594 HIS A C 1
ATOM 4721 O O . HIS A 1 594 ? 2.591 6.227 -41.758 1.00 88.12 594 HIS A O 1
ATOM 4727 N N . ARG A 1 595 ? 1.341 8.083 -41.875 1.00 85.56 595 ARG A N 1
ATOM 4728 C CA . ARG A 1 595 ? 0.061 7.368 -41.686 1.00 85.56 595 ARG A CA 1
ATOM 4729 C C . ARG A 1 595 ? -0.130 6.233 -42.706 1.00 85.56 595 ARG A C 1
ATOM 4731 O O . ARG A 1 595 ? -0.525 5.130 -42.345 1.00 85.56 595 ARG A O 1
ATOM 4738 N N . ASP A 1 596 ? 0.259 6.473 -43.959 1.00 86.44 596 ASP A N 1
ATOM 4739 C CA . ASP A 1 596 ? 0.120 5.502 -45.054 1.00 86.44 596 ASP A CA 1
ATOM 4740 C C . ASP A 1 596 ? 1.129 4.344 -44.928 1.00 86.44 596 ASP A C 1
ATOM 4742 O O . ASP A 1 596 ? 0.969 3.279 -45.527 1.00 86.44 596 ASP A O 1
ATOM 4746 N N . ASP A 1 597 ? 2.159 4.524 -44.097 1.00 89.50 597 ASP A N 1
ATOM 4747 C CA . ASP A 1 597 ? 3.159 3.506 -43.804 1.00 89.50 597 ASP A CA 1
ATOM 4748 C C . ASP A 1 597 ? 2.756 2.623 -42.620 1.00 89.50 597 ASP A C 1
ATOM 4750 O O . ASP A 1 597 ? 3.350 1.562 -42.423 1.00 89.50 597 ASP A O 1
ATOM 4754 N N . PHE A 1 598 ? 1.722 2.988 -41.853 1.00 87.31 598 PHE A N 1
ATOM 4755 C CA . PHE A 1 598 ? 1.340 2.289 -40.623 1.00 87.31 598 PHE A CA 1
ATOM 4756 C C . PHE A 1 598 ? 0.980 0.813 -40.831 1.00 87.31 598 PHE A C 1
ATOM 4758 O O . PHE A 1 598 ? 1.043 0.034 -39.881 1.00 87.31 598 PHE A O 1
ATOM 4765 N N . HIS A 1 599 ? 0.657 0.385 -42.053 1.00 85.31 599 HIS A N 1
ATOM 4766 C CA . HIS A 1 599 ? 0.402 -1.021 -42.390 1.00 85.31 599 HIS A CA 1
ATOM 4767 C C . HIS A 1 599 ? 1.545 -1.699 -43.163 1.00 85.31 599 HIS A C 1
ATOM 4769 O O . HIS A 1 599 ? 1.527 -2.923 -43.318 1.00 85.31 599 HIS A O 1
ATOM 4775 N N . LYS A 1 600 ? 2.578 -0.949 -43.574 1.00 89.81 600 LYS A N 1
ATOM 4776 C CA . LYS A 1 600 ? 3.777 -1.476 -44.245 1.00 89.81 600 LYS A CA 1
ATOM 4777 C C . LYS A 1 600 ? 4.608 -2.361 -43.321 1.00 89.81 600 LYS A C 1
ATOM 4779 O O . LYS A 1 600 ? 4.383 -2.421 -42.104 1.00 89.81 600 LYS A O 1
ATOM 4784 N N . ARG A 1 601 ? 5.570 -3.102 -43.867 1.00 89.38 601 ARG A N 1
ATOM 4785 C CA . ARG A 1 601 ? 6.367 -4.058 -43.095 1.00 89.38 601 ARG A CA 1
ATOM 4786 C C . ARG A 1 601 ? 7.367 -3.309 -42.217 1.00 89.38 601 ARG A C 1
ATOM 4788 O O . ARG A 1 601 ? 8.107 -2.457 -42.679 1.00 89.38 601 ARG A O 1
ATOM 4795 N N . LEU A 1 602 ? 7.423 -3.669 -40.937 1.00 90.31 602 LEU A N 1
ATOM 4796 C CA . LEU A 1 602 ? 8.422 -3.137 -40.012 1.00 90.31 602 LEU A CA 1
ATOM 4797 C C . LEU A 1 602 ? 9.704 -3.973 -40.129 1.00 90.31 602 LEU A C 1
ATOM 4799 O O . LEU A 1 602 ? 9.672 -5.182 -39.875 1.00 90.31 602 LEU A O 1
ATOM 4803 N N . VAL A 1 603 ? 10.812 -3.347 -40.520 1.00 89.31 603 VAL A N 1
ATOM 4804 C CA . VAL A 1 603 ? 12.104 -4.007 -40.758 1.00 89.31 603 VAL A CA 1
ATOM 4805 C C . VAL A 1 603 ? 13.184 -3.339 -39.913 1.00 89.31 603 VAL A C 1
ATOM 4807 O O . VAL A 1 603 ? 13.194 -2.121 -39.766 1.00 89.31 603 VAL A O 1
ATOM 4810 N N . PHE A 1 604 ? 14.079 -4.141 -39.337 1.00 88.19 604 PHE A N 1
ATOM 4811 C CA . PHE A 1 604 ? 15.270 -3.630 -38.663 1.00 88.19 604 PHE A CA 1
ATOM 4812 C C . PHE A 1 604 ? 16.359 -3.371 -39.704 1.00 88.19 604 PHE A C 1
ATOM 4814 O O . PHE A 1 604 ? 16.716 -4.285 -40.446 1.00 88.19 604 PHE A O 1
ATOM 4821 N N . ASP A 1 605 ? 16.851 -2.140 -39.775 1.00 86.50 605 ASP A N 1
ATOM 4822 C CA . ASP A 1 605 ? 17.971 -1.769 -40.631 1.00 86.50 605 ASP A CA 1
ATOM 4823 C C . ASP A 1 605 ? 19.285 -1.907 -39.851 1.00 86.50 605 ASP A C 1
ATOM 4825 O O . ASP A 1 605 ? 19.519 -1.218 -38.857 1.00 86.50 605 ASP A O 1
ATOM 4829 N N . GLU A 1 606 ? 20.138 -2.827 -40.302 1.00 82.38 606 GLU A N 1
ATOM 4830 C CA . GLU A 1 606 ? 21.409 -3.137 -39.642 1.00 82.38 606 GLU A CA 1
ATOM 4831 C C . GLU A 1 606 ? 22.442 -2.013 -39.774 1.00 82.38 606 GLU A C 1
ATOM 4833 O O . GLU A 1 606 ? 23.344 -1.933 -38.943 1.00 82.38 606 GLU A O 1
ATOM 4838 N N . ASN A 1 607 ? 22.297 -1.126 -40.764 1.00 83.12 607 ASN A N 1
ATOM 4839 C CA . ASN A 1 607 ? 23.238 -0.028 -40.980 1.00 83.12 607 ASN A CA 1
ATOM 4840 C C . ASN A 1 607 ? 22.945 1.155 -40.051 1.00 83.12 607 ASN A C 1
ATOM 4842 O O . ASN A 1 607 ? 23.859 1.734 -39.470 1.00 83.12 607 ASN A O 1
ATOM 4846 N N . SER A 1 608 ? 21.666 1.502 -39.884 1.00 82.56 608 SER A N 1
ATOM 4847 C CA . SER A 1 608 ? 21.234 2.619 -39.033 1.00 82.56 608 SER A CA 1
ATOM 4848 C C . SER A 1 608 ? 20.900 2.211 -37.594 1.00 82.56 608 SER A C 1
ATOM 4850 O O . SER A 1 608 ? 20.637 3.077 -36.760 1.00 82.56 608 SER A O 1
ATOM 4852 N N . TYR A 1 609 ? 20.894 0.906 -37.288 1.00 82.12 609 TYR A N 1
ATOM 4853 C CA . TYR A 1 609 ? 20.481 0.336 -35.997 1.00 82.12 609 TYR A CA 1
ATOM 4854 C C . TYR A 1 609 ? 19.060 0.739 -35.552 1.00 82.12 609 TYR A C 1
ATOM 4856 O O . TYR A 1 609 ? 18.717 0.671 -34.363 1.00 82.12 609 TYR A O 1
ATOM 4864 N N . ARG A 1 610 ? 18.205 1.117 -36.509 1.00 85.25 610 ARG A N 1
ATOM 4865 C CA . ARG A 1 610 ? 16.828 1.580 -36.288 1.00 85.25 610 ARG A CA 1
ATOM 4866 C C . ARG A 1 610 ? 15.824 0.705 -37.030 1.00 85.25 610 ARG A C 1
ATOM 4868 O O . ARG A 1 610 ? 16.144 0.034 -38.009 1.00 85.25 610 ARG A O 1
ATOM 4875 N N . TYR A 1 611 ? 14.586 0.698 -36.545 1.00 89.50 611 TYR A N 1
ATOM 4876 C CA . TYR A 1 611 ? 13.478 0.132 -37.305 1.00 89.50 611 TYR A CA 1
ATOM 4877 C C . TYR A 1 611 ? 12.977 1.153 -38.325 1.00 89.50 611 TYR A C 1
ATOM 4879 O O . TYR A 1 611 ? 13.006 2.356 -38.075 1.00 89.50 611 TYR A O 1
ATOM 4887 N N . ARG A 1 612 ? 12.496 0.664 -39.467 1.00 90.12 612 ARG A N 1
ATOM 4888 C CA . ARG A 1 612 ? 11.849 1.477 -40.500 1.00 90.12 612 ARG A CA 1
ATOM 4889 C C . ARG A 1 612 ? 10.681 0.740 -41.143 1.00 90.12 612 ARG A C 1
ATOM 4891 O O . ARG A 1 612 ? 10.626 -0.495 -41.115 1.00 90.12 612 ARG A O 1
ATOM 4898 N N . MET A 1 613 ? 9.766 1.511 -41.718 1.00 90.88 613 MET A N 1
ATOM 4899 C CA . MET A 1 613 ? 8.649 0.999 -42.508 1.00 90.88 613 MET A CA 1
ATOM 4900 C C . MET A 1 613 ? 9.104 0.770 -43.951 1.00 90.88 613 MET A C 1
ATOM 4902 O O . MET A 1 613 ? 9.754 1.640 -44.527 1.00 90.88 613 MET A O 1
ATOM 4906 N N . VAL A 1 614 ? 8.799 -0.404 -44.511 1.00 85.69 614 VAL A N 1
ATOM 4907 C CA . VAL A 1 614 ? 9.148 -0.812 -45.883 1.00 85.69 614 VAL A CA 1
ATOM 4908 C C . VAL A 1 614 ? 7.947 -1.426 -46.579 1.00 85.69 614 VAL A C 1
ATOM 4910 O O . VAL A 1 614 ? 7.276 -2.287 -45.954 1.00 85.69 614 VAL A O 1
#

Sequence (614 aa):
MTGKARVHQLAKELGVTSKEILARLSEEGEPVKSASSIVKAPVARRLRAVYANKRPRHRQRHVDQNRRALGTGHPRRKDVADKEHLTGSQVVRILKDYREAYASENHSDAINEVYLKYENLYGVSRTTLRKVIGVDRRRHAADYAALRKLHRKEQQAKRQRPQKQHGALKPPDARARKFAAKPPDISMGASTRPRNRRTGLPAGVAVTDLEAVADIIRSKDPSQSDKEAITACLQTFNPTRIAGYGYLAWRYAATRRGLNSQLPSGTDNDDLAIMAQVVDVERQLLDRLVSDVGAFLEHPNLAKRAIESEFRDLIDPDDIGRSAADELRRVRAKDRFLRRAVVLMIASPDYDERLWTMLGRIRPPTPGQLVEITPPLMAAIDRLNQQISAVEALLSSDDESLRNFFHQSHSELIALQAGRFDFLRNFQDVDSPSPNVSRQVIHGLPFAILPRGEQLRRFLDGLRSSRQYLGYRVDVNRLTVLEDLENYFGAYMCDWYEGSESSKGVNNRYLVLAIRSANGSVENAVAISPLAGQHATYVVRGECAEAHWANIFSNPKLEARLRGARRLLFTTPARRTDQYTAMRDKIITLLECHRDDFHKRLVFDENSYRYRMV

Radius of gyration: 34.04 Å; chains: 1; bounding box: 88×75×104 Å

Organism: Mycobacterium shimoidei (NCBI:txid29313)

Foldseek 3Di:
DDDQDFLLNLCVVLVHDSVVSVVVCVVVVHDDDDRRDGDDPVVSVVSCVVSVVVDDDDDDDDDDDDDDDDDDDDDDPDPPPPLADDDPVRLVVLLVQLVVLLLDPPSVVSNVVSLVVCCVVRVHDSVSSCVSNVVVCVVPVVVSVVSVVVSVVVVVVVVPDDPDDDDDDDDDDDDDDDDDDDDDDDDDDPPPPDDQFDAAAPDFDAQQDLVVLLVVLCVVCVVPPCSPLSSVLSCLLGQPDPLGHADLVLQLRLQVVVVPPPHDDDDSLRSLLSSLVSLVVVLVLLVVCCVPQNPLLVPLVSLVVVLVVLLVVLDDPPLAAPALVRLLVSLVSLQSSLVSNVLSCLSVVVCLVVVLVSLVSSQRDDPVPHPDDDPSSVVSNVSSVSSSVSSNSRSSHDPSNSVSRSVSHSVVSVCSNVCSVVSSNVSNQRDDPDPDPRQPPPPPFQKGWFDDDPSVVVVVVVVVVVCPQPPFDFACLLCVLVVVLCVVLDVVQKTKIAGHPPAPFLDRQWIKIWGADPVRPFIKMKITGRTPPPDWIKIAARVQFQDHLRVLRSHYPVSSVVRGIDTHDQDDDPPDDGSSVVVSQQRVQLNPPDSVQNPADWDQDPVVRHIHGD

Secondary structure (DSSP, 8-state):
--PPPBHHHHHHHHTS-HHHHHHHHHHTT----STTPBPPHHHHHHHHHHHHTT--------------S-------TTTTS-TT---HHHHHHHHHHHHHHHTSTTHHHHHHHHHHHHHHHH---HHHHHHHHHHHHHHTHHHHHHHHHHHHHHHHHHHH----PPPP-PPPP--------PPP---S--------PBSSPPPP---S-HHHHHHHHHHH-TT---HHHHHHHHGGG-TT-TT---HHHHHHHHHHHHH-SS-S---HHHHHHHHHHHHHHHHHHHHHHHHHH-STTT-HHHHHHHHHHHHHHH--SS-S-SSHHHHHHHHHHHHHHHHHHHHHHHT-GGGHHHHHHHHTTSPPPPGGG-S---HHHHHHHHHHHHHHHHHHHHHTB-HHHHHHHHHHHHHHHHHHHTTTTGGGGGGTTS----SS------TT-SEEEEPPTHHHHHHHHHHHHSSTTTTS-B-THHHHHHHHHHHHH-GGGEEEEEE-TT-SSS-TT-EEEEEE-TTSS-EEEEEE-SBTTT--EEEE-GGGSSS-HHHHHTS-HHHHHHTTPEEE-----TT-S-HHHHHHHHHHHHHHS-GGGTTSPEEEETTTTEEEE-

pLDDT: mean 74.28, std 19.77, range [26.8, 95.88]